Protein AF-A0A1I7IIZ8-F1 (afdb_monomer_lite)

Structure (mmCIF, N/CA/C/O backbone):
data_AF-A0A1I7IIZ8-F1
#
_entry.id   AF-A0A1I7IIZ8-F1
#
loop_
_atom_site.group_PDB
_atom_site.id
_atom_site.type_symbol
_atom_site.label_atom_id
_atom_site.label_alt_id
_atom_site.label_comp_id
_atom_site.label_asym_id
_atom_site.label_entity_id
_atom_site.label_seq_id
_atom_site.pdbx_PDB_ins_code
_atom_site.Cartn_x
_atom_site.Cartn_y
_atom_site.Cartn_z
_atom_site.occupancy
_atom_site.B_iso_or_equiv
_atom_site.auth_seq_id
_atom_site.auth_comp_id
_atom_site.auth_asym_id
_atom_site.auth_atom_id
_atom_site.pdbx_PDB_model_num
ATOM 1 N N . MET A 1 1 ? 29.716 22.250 8.513 1.00 63.91 1 MET A N 1
ATOM 2 C CA . MET A 1 1 ? 29.274 22.285 7.108 1.00 63.91 1 MET A CA 1
ATOM 3 C C . MET A 1 1 ? 30.527 22.130 6.290 1.00 63.91 1 MET A C 1
ATOM 5 O O . MET A 1 1 ? 31.404 22.981 6.419 1.00 63.91 1 MET A O 1
ATOM 9 N N . ASP A 1 2 ? 30.583 21.062 5.517 1.00 82.19 2 ASP A N 1
ATOM 10 C CA . ASP A 1 2 ? 31.747 20.652 4.746 1.00 82.19 2 ASP A CA 1
ATOM 11 C C . ASP A 1 2 ? 31.600 21.117 3.296 1.00 82.19 2 ASP A C 1
ATOM 13 O O . ASP A 1 2 ? 30.499 21.460 2.845 1.00 82.19 2 ASP A O 1
ATOM 17 N N . ASP A 1 3 ? 32.717 21.166 2.578 1.00 83.56 3 ASP A N 1
ATOM 18 C CA . ASP A 1 3 ? 32.755 21.576 1.182 1.00 83.56 3 ASP A CA 1
ATOM 19 C C . ASP A 1 3 ? 32.586 20.364 0.255 1.00 83.56 3 ASP A C 1
ATOM 21 O O . ASP A 1 3 ? 33.225 19.324 0.413 1.00 83.56 3 ASP A O 1
ATOM 25 N N . PHE A 1 4 ? 31.721 20.509 -0.746 1.00 84.38 4 PHE A N 1
ATOM 26 C CA . PHE A 1 4 ? 31.409 19.482 -1.738 1.00 84.38 4 PHE A CA 1
ATOM 27 C C . PHE A 1 4 ? 31.518 20.054 -3.146 1.00 84.38 4 PHE A C 1
ATOM 29 O O . PHE A 1 4 ? 31.213 21.225 -3.370 1.00 84.38 4 PHE A O 1
ATOM 36 N N . ALA A 1 5 ? 31.896 19.230 -4.117 1.00 83.00 5 ALA A N 1
ATOM 37 C CA . ALA A 1 5 ? 31.914 19.622 -5.519 1.00 83.00 5 ALA A CA 1
ATOM 38 C C . ALA A 1 5 ? 31.191 18.608 -6.410 1.00 83.00 5 ALA A C 1
ATOM 40 O O . ALA A 1 5 ? 31.119 17.420 -6.093 1.00 83.00 5 ALA A O 1
ATOM 41 N N . SER A 1 6 ? 30.662 19.092 -7.534 1.00 80.88 6 SER A N 1
ATOM 42 C CA . SER A 1 6 ? 30.055 18.271 -8.585 1.00 80.88 6 SER A CA 1
ATOM 43 C C . SER A 1 6 ? 30.427 18.797 -9.965 1.00 80.88 6 SER A C 1
ATOM 45 O O . SER A 1 6 ? 30.398 20.010 -10.173 1.00 80.88 6 SER A O 1
ATOM 47 N N . ILE A 1 7 ? 30.684 17.910 -10.926 1.00 76.44 7 ILE A N 1
ATOM 48 C CA . ILE A 1 7 ? 30.800 18.277 -12.346 1.00 76.44 7 ILE A CA 1
ATOM 49 C C . ILE A 1 7 ? 29.519 17.840 -13.054 1.00 76.44 7 ILE A C 1
ATOM 51 O O . ILE A 1 7 ? 29.196 16.653 -13.080 1.00 76.44 7 ILE A O 1
ATOM 55 N N . LEU A 1 8 ? 28.795 18.808 -13.610 1.00 72.56 8 LEU A N 1
ATOM 56 C CA . LEU A 1 8 ? 27.556 18.606 -14.349 1.00 72.56 8 LEU A CA 1
ATOM 57 C C . LEU A 1 8 ? 27.867 18.552 -15.853 1.00 72.56 8 LEU A C 1
ATOM 59 O O . LEU A 1 8 ? 28.380 19.543 -16.383 1.00 72.56 8 LEU A O 1
ATOM 63 N N . PRO A 1 9 ? 27.577 17.442 -16.554 1.00 68.00 9 PRO A N 1
ATOM 64 C CA . PRO A 1 9 ? 27.553 17.435 -18.011 1.00 68.00 9 PRO A CA 1
ATOM 65 C C . PRO A 1 9 ? 26.314 18.196 -18.502 1.00 68.00 9 PRO A C 1
ATOM 67 O O . PRO A 1 9 ? 25.208 17.987 -18.004 1.00 68.00 9 PRO A O 1
ATOM 70 N N . LEU A 1 10 ? 26.492 19.090 -19.470 1.00 66.56 10 LEU A N 1
ATOM 71 C CA . LEU A 1 10 ? 25.433 19.927 -20.025 1.00 66.56 10 LEU A CA 1
ATOM 72 C C . LEU A 1 10 ? 25.067 19.418 -21.419 1.00 66.56 10 LEU A C 1
ATOM 74 O O . LEU A 1 10 ? 25.907 19.364 -22.314 1.00 66.56 10 LEU A O 1
ATOM 78 N N . THR A 1 11 ? 23.801 19.044 -21.609 1.00 56.41 11 THR A N 1
ATOM 79 C CA . THR A 1 11 ? 23.277 18.546 -22.894 1.00 56.41 11 THR A CA 1
ATOM 80 C C . THR A 1 11 ? 23.028 19.661 -23.917 1.00 56.41 11 THR A C 1
ATOM 82 O O . THR A 1 11 ? 22.773 19.369 -25.082 1.00 56.41 11 THR A O 1
ATOM 85 N N . ALA A 1 12 ? 23.095 20.928 -23.494 1.00 56.28 12 ALA A N 1
ATOM 86 C CA . ALA A 1 12 ? 23.059 22.128 -24.329 1.00 56.28 12 ALA A CA 1
ATOM 87 C C . ALA A 1 12 ? 23.797 23.287 -23.614 1.00 56.28 12 ALA A C 1
ATOM 89 O O . ALA A 1 12 ? 23.815 23.298 -22.378 1.00 56.28 12 ALA A O 1
ATOM 90 N N . PRO A 1 13 ? 24.377 24.266 -24.341 1.00 58.78 13 PRO A N 1
ATOM 91 C CA . PRO A 1 13 ? 25.016 25.433 -23.731 1.00 58.78 13 PRO A CA 1
ATOM 92 C C . PRO A 1 13 ? 24.034 26.201 -22.835 1.00 58.78 13 PRO A C 1
ATOM 94 O O . PRO A 1 13 ? 22.921 26.515 -23.256 1.00 58.78 13 PRO A O 1
ATOM 97 N N . LEU A 1 14 ? 24.436 26.504 -21.597 1.00 57.53 14 LEU A N 1
ATOM 98 C CA . LEU A 1 14 ? 23.596 27.237 -20.645 1.00 57.53 14 LEU A CA 1
ATOM 99 C C . LEU A 1 14 ? 23.421 28.700 -21.080 1.00 57.53 14 LEU A C 1
ATOM 101 O O . LEU A 1 14 ? 24.390 29.459 -21.116 1.00 57.53 14 LEU A O 1
ATOM 105 N N . ASP A 1 15 ? 22.182 29.115 -21.348 1.00 55.97 15 ASP A N 1
ATOM 106 C CA . ASP A 1 15 ? 21.821 30.530 -21.456 1.00 55.97 15 ASP A CA 1
ATOM 107 C C . ASP A 1 15 ? 21.636 31.176 -20.059 1.00 55.97 15 ASP A C 1
ATOM 109 O O . ASP A 1 15 ? 21.731 30.523 -19.011 1.00 55.97 15 ASP A O 1
ATOM 113 N N . ARG A 1 16 ? 21.381 32.494 -20.018 1.00 49.25 16 ARG A N 1
ATOM 114 C CA . ARG A 1 16 ? 21.168 33.235 -18.757 1.00 49.25 16 ARG A CA 1
ATOM 115 C C . ARG A 1 16 ? 19.984 32.702 -17.934 1.00 49.25 16 ARG A C 1
ATOM 117 O O . ARG A 1 16 ? 20.020 32.819 -16.709 1.00 49.25 16 ARG A O 1
ATOM 124 N N . ASP A 1 17 ? 18.969 32.109 -18.561 1.00 49.94 17 ASP A N 1
ATOM 125 C CA . ASP A 1 17 ? 17.806 31.541 -17.867 1.00 49.94 17 ASP A CA 1
ATOM 126 C C . ASP A 1 17 ? 18.049 30.095 -17.394 1.00 49.94 17 ASP A C 1
ATOM 128 O O . ASP A 1 17 ? 17.489 29.667 -16.382 1.00 49.94 17 ASP A O 1
ATOM 132 N N . GLY A 1 18 ? 18.942 29.349 -18.047 1.00 57.66 18 GLY A N 1
ATOM 133 C CA . GLY A 1 18 ? 19.473 28.066 -17.587 1.00 57.66 18 GLY A CA 1
ATOM 134 C C . GLY A 1 18 ? 20.316 28.215 -16.320 1.00 57.66 18 GLY A C 1
ATOM 135 O O . GLY A 1 18 ? 20.159 27.440 -15.376 1.00 57.66 18 GLY A O 1
ATOM 136 N N . LEU A 1 19 ? 21.130 29.274 -16.239 1.00 55.88 19 LEU A N 1
ATOM 137 C CA . LEU A 1 19 ? 21.862 29.637 -15.018 1.00 55.88 19 LEU A CA 1
ATOM 138 C C . LEU A 1 19 ? 20.925 29.997 -13.855 1.00 55.88 19 LEU A C 1
ATOM 140 O O . LEU A 1 19 ? 21.175 29.597 -12.719 1.00 55.88 19 LEU A O 1
ATOM 144 N N . ARG A 1 20 ? 19.813 30.692 -14.132 1.00 55.16 20 ARG A N 1
ATOM 145 C CA . ARG A 1 20 ? 18.783 31.013 -13.127 1.00 55.16 20 ARG A CA 1
ATOM 146 C C . ARG A 1 20 ? 18.053 29.773 -12.604 1.00 55.16 20 ARG A C 1
ATOM 148 O O . ARG A 1 20 ? 17.762 29.719 -11.414 1.00 55.16 20 ARG A O 1
ATOM 155 N N . ARG A 1 21 ? 17.795 28.773 -13.456 1.00 56.78 21 ARG A N 1
ATOM 156 C CA . ARG A 1 21 ? 17.189 27.487 -13.051 1.00 56.78 21 ARG A CA 1
ATOM 157 C C . ARG A 1 21 ? 18.107 26.653 -12.153 1.00 56.78 21 ARG A C 1
ATOM 159 O O . ARG A 1 21 ? 17.629 26.042 -11.209 1.00 56.78 21 ARG A O 1
ATOM 166 N N . LEU A 1 22 ? 19.420 26.685 -12.386 1.00 55.62 22 LEU A N 1
ATOM 167 C CA . LEU A 1 22 ? 20.408 26.057 -11.495 1.00 55.62 22 LEU A CA 1
ATOM 168 C C . LEU A 1 22 ? 20.555 26.788 -10.145 1.00 55.62 22 LEU A C 1
ATOM 170 O O . LEU A 1 22 ? 20.934 26.171 -9.153 1.00 55.62 22 LEU A O 1
ATOM 174 N N . ALA A 1 23 ? 20.244 28.087 -10.091 1.00 52.84 23 ALA A N 1
ATOM 175 C CA . ALA A 1 23 ? 20.435 28.959 -8.927 1.00 52.84 23 ALA A CA 1
ATOM 176 C C . ALA A 1 23 ? 19.170 29.172 -8.063 1.00 52.84 23 ALA A C 1
ATOM 178 O O . ALA A 1 23 ? 19.044 30.209 -7.408 1.00 52.84 23 ALA A O 1
ATOM 179 N N . ILE A 1 24 ? 18.210 28.238 -8.040 1.00 53.41 24 ILE A N 1
ATOM 180 C CA . ILE A 1 24 ? 16.982 28.421 -7.244 1.00 53.41 24 ILE A CA 1
ATOM 181 C C . ILE A 1 24 ? 17.283 28.299 -5.737 1.00 53.41 24 ILE A C 1
ATOM 183 O O . ILE A 1 24 ? 17.478 27.213 -5.191 1.00 53.41 24 ILE A O 1
ATOM 187 N N . HIS A 1 25 ? 17.255 29.452 -5.063 1.00 53.50 25 HIS A N 1
ATOM 188 C CA . HIS A 1 25 ? 17.514 29.661 -3.632 1.00 53.50 25 HIS A CA 1
ATOM 189 C C . HIS A 1 25 ? 16.639 28.796 -2.705 1.00 53.50 25 HIS A C 1
ATOM 191 O O . HIS A 1 25 ? 17.118 28.296 -1.694 1.00 53.50 25 HIS A O 1
ATOM 197 N N . ALA A 1 26 ? 15.378 28.552 -3.080 1.00 48.09 26 ALA A N 1
ATOM 198 C CA . ALA A 1 26 ? 14.405 27.871 -2.223 1.00 48.09 26 ALA A CA 1
ATOM 199 C C . ALA A 1 26 ? 14.760 26.400 -1.922 1.00 48.09 26 ALA A C 1
ATOM 201 O O . ALA A 1 26 ? 14.595 25.951 -0.792 1.00 48.09 26 ALA A O 1
ATOM 202 N N . CYS A 1 27 ? 15.284 25.647 -2.899 1.00 54.88 27 CYS A N 1
ATOM 203 C CA . CYS A 1 27 ? 15.720 24.260 -2.677 1.00 54.88 27 CYS A CA 1
ATOM 204 C C . CYS A 1 27 ? 17.033 24.194 -1.887 1.00 54.88 27 CYS A C 1
ATOM 206 O O . CYS A 1 27 ? 17.203 23.323 -1.039 1.00 54.88 27 CYS A O 1
ATOM 208 N N . LEU A 1 28 ? 17.956 25.119 -2.163 1.00 64.25 28 LEU A N 1
ATOM 209 C CA . LEU A 1 28 ? 19.243 25.221 -1.477 1.00 64.25 28 LEU A CA 1
ATOM 210 C C . LEU A 1 28 ? 19.054 25.529 0.020 1.00 64.25 28 LEU A C 1
ATOM 212 O O . LEU A 1 28 ? 19.634 24.848 0.864 1.00 64.25 28 LEU A O 1
ATOM 216 N N . GLU A 1 29 ? 18.180 26.479 0.363 1.00 60.12 29 GLU A N 1
ATOM 217 C CA . GLU A 1 29 ? 17.859 26.809 1.758 1.00 60.12 29 GLU A CA 1
ATOM 218 C C . GLU A 1 29 ? 17.131 25.682 2.492 1.00 60.12 29 GLU A C 1
ATOM 220 O O . GLU A 1 29 ? 17.497 25.369 3.627 1.00 60.12 29 GLU A O 1
ATOM 225 N N . LEU A 1 30 ? 16.155 25.036 1.840 1.00 56.56 30 LEU A N 1
ATOM 226 C CA . LEU A 1 30 ? 15.389 23.929 2.421 1.00 56.56 30 LEU A CA 1
ATOM 227 C C . LEU A 1 30 ? 16.303 22.791 2.904 1.00 56.56 30 LEU A C 1
ATOM 229 O O . LEU A 1 30 ? 16.099 22.249 3.986 1.00 56.56 30 LEU A O 1
ATOM 233 N N . HIS A 1 31 ? 17.349 22.482 2.131 1.00 64.19 31 HIS A N 1
ATOM 234 C CA . HIS A 1 31 ? 18.304 21.406 2.426 1.00 64.19 31 HIS A CA 1
ATOM 235 C C . HIS A 1 31 ? 19.590 21.888 3.112 1.00 64.19 31 HIS A C 1
ATOM 237 O O . HIS A 1 31 ? 20.541 21.121 3.253 1.00 64.19 31 HIS A O 1
ATOM 243 N N . ARG A 1 32 ? 19.652 23.158 3.544 1.00 76.75 32 ARG A N 1
ATOM 244 C CA . ARG A 1 32 ? 20.848 23.780 4.154 1.00 76.75 32 ARG A CA 1
ATOM 245 C C . ARG A 1 32 ? 22.117 23.624 3.298 1.00 76.75 32 ARG A C 1
ATOM 247 O O . ARG A 1 32 ? 23.222 23.474 3.825 1.00 76.75 32 ARG A O 1
ATOM 254 N N . VAL A 1 33 ? 21.962 23.668 1.977 1.00 77.88 33 VAL A N 1
ATOM 255 C CA . VAL A 1 33 ? 23.051 23.633 0.998 1.00 77.88 33 VAL A CA 1
ATOM 256 C C . VAL A 1 33 ? 23.311 25.050 0.511 1.00 77.88 33 VAL A C 1
ATOM 258 O O . VAL A 1 33 ? 22.428 25.715 -0.015 1.00 77.88 33 VAL A O 1
ATOM 261 N N . ARG A 1 34 ? 24.548 25.522 0.622 1.00 80.56 34 ARG A N 1
ATOM 262 C CA . ARG A 1 34 ? 24.960 26.832 0.119 1.00 80.56 34 ARG A CA 1
ATOM 263 C C . ARG A 1 34 ? 25.822 26.669 -1.123 1.00 80.56 34 ARG A C 1
ATOM 265 O O . ARG A 1 34 ? 26.966 26.233 -1.024 1.00 80.56 34 ARG A O 1
ATOM 272 N N . TRP A 1 35 ? 25.316 27.068 -2.288 1.00 81.38 35 TRP A N 1
ATOM 273 C CA . TRP A 1 35 ? 26.143 27.142 -3.495 1.00 81.38 35 TRP A CA 1
ATOM 274 C C . TRP A 1 35 ? 27.148 28.295 -3.361 1.00 81.38 35 TRP A C 1
ATOM 276 O O . TRP A 1 35 ? 26.766 29.451 -3.186 1.00 81.38 35 TRP A O 1
ATOM 286 N N . ARG A 1 36 ? 28.448 27.983 -3.382 1.00 81.69 36 ARG A N 1
ATOM 287 C CA . ARG A 1 36 ? 29.521 28.973 -3.249 1.00 81.69 36 ARG A CA 1
ATOM 288 C C . ARG A 1 36 ? 29.871 29.588 -4.598 1.00 81.69 36 ARG A C 1
ATOM 290 O O . ARG A 1 36 ? 29.844 30.813 -4.724 1.00 81.69 36 ARG A O 1
ATOM 297 N N . ARG A 1 37 ? 30.238 28.760 -5.582 1.00 81.88 37 ARG A N 1
ATOM 298 C CA . ARG A 1 37 ? 30.743 29.188 -6.903 1.00 81.88 37 ARG A CA 1
ATOM 299 C C . ARG A 1 37 ? 30.488 28.141 -7.985 1.00 81.88 37 ARG A C 1
ATOM 301 O O . ARG A 1 37 ? 30.425 26.947 -7.685 1.00 81.88 37 ARG A O 1
ATOM 308 N N . GLY A 1 38 ? 30.383 28.589 -9.235 1.00 81.94 38 GLY A N 1
ATOM 309 C CA . GLY A 1 38 ? 30.350 27.735 -10.425 1.00 81.94 38 GLY A CA 1
ATOM 310 C C . GLY A 1 38 ? 31.475 28.072 -11.409 1.00 81.94 38 GLY A C 1
ATOM 311 O O . GLY A 1 38 ? 31.935 29.211 -11.450 1.00 81.94 38 GLY A O 1
ATOM 312 N N . TYR A 1 39 ? 31.904 27.103 -12.213 1.00 83.06 39 TYR A N 1
ATOM 313 C CA . TYR A 1 39 ? 32.876 27.292 -13.293 1.00 83.06 39 TYR A CA 1
ATOM 314 C C . TYR A 1 39 ? 32.382 26.594 -14.555 1.00 83.06 39 TYR A C 1
ATOM 316 O O . TYR A 1 39 ? 32.373 25.363 -14.625 1.00 83.06 39 TYR A O 1
ATOM 324 N N . LEU A 1 40 ? 31.948 27.383 -15.535 1.00 80.06 40 LEU A N 1
ATOM 325 C CA . LEU A 1 40 ? 31.431 26.889 -16.808 1.00 80.06 40 LEU A CA 1
ATOM 326 C C . LEU A 1 40 ? 32.578 26.744 -17.801 1.00 80.06 40 LEU A C 1
ATOM 328 O O . LEU A 1 40 ? 33.303 27.709 -18.036 1.00 80.06 40 LEU A O 1
ATOM 332 N N . ALA A 1 41 ? 32.749 25.556 -18.374 1.00 82.56 41 ALA A N 1
ATOM 333 C CA . ALA A 1 41 ? 33.734 25.320 -19.419 1.00 82.56 41 ALA A CA 1
ATOM 334 C C . ALA A 1 41 ? 33.419 26.160 -20.669 1.00 82.56 41 ALA A C 1
ATOM 336 O O . ALA A 1 41 ? 32.258 26.385 -21.005 1.00 82.56 41 ALA A O 1
ATOM 337 N N . ALA A 1 42 ? 34.455 26.622 -21.373 1.00 80.75 42 ALA A N 1
ATOM 338 C CA . ALA A 1 42 ? 34.310 27.474 -22.556 1.00 80.75 42 ALA A CA 1
ATOM 339 C C . ALA A 1 42 ? 33.599 26.777 -23.732 1.00 80.75 42 ALA A C 1
ATOM 341 O O . ALA A 1 42 ? 33.069 27.454 -24.606 1.00 80.75 42 ALA A O 1
ATOM 342 N N . ASP A 1 43 ? 33.582 25.440 -23.741 1.00 77.50 43 ASP A N 1
ATOM 343 C CA . ASP A 1 43 ? 32.802 24.613 -24.671 1.00 77.50 43 ASP A CA 1
ATOM 344 C C . ASP A 1 43 ? 31.292 24.602 -24.342 1.00 77.50 43 ASP A C 1
ATOM 346 O O . ASP A 1 43 ? 30.485 24.126 -25.138 1.00 77.50 43 ASP A O 1
ATOM 350 N N . GLY A 1 44 ? 30.895 25.129 -23.178 1.00 72.19 44 GLY A N 1
ATOM 351 C CA . GLY A 1 44 ? 29.519 25.137 -22.689 1.00 72.19 44 GLY A CA 1
ATOM 352 C C . GLY A 1 44 ? 28.980 23.757 -22.303 1.00 72.19 44 GLY A C 1
ATOM 353 O O . GLY A 1 44 ? 27.791 23.645 -22.018 1.00 72.19 44 GLY A O 1
ATOM 354 N N . GLN A 1 45 ? 29.818 22.715 -22.284 1.00 74.81 45 GLN A N 1
ATOM 355 C CA . GLN A 1 45 ? 29.394 21.323 -22.102 1.00 74.81 45 GLN A CA 1
ATOM 356 C C . GLN A 1 45 ? 29.579 20.801 -20.677 1.00 74.81 45 GLN A C 1
ATOM 358 O O . GLN A 1 45 ? 29.074 19.729 -20.345 1.00 74.81 45 GLN A O 1
ATOM 363 N N . ARG A 1 46 ? 30.313 21.514 -19.816 1.00 78.81 46 ARG A N 1
ATOM 364 C CA . ARG A 1 46 ? 30.589 21.083 -18.436 1.00 78.81 46 ARG A CA 1
ATOM 365 C C . ARG A 1 46 ? 30.543 22.250 -17.460 1.00 78.81 46 ARG A C 1
ATOM 367 O O . ARG A 1 46 ? 31.055 23.327 -17.755 1.00 78.81 46 ARG A O 1
ATOM 374 N N . LEU A 1 47 ? 29.982 22.014 -16.277 1.00 80.62 47 LEU A N 1
ATOM 375 C CA . LEU A 1 47 ? 29.914 22.985 -15.184 1.00 80.62 47 LEU A CA 1
ATOM 376 C C . LEU A 1 47 ? 30.415 22.354 -13.881 1.00 80.62 47 LEU A C 1
ATOM 378 O O . LEU A 1 47 ? 29.820 21.401 -13.386 1.00 80.62 47 LEU A O 1
ATOM 382 N N . LEU A 1 48 ? 31.490 22.895 -13.304 1.00 82.69 48 LEU A N 1
ATOM 383 C CA . LEU A 1 48 ? 31.914 22.553 -11.944 1.00 82.69 48 LEU A CA 1
ATOM 384 C C . LEU A 1 48 ? 31.175 23.449 -10.948 1.00 82.69 48 LEU A C 1
ATOM 386 O O . LEU A 1 48 ? 31.295 24.669 -11.016 1.00 82.69 48 LEU A O 1
ATOM 390 N N . CYS A 1 49 ? 30.477 22.858 -9.986 1.00 84.75 49 CYS A N 1
ATOM 391 C CA . CYS A 1 49 ? 29.839 23.576 -8.887 1.00 84.75 49 CYS A CA 1
ATOM 392 C C . CYS A 1 49 ? 30.493 23.215 -7.555 1.00 84.75 49 CYS A C 1
ATOM 394 O O . CYS A 1 49 ? 30.753 22.041 -7.296 1.00 84.75 49 CYS A O 1
ATOM 396 N N . TRP A 1 50 ? 30.706 24.217 -6.703 1.00 86.19 50 TRP A N 1
ATOM 397 C CA . TRP A 1 50 ? 31.209 24.065 -5.338 1.00 86.19 50 TRP A CA 1
ATOM 398 C C . TRP A 1 50 ? 30.151 24.505 -4.323 1.00 86.19 50 TRP A C 1
ATOM 400 O O . TRP A 1 50 ? 29.690 25.647 -4.353 1.00 86.19 50 TRP A O 1
ATOM 410 N N . TYR A 1 51 ? 29.797 23.616 -3.402 1.00 85.38 51 TYR A N 1
ATOM 411 C CA . TYR A 1 51 ? 28.785 23.798 -2.369 1.00 85.38 51 TYR A CA 1
ATOM 412 C C . TYR A 1 51 ? 29.389 23.686 -0.974 1.00 85.38 51 TYR A C 1
ATOM 414 O O . TYR A 1 51 ? 30.393 23.013 -0.775 1.00 85.38 51 TYR A O 1
ATOM 422 N N . GLN A 1 52 ? 28.706 24.277 -0.003 1.00 84.56 52 GLN A N 1
ATOM 423 C CA . GLN A 1 52 ? 28.902 24.019 1.413 1.00 84.56 52 GLN A CA 1
ATOM 424 C C . GLN A 1 52 ? 27.609 23.410 1.975 1.00 84.56 52 GLN A C 1
ATOM 426 O O . GLN A 1 52 ? 26.546 24.010 1.828 1.00 84.56 52 GLN A O 1
ATOM 431 N N . ALA A 1 53 ? 27.675 22.225 2.582 1.00 82.62 53 ALA A N 1
ATOM 432 C CA . ALA A 1 53 ? 26.498 21.481 3.052 1.00 82.62 53 ALA A CA 1
ATOM 433 C C . ALA A 1 53 ? 26.804 20.666 4.318 1.00 82.62 53 ALA A C 1
ATOM 435 O O . ALA A 1 53 ? 27.940 20.631 4.788 1.00 82.62 53 ALA A O 1
ATOM 436 N N . ARG A 1 54 ? 25.793 20.028 4.918 1.00 78.38 54 ARG A N 1
ATOM 437 C CA . ARG A 1 54 ? 26.005 19.105 6.049 1.00 78.38 54 ARG A CA 1
ATOM 438 C C . ARG A 1 54 ? 26.629 17.781 5.602 1.00 78.38 54 ARG A C 1
ATOM 440 O O . ARG A 1 54 ? 27.467 17.246 6.313 1.00 78.38 54 ARG A O 1
ATOM 447 N N . ASP A 1 55 ? 26.209 17.287 4.446 1.00 77.19 55 ASP A N 1
ATOM 448 C CA . ASP A 1 55 ? 26.591 16.000 3.874 1.00 77.19 55 ASP A CA 1
ATOM 449 C C . ASP A 1 55 ? 26.394 16.026 2.345 1.00 77.19 55 ASP A C 1
ATOM 451 O O . ASP A 1 55 ? 25.753 16.928 1.793 1.00 77.19 55 ASP A O 1
ATOM 455 N N . ALA A 1 56 ? 26.964 15.036 1.650 1.00 71.81 56 ALA A N 1
ATOM 456 C CA . ALA A 1 56 ? 26.866 14.926 0.194 1.00 71.81 56 ALA A CA 1
ATOM 457 C C . ALA A 1 56 ? 25.429 14.649 -0.284 1.00 71.81 56 ALA A C 1
ATOM 459 O O . ALA A 1 56 ? 25.066 15.064 -1.386 1.00 71.81 56 ALA A O 1
ATOM 460 N N . GLU A 1 57 ? 24.613 13.975 0.532 1.00 69.94 57 GLU A N 1
ATOM 461 C CA . GLU A 1 57 ? 23.234 13.615 0.186 1.00 69.94 57 GLU A CA 1
ATOM 462 C C . GLU A 1 57 ? 22.338 14.842 0.078 1.00 69.94 57 GLU A C 1
ATOM 464 O O . GLU A 1 57 ? 21.565 14.961 -0.870 1.00 69.94 57 GLU A O 1
ATOM 469 N N . SER A 1 58 ? 22.528 15.817 0.963 1.00 76.75 58 SER A N 1
ATOM 470 C CA . SER A 1 58 ? 21.835 17.106 0.905 1.00 76.75 58 SER A CA 1
ATOM 471 C C . SER A 1 58 ? 22.058 17.801 -0.447 1.00 76.75 58 SER A C 1
ATOM 473 O O . SER A 1 58 ? 21.126 18.312 -1.067 1.00 76.75 58 SER A O 1
ATOM 475 N N . VAL A 1 59 ? 23.295 17.773 -0.961 1.00 72.94 59 VAL A N 1
ATOM 476 C CA . VAL A 1 59 ? 23.645 18.349 -2.273 1.00 72.94 59 VAL A CA 1
ATOM 477 C C . VAL A 1 59 ? 23.048 17.527 -3.421 1.00 72.94 59 VAL A C 1
ATOM 479 O O . VAL A 1 59 ? 22.523 18.100 -4.376 1.00 72.94 59 VAL A O 1
ATOM 482 N N . ARG A 1 60 ? 23.084 16.188 -3.333 1.00 74.19 60 ARG A N 1
ATOM 483 C CA . ARG A 1 60 ? 22.486 15.281 -4.332 1.00 74.19 60 ARG A CA 1
ATOM 484 C C . ARG A 1 60 ? 20.971 15.474 -4.430 1.00 74.19 60 ARG A C 1
ATOM 486 O O . ARG A 1 60 ? 20.444 15.515 -5.541 1.00 74.19 60 ARG A O 1
ATOM 493 N N . LEU A 1 61 ? 20.286 15.646 -3.299 1.00 69.12 61 LEU A N 1
ATOM 494 C CA . LEU A 1 61 ? 18.854 15.948 -3.223 1.00 69.12 61 LEU A CA 1
ATOM 495 C C . LEU A 1 61 ? 18.516 17.250 -3.951 1.00 69.12 61 LEU A C 1
ATOM 497 O O . LEU A 1 61 ? 17.615 17.254 -4.792 1.00 69.12 61 LEU A O 1
ATOM 501 N N . VAL A 1 62 ? 19.270 18.325 -3.696 1.00 71.38 62 VAL A N 1
ATOM 502 C CA . VAL A 1 62 ? 19.089 19.603 -4.403 1.00 71.38 62 VAL A CA 1
ATOM 503 C C . VAL A 1 62 ? 19.294 19.432 -5.908 1.00 71.38 62 VAL A C 1
ATOM 505 O O . VAL A 1 62 ? 18.436 19.839 -6.687 1.00 71.38 62 VAL A O 1
ATOM 508 N N . LEU A 1 63 ? 20.392 18.797 -6.330 1.00 69.69 63 LEU A N 1
ATOM 509 C CA . LEU A 1 63 ? 20.690 18.584 -7.750 1.00 69.69 63 LEU A CA 1
ATOM 510 C C . LEU A 1 63 ? 19.596 17.769 -8.455 1.00 69.69 63 LEU A C 1
ATOM 512 O O . LEU A 1 63 ? 19.150 18.140 -9.541 1.00 69.69 63 LEU A O 1
ATOM 516 N N . ARG A 1 64 ? 19.097 16.705 -7.815 1.00 66.81 64 ARG A N 1
ATOM 517 C CA . ARG A 1 64 ? 18.012 15.871 -8.356 1.00 66.81 64 ARG A CA 1
ATOM 518 C C . ARG A 1 64 ? 16.685 16.624 -8.444 1.00 66.81 64 ARG A C 1
ATOM 520 O O . ARG A 1 64 ? 16.006 16.505 -9.460 1.00 66.81 64 ARG A O 1
ATOM 527 N N . GLN A 1 65 ? 16.327 17.425 -7.436 1.00 64.44 65 GLN A N 1
ATOM 528 C CA . GLN A 1 65 ? 15.113 18.257 -7.471 1.00 64.44 65 GLN A CA 1
ATOM 529 C C . GLN A 1 65 ? 15.144 19.297 -8.602 1.00 64.44 65 GLN A C 1
ATOM 531 O O . GLN A 1 65 ? 14.094 19.659 -9.124 1.00 64.44 65 GLN A O 1
ATOM 536 N N . GLN A 1 66 ? 16.337 19.730 -9.014 1.00 62.19 66 GLN A N 1
ATOM 537 C CA . GLN A 1 66 ? 16.539 20.651 -10.137 1.00 62.19 66 GLN A CA 1
ATOM 538 C C . GLN A 1 66 ? 16.679 19.942 -11.498 1.00 62.19 66 GLN A C 1
ATOM 540 O O . GLN A 1 66 ? 17.001 20.576 -12.500 1.00 62.19 66 GLN A O 1
ATOM 545 N N . GLY A 1 67 ? 16.446 18.626 -11.560 1.00 56.47 67 GLY A N 1
ATOM 546 C CA . GLY A 1 67 ? 16.521 17.850 -12.800 1.00 56.47 67 GLY A CA 1
ATOM 547 C C . GLY A 1 67 ? 17.943 17.496 -13.254 1.00 56.47 67 GLY A C 1
ATOM 548 O O . GLY A 1 67 ? 18.104 16.927 -14.332 1.00 56.47 67 GLY A O 1
ATOM 549 N N . ALA A 1 68 ? 18.972 17.768 -12.445 1.00 58.81 68 ALA A N 1
ATOM 550 C CA . ALA A 1 68 ? 20.351 17.362 -12.713 1.00 58.81 68 ALA A CA 1
ATOM 551 C C . ALA A 1 68 ? 20.593 15.923 -12.215 1.00 58.81 68 ALA A C 1
ATOM 553 O O . ALA A 1 68 ? 21.233 15.685 -11.188 1.00 58.81 68 ALA A O 1
ATOM 554 N N . ALA A 1 69 ? 20.035 14.938 -12.923 1.00 49.97 69 ALA A N 1
ATOM 555 C CA . ALA A 1 69 ? 20.309 13.527 -12.659 1.00 49.97 69 ALA A CA 1
ATOM 556 C C . ALA A 1 69 ? 21.716 13.138 -13.165 1.00 49.97 69 ALA A C 1
ATOM 558 O O . ALA A 1 69 ? 22.133 13.588 -14.227 1.00 49.97 69 ALA A O 1
ATOM 559 N N . ALA A 1 70 ? 22.412 12.268 -12.421 1.00 47.94 70 ALA A N 1
ATOM 560 C CA . ALA A 1 70 ? 23.731 11.677 -12.730 1.00 47.94 70 ALA A CA 1
ATOM 561 C C . ALA A 1 70 ? 25.004 12.491 -12.402 1.00 47.94 70 ALA A C 1
ATOM 563 O O . ALA A 1 70 ? 26.104 12.094 -12.785 1.00 47.94 70 ALA A O 1
ATOM 564 N N . ALA A 1 71 ? 24.911 13.577 -11.633 1.00 55.44 71 ALA A N 1
ATOM 565 C CA . ALA A 1 71 ? 26.103 14.275 -11.157 1.00 55.44 71 ALA A CA 1
ATOM 566 C C . ALA A 1 71 ? 26.740 13.565 -9.953 1.00 55.44 71 ALA A C 1
ATOM 568 O O . ALA A 1 71 ? 26.131 13.470 -8.886 1.00 55.44 71 ALA A O 1
ATOM 569 N N . ALA A 1 72 ? 27.988 13.113 -10.091 1.00 66.50 72 ALA A N 1
ATOM 570 C CA . ALA A 1 72 ? 28.768 12.702 -8.930 1.00 66.50 72 ALA A CA 1
ATOM 571 C C . ALA A 1 72 ? 28.987 13.926 -8.021 1.00 66.50 72 ALA A C 1
ATOM 573 O O . ALA A 1 72 ? 29.425 14.979 -8.482 1.00 66.50 72 ALA A O 1
ATOM 574 N N . VAL A 1 73 ? 28.667 13.781 -6.735 1.00 78.00 73 VAL A N 1
ATOM 575 C CA . VAL A 1 73 ? 28.969 14.765 -5.686 1.00 78.00 73 VAL A CA 1
ATOM 576 C C . VAL A 1 73 ? 29.994 14.141 -4.759 1.00 78.00 73 VAL A C 1
ATOM 578 O O . VAL A 1 73 ? 29.774 13.027 -4.273 1.00 78.00 73 VAL A O 1
ATOM 581 N N . TRP A 1 74 ? 31.088 14.853 -4.508 1.00 79.00 74 TRP A N 1
ATOM 582 C CA . TRP A 1 74 ? 32.166 14.390 -3.641 1.00 79.00 74 TRP A CA 1
ATOM 583 C C . TRP A 1 74 ? 32.605 15.477 -2.655 1.00 79.00 74 TRP A C 1
ATOM 585 O O . TRP A 1 74 ? 32.568 16.662 -3.000 1.00 79.00 74 TRP A O 1
ATOM 595 N N . PRO A 1 75 ? 33.041 15.097 -1.441 1.00 81.25 75 PRO A N 1
ATOM 596 C CA . PRO A 1 75 ? 33.684 16.020 -0.518 1.00 81.25 75 PRO A CA 1
ATOM 597 C C . PRO A 1 75 ? 34.992 16.545 -1.115 1.00 81.25 75 PRO A C 1
ATOM 599 O O . PRO A 1 75 ? 35.729 15.811 -1.788 1.00 81.25 75 PRO A O 1
ATOM 602 N N . VAL A 1 76 ? 35.284 17.815 -0.859 1.00 84.19 76 VAL A N 1
ATOM 603 C CA . VAL A 1 76 ? 36.534 18.468 -1.246 1.00 84.19 76 VAL A CA 1
ATOM 604 C C . VAL A 1 76 ? 37.151 19.185 -0.054 1.00 84.19 76 VAL A C 1
ATOM 606 O O . VAL A 1 76 ? 36.452 19.773 0.762 1.00 84.19 76 VAL A O 1
ATOM 609 N N . MET A 1 77 ? 38.477 19.156 0.030 1.00 83.25 77 MET A N 1
ATOM 610 C CA . MET A 1 77 ? 39.240 19.982 0.962 1.00 83.25 77 MET A CA 1
ATOM 611 C C . MET A 1 77 ? 39.840 21.159 0.196 1.00 83.25 77 MET A C 1
ATOM 613 O O . MET A 1 77 ? 40.498 20.966 -0.828 1.00 83.25 77 MET A O 1
ATOM 617 N N . LEU A 1 78 ? 39.606 22.379 0.677 1.00 79.94 78 LEU A N 1
ATOM 618 C CA . LEU A 1 78 ? 40.197 23.576 0.091 1.00 79.94 78 LEU A CA 1
ATOM 619 C C . LEU A 1 78 ? 41.676 23.664 0.492 1.00 79.94 78 LEU A C 1
ATOM 621 O O . LEU A 1 78 ? 41.992 23.672 1.681 1.00 79.94 78 LEU A O 1
ATOM 625 N N . MET A 1 79 ? 42.575 23.752 -0.485 1.00 74.62 79 MET A N 1
ATOM 626 C CA . MET A 1 79 ? 44.014 23.873 -0.242 1.00 74.62 79 MET A CA 1
ATOM 627 C C . MET A 1 79 ? 44.504 25.260 -0.658 1.00 74.62 79 MET A C 1
ATOM 629 O O . MET A 1 79 ? 44.576 25.532 -1.850 1.00 74.62 79 MET A O 1
ATOM 633 N N . GLY A 1 80 ? 44.831 26.108 0.331 1.00 55.59 80 GLY A N 1
ATOM 634 C CA . GLY A 1 80 ? 45.641 27.333 0.200 1.00 55.59 80 GLY A CA 1
ATOM 635 C C . GLY A 1 80 ? 45.131 28.460 -0.722 1.00 55.59 80 GLY A C 1
ATOM 636 O O . GLY A 1 80 ? 44.518 28.251 -1.762 1.00 55.59 80 GLY A O 1
ATOM 637 N N . GLY A 1 81 ? 45.435 29.708 -0.357 1.00 54.19 81 GLY A N 1
ATOM 638 C CA . GLY A 1 81 ? 45.267 30.886 -1.210 1.00 54.19 81 GLY A CA 1
ATOM 639 C C . GLY A 1 81 ? 46.220 32.003 -0.792 1.00 54.19 81 GLY A C 1
ATOM 640 O O . GLY A 1 81 ? 46.429 32.165 0.401 1.00 54.19 81 GLY A O 1
ATOM 641 N N . MET A 1 82 ? 46.791 32.740 -1.756 1.00 41.59 82 MET A N 1
ATOM 642 C CA . MET A 1 82 ? 47.121 34.181 -1.713 1.00 41.59 82 MET A CA 1
ATOM 643 C C . MET A 1 82 ? 47.933 34.588 -2.960 1.00 41.59 82 MET A C 1
ATOM 645 O O . MET A 1 82 ? 49.151 34.481 -2.988 1.00 41.59 82 MET A O 1
ATOM 649 N N . ALA A 1 83 ? 47.253 35.164 -3.952 1.00 36.12 83 ALA A N 1
ATOM 650 C CA . ALA A 1 83 ? 47.793 36.295 -4.702 1.00 36.12 83 ALA A CA 1
ATOM 651 C C . ALA A 1 83 ? 46.724 37.395 -4.674 1.00 36.12 83 ALA A C 1
ATOM 653 O O . ALA A 1 83 ? 45.724 37.340 -5.394 1.00 36.12 83 ALA A O 1
ATOM 654 N N . ARG A 1 84 ? 46.900 38.367 -3.770 1.00 36.69 84 ARG A N 1
ATOM 655 C CA . ARG A 1 84 ? 46.257 39.677 -3.882 1.00 36.69 84 ARG A CA 1
ATOM 656 C C . ARG A 1 84 ? 47.049 40.454 -4.921 1.00 36.69 84 ARG A C 1
ATOM 658 O O . ARG A 1 84 ? 48.027 41.093 -4.577 1.00 36.69 84 ARG A O 1
ATOM 665 N N . GLU A 1 85 ? 46.592 40.413 -6.161 1.00 30.75 85 GLU A N 1
ATOM 666 C CA . GLU A 1 85 ? 46.781 41.531 -7.076 1.00 30.75 85 GLU A CA 1
ATOM 667 C C . GLU A 1 85 ? 45.579 41.596 -8.018 1.00 30.75 85 GLU A C 1
ATOM 669 O O . GLU A 1 85 ? 45.288 40.682 -8.800 1.00 30.75 85 GLU A O 1
ATOM 674 N N . VAL A 1 86 ? 44.828 42.687 -7.872 1.00 39.44 86 VAL A N 1
ATOM 675 C CA . VAL A 1 86 ? 43.841 43.123 -8.851 1.00 39.44 86 VAL A CA 1
ATOM 676 C C . VAL A 1 86 ? 44.639 43.559 -10.072 1.00 39.44 86 VAL A C 1
ATOM 678 O O . VAL A 1 86 ? 45.148 44.669 -10.126 1.00 39.44 86 VAL A O 1
ATOM 681 N N . LEU A 1 87 ? 44.767 42.667 -11.046 1.00 33.66 87 LEU A N 1
ATOM 682 C CA . LEU A 1 87 ? 45.005 43.079 -12.421 1.00 33.66 87 LEU A CA 1
ATOM 683 C C . LEU A 1 87 ? 43.634 43.136 -13.083 1.00 33.66 87 LEU A C 1
ATOM 685 O O . LEU A 1 87 ? 43.062 42.095 -13.423 1.00 33.66 87 LEU A O 1
ATOM 689 N N . GLU A 1 88 ? 43.094 44.350 -13.182 1.00 37.06 88 GLU A N 1
ATOM 690 C CA . GLU A 1 88 ? 42.032 44.671 -14.130 1.00 37.06 88 GLU A CA 1
ATOM 691 C C . GLU A 1 88 ? 42.521 44.279 -15.526 1.00 37.06 88 GLU A C 1
ATOM 693 O O . GLU A 1 88 ? 43.504 44.804 -16.043 1.00 37.06 88 GLU A O 1
ATOM 698 N N . GLY A 1 89 ? 41.876 43.265 -16.095 1.00 41.09 89 GLY A N 1
ATOM 699 C CA . GLY A 1 89 ? 42.243 42.695 -17.382 1.00 41.09 89 GLY A CA 1
ATOM 700 C C . GLY A 1 89 ? 41.709 41.277 -17.506 1.00 41.09 89 GLY A C 1
ATOM 701 O O . GLY A 1 89 ? 42.069 40.387 -16.730 1.00 41.09 89 GLY A O 1
ATOM 702 N N . THR A 1 90 ? 40.820 41.078 -18.477 1.00 48.47 90 THR A N 1
ATOM 703 C CA . THR A 1 90 ? 40.226 39.798 -18.882 1.00 48.47 90 THR A CA 1
ATOM 704 C C . THR A 1 90 ? 41.312 38.741 -19.085 1.00 48.47 90 THR A C 1
ATOM 706 O O . THR A 1 90 ? 41.953 38.687 -20.130 1.00 48.47 90 THR A O 1
ATOM 709 N N . SER A 1 91 ? 41.552 37.927 -18.064 1.00 54.44 91 SER A N 1
ATOM 710 C CA . SER A 1 91 ? 42.504 36.818 -18.091 1.00 54.44 91 SER A CA 1
ATOM 711 C C . SER A 1 91 ? 41.710 35.525 -18.042 1.00 54.44 91 SER A C 1
ATOM 713 O O . SER A 1 91 ? 40.847 35.352 -17.175 1.00 54.44 91 SER A O 1
ATOM 715 N N . ASP A 1 92 ? 41.980 34.640 -18.997 1.00 61.06 92 ASP A N 1
ATOM 716 C CA . ASP A 1 92 ? 41.341 33.337 -19.077 1.00 61.06 92 ASP A CA 1
ATOM 717 C C . ASP A 1 92 ? 41.657 32.534 -17.806 1.00 61.06 92 ASP A C 1
ATOM 719 O O . ASP A 1 92 ? 42.799 32.462 -17.337 1.00 61.06 92 ASP A O 1
ATOM 723 N N . ARG A 1 93 ? 40.621 31.930 -17.216 1.00 79.25 93 ARG A N 1
ATOM 724 C CA . ARG A 1 93 ? 40.786 30.992 -16.105 1.00 79.25 93 ARG A CA 1
ATOM 725 C C . ARG A 1 93 ? 40.821 29.587 -16.657 1.00 79.25 93 ARG A C 1
ATOM 727 O O . ARG A 1 93 ? 39.915 29.179 -17.381 1.00 79.25 93 ARG A O 1
ATOM 734 N N . VAL A 1 94 ? 41.851 28.841 -16.302 1.00 83.75 94 VAL A N 1
ATOM 735 C CA . VAL A 1 94 ? 42.046 27.470 -16.761 1.00 83.75 94 VAL A CA 1
ATOM 736 C C . VAL A 1 94 ? 41.910 26.554 -15.561 1.00 83.75 94 VAL A C 1
ATOM 738 O O . VAL A 1 94 ? 42.600 26.725 -14.557 1.00 83.75 94 VAL A O 1
ATOM 741 N N . LEU A 1 95 ? 40.989 25.601 -15.650 1.00 86.25 95 LEU A N 1
ATOM 742 C CA . LEU A 1 95 ? 40.860 24.548 -14.664 1.00 86.25 95 LEU A CA 1
ATOM 743 C C . LEU A 1 95 ? 41.736 23.369 -15.082 1.00 86.25 95 LEU A C 1
ATOM 745 O O . LEU A 1 95 ? 41.665 22.908 -16.221 1.00 86.25 95 LEU A O 1
ATOM 749 N N . VAL A 1 96 ? 42.574 22.921 -14.154 1.00 85.69 96 VAL A N 1
ATOM 750 C CA . VAL A 1 96 ? 43.536 21.835 -14.323 1.00 85.69 96 VAL A CA 1
ATOM 751 C C . VAL A 1 96 ? 43.197 20.743 -13.321 1.00 85.69 96 VAL A C 1
ATOM 753 O O . VAL A 1 96 ? 43.059 21.010 -12.130 1.00 85.69 96 VAL A O 1
ATOM 756 N N . GLU A 1 97 ? 43.075 19.512 -13.789 1.00 87.69 97 GLU A N 1
ATOM 757 C CA . GLU A 1 97 ? 42.850 18.340 -12.953 1.00 87.69 97 GLU A CA 1
ATOM 758 C C . GLU A 1 97 ? 44.090 17.448 -12.994 1.00 87.69 97 GLU A C 1
ATOM 760 O O . GLU A 1 97 ? 44.448 16.932 -14.052 1.00 87.69 97 GLU A O 1
ATOM 765 N N . LEU A 1 98 ? 44.749 17.284 -11.848 1.00 86.38 98 LEU A N 1
ATOM 766 C CA . LEU A 1 98 ? 45.954 16.475 -11.685 1.00 86.38 98 LEU A CA 1
ATOM 767 C C . LEU A 1 98 ? 45.617 15.170 -10.945 1.00 86.38 98 LEU A C 1
ATOM 769 O O . LEU A 1 98 ? 44.924 15.219 -9.918 1.00 86.38 98 LEU A O 1
ATOM 773 N N . PRO A 1 99 ? 46.089 14.011 -11.435 1.00 85.25 99 PRO A N 1
ATOM 774 C CA . PRO A 1 99 ? 45.977 12.758 -10.704 1.00 85.25 99 PRO A CA 1
ATOM 775 C C . PRO A 1 99 ? 46.950 12.737 -9.517 1.00 85.25 99 PRO A C 1
ATOM 777 O O . PRO A 1 99 ? 47.990 13.393 -9.541 1.00 85.25 99 PRO A O 1
ATOM 780 N N . LEU A 1 100 ? 46.624 11.956 -8.488 1.00 79.62 100 LEU A N 1
ATOM 781 C CA . LEU A 1 100 ? 47.521 11.656 -7.363 1.00 79.62 100 LEU A CA 1
ATOM 782 C C . LEU A 1 100 ? 48.150 10.254 -7.496 1.00 79.62 100 LEU A C 1
ATOM 784 O O . LEU A 1 100 ? 48.463 9.611 -6.499 1.00 79.62 100 LEU A O 1
ATOM 788 N N . ASP A 1 101 ? 48.295 9.750 -8.723 1.00 65.81 101 ASP A N 1
ATOM 789 C CA . ASP A 1 101 ? 48.750 8.381 -8.980 1.00 65.81 101 ASP A CA 1
ATOM 790 C C . ASP A 1 101 ? 50.150 8.129 -8.384 1.00 65.81 101 ASP A C 1
ATOM 792 O O . ASP A 1 101 ? 51.083 8.902 -8.599 1.00 65.81 101 ASP A O 1
ATOM 796 N N . GLY A 1 102 ? 50.296 7.035 -7.625 1.00 59.50 102 GLY A N 1
ATOM 797 C CA . GLY A 1 102 ? 51.560 6.642 -6.986 1.00 59.50 102 GLY A CA 1
ATOM 798 C C . GLY A 1 102 ? 51.860 7.299 -5.630 1.00 59.50 102 GLY A C 1
ATOM 799 O O . GLY A 1 102 ? 52.961 7.114 -5.113 1.00 59.50 102 GLY A O 1
ATOM 800 N N . CYS A 1 103 ? 50.920 8.047 -5.041 1.00 60.88 103 CYS A N 1
ATOM 801 C CA . CYS A 1 103 ? 51.090 8.650 -3.717 1.00 60.88 103 CYS A CA 1
ATOM 802 C C . CYS A 1 103 ? 50.867 7.656 -2.565 1.00 60.88 103 CYS A C 1
ATOM 804 O O . CYS A 1 103 ? 50.131 6.676 -2.701 1.00 60.88 103 CYS A O 1
ATOM 806 N N . ASP A 1 104 ? 51.446 7.951 -1.397 1.00 61.53 104 ASP A N 1
ATOM 807 C CA . ASP A 1 104 ? 51.095 7.268 -0.151 1.00 61.53 104 ASP A CA 1
ATOM 808 C C . ASP A 1 104 ? 49.611 7.546 0.177 1.00 61.53 104 ASP A C 1
ATOM 810 O O . ASP A 1 104 ? 49.236 8.708 0.374 1.00 61.53 104 ASP A O 1
ATOM 814 N N . PRO A 1 105 ? 48.739 6.520 0.240 1.00 62.50 105 PRO A N 1
ATOM 815 C CA . PRO A 1 105 ? 47.321 6.702 0.548 1.00 62.50 105 PRO A CA 1
ATOM 816 C C . PRO A 1 105 ? 47.065 7.324 1.929 1.00 62.50 105 PRO A C 1
ATOM 818 O O . PRO A 1 105 ? 45.959 7.809 2.180 1.00 62.50 105 PRO A O 1
ATOM 821 N N . SER A 1 106 ? 48.055 7.290 2.828 1.00 64.56 106 SER A N 1
ATOM 822 C CA . SER A 1 106 ? 47.946 7.812 4.189 1.00 64.56 106 SER A CA 1
ATOM 823 C C . SER A 1 106 ? 48.106 9.335 4.287 1.00 64.56 106 SER A C 1
ATOM 825 O O . SER A 1 106 ? 47.553 9.923 5.219 1.00 64.56 106 SER A O 1
ATOM 827 N N . ASP A 1 107 ? 48.747 9.995 3.308 1.00 74.69 107 ASP A N 1
ATOM 828 C CA . ASP A 1 107 ? 48.897 11.459 3.284 1.00 74.69 107 ASP A CA 1
ATOM 829 C C . ASP A 1 107 ? 48.774 12.091 1.876 1.00 74.69 107 ASP A C 1
ATOM 831 O O . ASP A 1 107 ? 49.727 12.646 1.319 1.00 74.69 107 ASP A O 1
ATOM 835 N N . PRO A 1 108 ? 47.558 12.103 1.297 1.00 76.94 108 PRO A N 1
ATOM 836 C CA . PRO A 1 108 ? 47.293 12.764 0.016 1.00 76.94 108 PRO A CA 1
ATOM 837 C C . PRO A 1 108 ? 47.437 14.295 0.081 1.00 76.94 108 PRO A C 1
ATOM 839 O O . PRO A 1 108 ? 47.455 14.960 -0.956 1.00 76.94 108 PRO A O 1
ATOM 842 N N . THR A 1 109 ? 47.510 14.875 1.284 1.00 81.19 109 THR A N 1
ATOM 843 C CA . THR A 1 109 ? 47.620 16.327 1.476 1.00 81.19 109 THR A CA 1
ATOM 844 C C . THR A 1 109 ? 49.042 16.791 1.177 1.00 81.19 109 THR A C 1
ATOM 846 O O . THR A 1 109 ? 49.216 17.788 0.480 1.00 81.19 109 THR A O 1
ATOM 849 N N . ALA A 1 110 ? 50.057 16.048 1.631 1.00 79.25 110 ALA A N 1
ATOM 850 C CA . ALA A 1 110 ? 51.456 16.344 1.329 1.00 79.25 110 ALA A CA 1
ATOM 851 C C . ALA A 1 110 ? 51.748 16.294 -0.180 1.00 79.25 110 ALA A C 1
ATOM 853 O O . ALA A 1 110 ? 52.353 17.219 -0.726 1.00 79.25 110 ALA A O 1
ATOM 854 N N . THR A 1 111 ? 51.254 15.265 -0.878 1.00 80.12 111 THR A N 1
ATOM 855 C CA . THR A 1 111 ? 51.405 15.156 -2.338 1.00 80.12 111 THR A CA 1
ATOM 856 C C . THR A 1 111 ? 50.710 16.303 -3.064 1.00 80.12 111 THR A C 1
ATOM 858 O O . THR A 1 111 ? 51.289 16.901 -3.968 1.00 80.12 111 THR A O 1
ATOM 861 N N . ALA A 1 112 ? 49.490 16.654 -2.656 1.00 82.38 112 ALA A N 1
ATOM 862 C CA . ALA A 1 112 ? 48.772 17.768 -3.257 1.00 82.38 112 ALA A CA 1
ATOM 863 C C . ALA A 1 112 ? 49.493 19.114 -3.049 1.00 82.38 112 ALA A C 1
ATOM 865 O O . ALA A 1 112 ? 49.553 19.911 -3.983 1.00 82.38 112 ALA A O 1
ATOM 866 N N . SER A 1 113 ? 50.099 19.349 -1.880 1.00 82.69 113 SER A N 1
ATOM 867 C CA . SER A 1 113 ? 50.936 20.534 -1.637 1.00 82.69 113 SER A CA 1
ATOM 868 C C . SER A 1 113 ? 52.169 20.566 -2.544 1.00 82.69 113 SER A C 1
ATOM 870 O O . SER A 1 113 ? 52.421 21.584 -3.179 1.00 82.69 113 SER A O 1
ATOM 872 N N . ALA A 1 114 ? 52.877 19.443 -2.703 1.00 81.25 114 ALA A N 1
ATOM 873 C CA . ALA A 1 114 ? 54.038 19.365 -3.594 1.00 81.25 114 ALA A CA 1
ATOM 874 C C . ALA A 1 114 ? 53.676 19.643 -5.067 1.00 81.25 114 ALA A C 1
ATOM 876 O O . ALA A 1 114 ? 54.417 20.320 -5.779 1.00 81.25 114 ALA A O 1
ATOM 877 N N . LEU A 1 115 ? 52.510 19.169 -5.523 1.00 82.19 115 LEU A N 1
ATOM 878 C CA . LEU A 1 115 ? 51.992 19.468 -6.863 1.00 82.19 115 LEU A CA 1
ATOM 879 C C . LEU A 1 115 ? 51.658 20.958 -7.037 1.00 82.19 115 LEU A C 1
ATOM 881 O O . LEU A 1 115 ? 51.911 21.525 -8.102 1.00 82.19 115 LEU A O 1
ATOM 885 N N . LEU A 1 116 ? 51.109 21.604 -6.003 1.00 81.62 116 LEU A N 1
ATOM 886 C CA . LEU A 1 116 ? 50.866 23.049 -6.006 1.00 81.62 116 LEU A CA 1
ATOM 887 C C . LEU A 1 116 ? 52.179 23.840 -6.061 1.00 81.62 116 LEU A C 1
ATOM 889 O O . LEU A 1 116 ? 52.284 24.771 -6.858 1.00 81.62 116 LEU A O 1
ATOM 893 N N . ASP A 1 117 ? 53.189 23.441 -5.290 1.00 80.94 117 ASP A N 1
ATOM 894 C CA . ASP A 1 117 ? 54.502 24.093 -5.277 1.00 80.94 117 ASP A CA 1
ATOM 895 C C . ASP A 1 117 ? 55.228 23.945 -6.621 1.00 80.94 117 ASP A C 1
ATOM 897 O O . ASP A 1 117 ? 55.835 24.900 -7.111 1.00 80.94 117 ASP A O 1
ATOM 901 N N . ALA A 1 118 ? 55.115 22.784 -7.272 1.00 81.00 118 ALA A N 1
ATOM 902 C CA . ALA A 1 118 ? 55.660 22.554 -8.609 1.00 81.00 118 ALA A CA 1
ATOM 903 C C . ALA A 1 118 ? 54.992 23.456 -9.663 1.00 81.00 118 ALA A C 1
ATOM 905 O O . ALA A 1 118 ? 55.679 24.068 -10.483 1.00 81.00 118 ALA A O 1
ATOM 906 N N . LEU A 1 119 ? 53.662 23.605 -9.603 1.00 78.50 119 LEU A N 1
ATOM 907 C CA . LEU A 1 119 ? 52.912 24.522 -10.466 1.00 78.50 119 LEU A CA 1
ATOM 908 C C . LEU A 1 119 ? 53.348 25.978 -10.280 1.00 78.50 119 LEU A C 1
ATOM 910 O O . LEU A 1 119 ? 53.592 26.683 -11.261 1.00 78.50 119 LEU A O 1
ATOM 914 N N . VAL A 1 120 ? 53.449 26.431 -9.030 1.00 79.31 120 VAL A N 1
ATOM 915 C CA . VAL A 1 120 ? 53.845 27.809 -8.705 1.00 79.31 120 VAL A CA 1
ATOM 916 C C . VAL A 1 120 ? 55.286 28.077 -9.143 1.00 79.31 120 VAL A C 1
ATOM 918 O O . VAL A 1 120 ? 55.556 29.108 -9.758 1.00 79.31 120 VAL A O 1
ATOM 921 N N . THR A 1 121 ? 56.196 27.126 -8.916 1.00 77.31 121 THR A N 1
ATOM 922 C CA . THR A 1 121 ? 57.607 27.209 -9.332 1.00 77.31 121 THR A CA 1
ATOM 923 C C . THR A 1 121 ? 57.756 27.277 -10.856 1.00 77.31 121 THR A C 1
ATOM 925 O O . THR A 1 121 ? 58.611 27.998 -11.366 1.00 77.31 121 THR A O 1
ATOM 928 N N . ALA A 1 122 ? 56.882 26.593 -11.598 1.00 75.00 122 ALA A N 1
ATOM 929 C CA . ALA A 1 122 ? 56.799 26.666 -13.058 1.00 75.00 122 ALA A CA 1
ATOM 930 C C . ALA A 1 122 ? 56.119 27.947 -13.590 1.00 75.00 122 ALA A C 1
ATOM 932 O O . ALA A 1 122 ? 55.917 28.086 -14.800 1.00 75.00 122 ALA A O 1
ATOM 933 N N . GLY A 1 123 ? 55.774 28.890 -12.706 1.00 72.81 123 GLY A N 1
ATOM 934 C CA . GLY A 1 123 ? 55.226 30.201 -13.052 1.00 72.81 123 GLY A CA 1
ATOM 935 C C . GLY A 1 123 ? 53.699 30.261 -13.143 1.00 72.81 123 GLY A C 1
ATOM 936 O O . GLY A 1 123 ? 53.162 31.250 -13.645 1.00 72.81 123 GLY A O 1
ATOM 937 N N . ALA A 1 124 ? 52.977 29.236 -12.675 1.00 78.00 124 ALA A N 1
ATOM 938 C CA . ALA A 1 124 ? 51.517 29.246 -12.665 1.00 78.00 124 ALA A CA 1
ATOM 939 C C . ALA A 1 124 ? 50.961 30.077 -11.497 1.00 78.00 124 ALA A C 1
ATOM 941 O O . ALA A 1 124 ? 51.354 29.915 -10.343 1.00 78.00 124 ALA A O 1
ATOM 942 N N . VAL A 1 125 ? 49.960 30.916 -11.773 1.00 82.31 125 VAL A N 1
ATOM 943 C CA . VAL A 1 125 ? 49.230 31.648 -10.729 1.00 82.31 125 VAL A CA 1
ATOM 944 C C . VAL A 1 125 ? 48.011 30.829 -10.307 1.00 82.31 125 VAL A C 1
ATOM 946 O O . VAL A 1 125 ? 46.949 30.902 -10.932 1.00 82.31 125 VAL A O 1
ATOM 949 N N . VAL A 1 126 ? 48.152 30.026 -9.251 1.00 79.44 126 VAL A N 1
ATOM 950 C CA . VAL A 1 126 ? 47.049 29.216 -8.709 1.00 79.44 126 VAL A CA 1
ATOM 951 C C . VAL A 1 126 ? 46.153 30.082 -7.823 1.00 79.44 126 VAL A C 1
ATOM 953 O O . VAL A 1 126 ? 46.572 30.623 -6.805 1.00 79.44 126 VAL A O 1
ATOM 956 N N . THR A 1 127 ? 44.889 30.219 -8.214 1.00 77.12 127 THR A N 1
ATOM 957 C CA . THR A 1 127 ? 43.905 31.064 -7.514 1.00 77.12 127 THR A CA 1
ATOM 958 C C . THR A 1 127 ? 43.054 30.299 -6.507 1.00 77.12 127 THR A C 1
ATOM 960 O O . THR A 1 127 ? 42.540 30.910 -5.572 1.00 77.12 127 THR A O 1
ATOM 963 N N . ARG A 1 128 ? 42.867 28.990 -6.713 1.00 82.81 128 ARG A N 1
ATOM 964 C CA . ARG A 1 128 ? 42.103 28.073 -5.852 1.00 82.81 128 ARG A CA 1
ATOM 965 C C . ARG A 1 128 ? 42.511 26.631 -6.153 1.00 82.81 128 ARG A C 1
ATOM 967 O O . ARG A 1 128 ? 42.740 26.316 -7.320 1.00 82.81 128 ARG A O 1
ATOM 974 N N . ALA A 1 129 ? 42.529 25.764 -5.144 1.00 83.88 129 ALA A N 1
ATOM 975 C CA . ALA A 1 129 ? 42.739 24.331 -5.326 1.00 83.88 129 ALA A CA 1
ATOM 976 C C . ALA A 1 129 ? 41.809 23.493 -4.433 1.00 83.88 129 ALA A C 1
ATOM 978 O O . ALA A 1 129 ? 41.561 23.836 -3.274 1.00 83.88 129 ALA A O 1
ATOM 979 N N . PHE A 1 130 ? 41.288 22.398 -4.989 1.00 84.94 130 PHE A N 1
ATOM 980 C CA . PHE A 1 130 ? 40.379 21.462 -4.331 1.00 84.94 130 PHE A CA 1
ATOM 981 C C . PHE A 1 130 ? 40.980 20.058 -4.350 1.00 84.94 130 PHE A C 1
ATOM 983 O O . PHE A 1 130 ? 41.183 19.479 -5.419 1.00 84.94 130 PHE A O 1
ATOM 990 N N . LEU A 1 131 ? 41.211 19.485 -3.174 1.00 83.44 131 LEU A N 1
ATOM 991 C CA . LEU A 1 131 ? 41.616 18.092 -3.026 1.00 83.44 131 LEU A CA 1
ATOM 992 C C . LEU A 1 131 ? 40.376 17.202 -2.898 1.00 83.44 131 LEU A C 1
ATOM 994 O O . LEU A 1 131 ? 39.606 17.335 -1.946 1.00 83.44 131 LEU A O 1
ATOM 998 N N . SER A 1 132 ? 40.197 16.272 -3.836 1.00 81.00 132 SER A N 1
ATOM 999 C CA . SER A 1 132 ? 39.158 15.242 -3.789 1.00 81.00 132 SER A CA 1
ATOM 1000 C C . SER A 1 132 ? 39.777 13.888 -3.453 1.00 81.00 132 SER A C 1
ATOM 1002 O O . SER A 1 132 ? 40.301 13.195 -4.327 1.00 81.00 132 SER A O 1
ATOM 1004 N N . ARG A 1 133 ? 39.686 13.487 -2.179 1.00 72.12 133 ARG A N 1
ATOM 1005 C CA . ARG A 1 133 ? 40.168 12.172 -1.720 1.00 72.12 133 ARG A CA 1
ATOM 1006 C C . ARG A 1 133 ? 39.446 11.002 -2.406 1.00 72.12 133 ARG A C 1
ATOM 1008 O O . ARG A 1 133 ? 40.143 10.124 -2.899 1.00 72.12 133 ARG A O 1
ATOM 1015 N N . PRO A 1 134 ? 38.102 10.992 -2.546 1.00 65.69 134 PRO A N 1
ATOM 1016 C CA . PRO A 1 134 ? 37.402 9.883 -3.203 1.00 65.69 134 PRO A CA 1
ATOM 1017 C C . PRO A 1 134 ? 37.742 9.721 -4.688 1.00 65.69 134 PRO A C 1
ATOM 1019 O O . PRO A 1 134 ? 37.577 8.635 -5.231 1.00 65.69 134 PRO A O 1
ATOM 1022 N N . ARG A 1 135 ? 38.192 10.792 -5.360 1.00 68.56 135 ARG A N 1
ATOM 1023 C CA . ARG A 1 135 ? 38.619 10.722 -6.765 1.00 68.56 135 ARG A CA 1
ATOM 1024 C C . ARG A 1 135 ? 40.122 10.507 -6.930 1.00 68.56 135 ARG A C 1
ATOM 1026 O O . ARG A 1 135 ? 40.531 10.226 -8.049 1.00 68.56 135 ARG A O 1
ATOM 1033 N N . GLY A 1 136 ? 40.919 10.673 -5.871 1.00 79.00 136 GLY A N 1
ATOM 1034 C CA . GLY A 1 136 ? 42.381 10.691 -5.958 1.00 79.00 136 GLY A CA 1
ATOM 1035 C C . GLY A 1 136 ? 42.899 11.829 -6.842 1.00 79.00 136 GLY A C 1
ATOM 1036 O O . GLY A 1 136 ? 43.785 11.610 -7.664 1.00 79.00 136 GLY A O 1
ATOM 1037 N N . ARG A 1 137 ? 42.292 13.024 -6.758 1.00 84.56 137 ARG A N 1
ATOM 1038 C CA . ARG A 1 137 ? 42.587 14.140 -7.676 1.00 84.56 137 ARG A CA 1
ATOM 1039 C C . ARG A 1 137 ? 42.733 15.479 -6.975 1.00 84.56 137 ARG A C 1
ATOM 1041 O O . ARG A 1 137 ? 42.013 15.775 -6.017 1.00 84.56 137 ARG A O 1
ATOM 1048 N N . LEU A 1 138 ? 43.605 16.310 -7.536 1.00 85.12 138 LEU A N 1
ATOM 1049 C CA . LEU A 1 138 ? 43.762 17.721 -7.210 1.00 85.12 138 LEU A CA 1
ATOM 1050 C C . LEU A 1 138 ? 43.206 18.570 -8.363 1.00 85.12 138 LEU A C 1
ATOM 1052 O O . LEU A 1 138 ? 43.642 18.444 -9.505 1.00 85.12 138 LEU A O 1
ATOM 1056 N N . ILE A 1 139 ? 42.235 19.433 -8.070 1.00 87.50 139 ILE A N 1
ATOM 1057 C CA . ILE A 1 139 ? 41.613 20.334 -9.047 1.00 87.50 139 ILE A CA 1
ATOM 1058 C C . ILE A 1 139 ? 42.099 21.757 -8.774 1.00 87.50 139 ILE A C 1
ATOM 1060 O O . ILE A 1 139 ? 41.751 22.337 -7.747 1.00 87.50 139 ILE A O 1
ATOM 1064 N N . CYS A 1 140 ? 42.856 22.339 -9.698 1.00 86.06 140 CYS A N 1
ATOM 1065 C CA . CYS A 1 140 ? 43.457 23.665 -9.582 1.00 86.06 140 CYS A CA 1
ATOM 1066 C C . CYS A 1 140 ? 42.802 24.660 -10.542 1.00 86.06 140 CYS A C 1
ATOM 1068 O O . CYS A 1 140 ? 42.614 24.376 -11.723 1.00 86.06 140 CYS A O 1
ATOM 1070 N N . LEU A 1 141 ? 42.516 25.864 -10.056 1.00 84.50 141 LEU A N 1
ATOM 1071 C CA . LEU A 1 141 ? 42.105 26.998 -10.873 1.00 84.50 141 LEU A CA 1
ATOM 1072 C C . LEU A 1 141 ? 43.302 27.921 -11.097 1.00 84.50 141 LEU A C 1
ATOM 1074 O O . LEU A 1 141 ? 43.713 28.646 -10.188 1.00 84.50 141 LEU A O 1
ATOM 1078 N N . VAL A 1 142 ? 43.838 27.914 -12.311 1.00 83.81 142 VAL A N 1
ATOM 1079 C CA . VAL A 1 142 ? 45.035 28.662 -12.699 1.00 83.81 142 VAL A CA 1
ATOM 1080 C C . VAL A 1 142 ? 44.643 29.889 -13.519 1.00 83.81 142 VAL A C 1
ATOM 1082 O O . VAL A 1 142 ? 43.808 29.815 -14.423 1.00 83.81 142 VAL A O 1
ATOM 1085 N N . LYS A 1 143 ? 45.242 31.038 -13.203 1.00 77.88 143 LYS A N 1
ATOM 1086 C CA . LYS A 1 143 ? 45.138 32.264 -13.999 1.00 77.88 143 LYS A CA 1
ATOM 1087 C C . LYS A 1 143 ? 46.290 32.288 -15.006 1.00 77.88 143 LYS A C 1
ATOM 1089 O O . LYS A 1 143 ? 47.447 32.185 -14.607 1.00 77.88 143 LYS A O 1
ATOM 1094 N N . GLY A 1 144 ? 45.980 32.429 -16.292 1.00 66.88 144 GLY A N 1
ATOM 1095 C CA . GLY A 1 144 ? 46.974 32.465 -17.369 1.00 66.88 144 GLY A CA 1
ATOM 1096 C C . GLY A 1 144 ? 46.581 33.434 -18.483 1.00 66.88 144 GLY A C 1
ATOM 1097 O O . GLY A 1 144 ? 45.463 33.947 -18.496 1.00 66.88 144 GLY A O 1
ATOM 1098 N N . ARG A 1 145 ? 47.506 33.704 -19.416 1.00 61.62 145 ARG A N 1
ATOM 1099 C CA . ARG A 1 145 ? 47.182 34.456 -20.645 1.00 61.62 145 ARG A CA 1
ATOM 1100 C C . ARG A 1 145 ? 46.236 33.652 -21.544 1.00 61.62 145 ARG A C 1
ATOM 1102 O O . ARG A 1 145 ? 45.291 34.224 -22.068 1.00 61.62 145 ARG A O 1
ATOM 1109 N N . ASP A 1 146 ? 46.475 32.343 -21.661 1.00 74.31 146 ASP A N 1
ATOM 1110 C CA . ASP A 1 146 ? 45.625 31.370 -22.353 1.00 74.31 146 ASP A CA 1
ATOM 1111 C C . ASP A 1 146 ? 45.907 29.925 -21.867 1.00 74.31 146 ASP A C 1
ATOM 1113 O O . ASP A 1 146 ? 46.754 29.686 -20.999 1.00 74.31 146 ASP A O 1
ATOM 1117 N N . ILE A 1 147 ? 45.190 28.948 -22.435 1.00 79.81 147 ILE A N 1
ATOM 1118 C CA . ILE A 1 147 ? 45.336 27.516 -22.122 1.00 79.81 147 ILE A CA 1
ATOM 1119 C C . ILE A 1 147 ? 46.684 26.915 -22.567 1.00 79.81 147 ILE A C 1
ATOM 1121 O O . ILE A 1 147 ? 47.154 25.962 -21.942 1.00 79.81 147 ILE A O 1
ATOM 1125 N N . HIS A 1 148 ? 47.334 27.466 -23.597 1.00 79.06 148 HIS A N 1
ATOM 1126 C CA . HIS A 1 148 ? 48.625 26.974 -24.090 1.00 79.06 148 HIS A CA 1
ATOM 1127 C C . HIS A 1 148 ? 49.743 27.321 -23.110 1.00 79.06 148 HIS A C 1
ATOM 1129 O O . HIS A 1 148 ? 50.565 26.464 -22.799 1.00 79.06 148 HIS A O 1
ATOM 1135 N N . ALA A 1 149 ? 49.726 28.534 -22.554 1.00 77.69 149 ALA A N 1
ATOM 1136 C CA . ALA A 1 149 ? 50.667 28.951 -21.522 1.00 77.69 149 ALA A CA 1
ATOM 1137 C C . ALA A 1 149 ? 50.568 28.064 -20.269 1.00 77.69 149 ALA A C 1
ATOM 1139 O O . ALA A 1 149 ? 51.586 27.620 -19.746 1.00 77.69 149 ALA A O 1
ATOM 1140 N N . VAL A 1 150 ? 49.347 27.738 -19.826 1.00 79.75 150 VAL A N 1
ATOM 1141 C CA . VAL A 1 150 ? 49.131 26.839 -18.675 1.00 79.75 150 VAL A CA 1
ATOM 1142 C C . VAL A 1 150 ? 49.603 25.414 -18.981 1.00 79.75 150 VAL A C 1
ATOM 1144 O O . VAL A 1 150 ? 50.219 24.776 -18.132 1.00 79.75 150 VAL A O 1
ATOM 1147 N N . THR A 1 151 ? 49.372 24.930 -20.202 1.00 82.50 151 THR A N 1
ATOM 1148 C CA . THR A 1 151 ? 49.843 23.606 -20.642 1.00 82.50 151 THR A CA 1
ATOM 1149 C C . THR A 1 151 ? 51.372 23.542 -20.713 1.00 82.50 151 THR A C 1
ATOM 1151 O O . THR A 1 151 ? 51.964 22.545 -20.309 1.00 82.50 151 THR A O 1
ATOM 1154 N N . LEU A 1 152 ? 52.028 24.619 -21.156 1.00 80.81 152 LEU A N 1
ATOM 1155 C CA . LEU A 1 152 ? 53.487 24.719 -21.170 1.00 80.81 152 LEU A CA 1
ATOM 1156 C C . LEU A 1 152 ? 54.067 24.718 -19.747 1.00 80.81 152 LEU A C 1
ATOM 1158 O O . LEU A 1 152 ? 55.021 23.987 -19.498 1.00 80.81 152 LEU A O 1
ATOM 1162 N N . CYS A 1 153 ? 53.463 25.462 -18.811 1.00 81.94 153 CYS A N 1
ATOM 1163 C CA . CYS A 1 153 ? 53.846 25.450 -17.392 1.00 81.94 153 CYS A CA 1
ATOM 1164 C C . CYS A 1 153 ? 53.700 24.060 -16.752 1.00 81.94 153 CYS A C 1
ATOM 1166 O O . CYS A 1 153 ? 54.526 23.648 -15.944 1.00 81.94 153 CYS A O 1
ATOM 1168 N N . LEU A 1 154 ? 52.656 23.313 -17.116 1.00 83.62 154 LEU A N 1
ATOM 1169 C CA . LEU A 1 154 ? 52.493 21.928 -16.670 1.00 83.62 154 LEU A CA 1
ATOM 1170 C C . LEU A 1 154 ? 53.622 21.037 -17.200 1.00 83.62 154 LEU A C 1
ATOM 1172 O O . LEU A 1 154 ? 54.206 20.268 -16.439 1.00 83.62 154 LEU A O 1
ATOM 1176 N N . GLY A 1 155 ? 53.979 21.202 -18.477 1.00 82.81 155 GLY A N 1
ATOM 1177 C CA . GLY A 1 155 ? 55.094 20.492 -19.101 1.00 82.81 155 GLY A CA 1
ATOM 1178 C C . GLY A 1 155 ? 56.449 20.801 -18.458 1.00 82.81 155 GLY A C 1
ATOM 1179 O O . GLY A 1 155 ? 57.220 19.878 -18.208 1.00 82.81 155 GLY A O 1
ATOM 1180 N N . THR A 1 156 ? 56.737 22.066 -18.130 1.00 80.75 156 THR A N 1
ATOM 1181 C CA . THR A 1 156 ? 57.987 22.448 -17.446 1.00 80.75 156 THR A CA 1
ATOM 1182 C C . THR A 1 156 ? 58.056 21.934 -16.008 1.00 80.75 156 THR A C 1
ATOM 1184 O O . THR A 1 156 ? 59.147 21.634 -15.530 1.00 80.75 156 THR A O 1
ATOM 1187 N N . ALA A 1 157 ? 56.910 21.773 -15.341 1.00 79.56 157 ALA A N 1
ATOM 1188 C CA . ALA A 1 157 ? 56.803 21.136 -14.028 1.00 79.56 157 ALA A CA 1
ATOM 1189 C C . ALA A 1 157 ? 56.848 19.593 -14.081 1.00 79.56 157 ALA A C 1
ATOM 1191 O O . ALA A 1 157 ? 56.818 18.949 -13.034 1.00 79.56 157 ALA A O 1
ATOM 1192 N N . GLY A 1 158 ? 56.874 18.985 -15.276 1.00 82.62 158 GLY A N 1
ATOM 1193 C CA . GLY A 1 158 ? 56.789 17.530 -15.444 1.00 82.62 158 GLY A CA 1
ATOM 1194 C C . GLY A 1 158 ? 55.433 16.935 -15.041 1.00 82.62 158 GLY A C 1
ATOM 1195 O O . GLY A 1 158 ? 55.349 15.746 -14.742 1.00 82.62 158 GLY A O 1
ATOM 1196 N N . LEU A 1 159 ? 54.372 17.747 -15.005 1.00 84.19 159 LEU A N 1
ATOM 1197 C CA . LEU A 1 159 ? 53.041 17.350 -14.551 1.00 84.19 159 LEU A CA 1
ATOM 1198 C C . LEU A 1 159 ? 52.153 16.948 -15.730 1.00 84.19 159 LEU A C 1
ATOM 1200 O O . LEU A 1 159 ? 51.997 17.699 -16.692 1.00 84.19 159 LEU A O 1
ATOM 1204 N N . VAL A 1 160 ? 51.508 15.785 -15.622 1.00 86.12 160 VAL A N 1
ATOM 1205 C CA . VAL A 1 160 ? 50.584 15.273 -16.642 1.00 86.12 160 VAL A CA 1
ATOM 1206 C C . VAL A 1 160 ? 49.142 15.400 -16.135 1.00 86.12 160 VAL A C 1
ATOM 1208 O O . VAL A 1 160 ? 48.720 14.612 -15.286 1.00 86.12 160 VAL A O 1
ATOM 1211 N N . PRO A 1 161 ? 48.364 16.389 -16.609 1.00 86.06 161 PRO A N 1
ATOM 1212 C CA . PRO A 1 161 ? 46.982 16.568 -16.180 1.00 86.06 161 PRO A CA 1
ATOM 1213 C C . PRO A 1 161 ? 46.052 15.522 -16.799 1.00 86.06 161 PRO A C 1
ATOM 1215 O O . PRO A 1 161 ? 46.183 15.150 -17.962 1.00 86.06 161 PRO A O 1
ATOM 1218 N N . THR A 1 162 ? 45.039 15.106 -16.041 1.00 83.94 162 THR A N 1
ATOM 1219 C CA . THR A 1 162 ? 43.926 14.299 -16.555 1.00 83.94 162 THR A CA 1
ATOM 1220 C C . THR A 1 162 ? 42.969 15.137 -17.400 1.00 83.94 162 THR A C 1
ATOM 1222 O O . THR A 1 162 ? 42.379 14.638 -18.356 1.00 83.94 162 THR A O 1
ATOM 1225 N N . SER A 1 163 ? 42.784 16.413 -17.050 1.00 84.69 163 SER A N 1
ATOM 1226 C CA . SER A 1 163 ? 41.995 17.342 -17.855 1.00 84.69 163 SER A CA 1
ATOM 1227 C C . SER A 1 163 ? 42.471 18.785 -17.693 1.00 84.69 163 SER A C 1
ATOM 1229 O O . SER A 1 163 ? 42.902 19.197 -16.617 1.00 84.69 163 SER A O 1
ATOM 1231 N N . VAL A 1 164 ? 42.401 19.556 -18.782 1.00 86.56 164 VAL A N 1
ATOM 1232 C CA . VAL A 1 164 ? 42.683 20.998 -18.804 1.00 86.56 164 VAL A CA 1
ATOM 1233 C C . VAL A 1 164 ? 41.622 21.671 -19.658 1.00 86.56 164 VAL A C 1
ATOM 1235 O O . VAL A 1 164 ? 41.409 21.278 -20.805 1.00 86.56 164 VAL A O 1
ATOM 1238 N N . TRP A 1 165 ? 40.924 22.664 -19.116 1.00 87.62 165 TRP A N 1
ATOM 1239 C CA . TRP A 1 165 ? 39.905 23.391 -19.871 1.00 87.62 165 TRP A CA 1
ATOM 1240 C C . TRP A 1 165 ? 39.765 24.832 -19.401 1.00 87.62 165 TRP A C 1
ATOM 1242 O O . TRP A 1 165 ? 39.861 25.153 -18.217 1.00 87.62 165 TRP A O 1
ATOM 1252 N N . ARG A 1 166 ? 39.518 25.725 -20.361 1.00 87.19 166 ARG A N 1
ATOM 1253 C CA . ARG A 1 166 ? 39.199 27.125 -20.085 1.00 87.19 166 ARG A CA 1
ATOM 1254 C C . ARG A 1 166 ? 37.799 27.226 -19.487 1.00 87.19 166 ARG A C 1
ATOM 1256 O O . ARG A 1 166 ? 36.890 26.533 -19.942 1.00 87.19 166 ARG A O 1
ATOM 1263 N N . CYS A 1 167 ? 37.615 28.110 -18.514 1.00 82.44 167 CYS A N 1
ATOM 1264 C CA . CYS A 1 167 ? 36.349 28.303 -17.828 1.00 82.44 167 CYS A CA 1
ATOM 1265 C C . CYS A 1 167 ? 36.039 29.770 -17.515 1.00 82.44 167 CYS A C 1
ATOM 1267 O O . CYS A 1 167 ? 36.928 30.616 -17.406 1.00 82.44 167 CYS A O 1
ATOM 1269 N N . THR A 1 168 ? 34.755 30.051 -17.320 1.00 81.00 168 THR A N 1
ATOM 1270 C CA . THR A 1 168 ? 34.248 31.321 -16.799 1.00 81.00 168 THR A CA 1
ATOM 1271 C C . THR A 1 168 ? 33.704 31.096 -15.391 1.00 81.00 168 THR A C 1
ATOM 1273 O O . THR A 1 168 ? 32.925 30.170 -15.162 1.00 81.00 168 THR A O 1
ATOM 1276 N N . GLU A 1 169 ? 34.130 31.925 -14.432 1.00 77.25 169 GLU A N 1
ATOM 1277 C CA . GLU A 1 169 ? 33.603 31.877 -13.063 1.00 77.25 169 GLU A CA 1
ATOM 1278 C C . GLU A 1 169 ? 32.188 32.467 -13.022 1.00 77.25 169 GLU A C 1
ATOM 1280 O O . GLU A 1 169 ? 31.920 33.527 -13.585 1.00 77.25 169 GLU A O 1
ATOM 1285 N N . LEU A 1 170 ? 31.298 31.773 -12.322 1.00 73.75 170 LEU A N 1
ATOM 1286 C CA . LEU A 1 170 ? 29.911 32.145 -12.100 1.00 73.75 170 LEU A CA 1
ATOM 1287 C C . LEU A 1 170 ? 29.712 32.435 -10.609 1.00 73.75 170 LEU A C 1
ATOM 1289 O O . LEU A 1 170 ? 29.992 31.583 -9.755 1.00 73.75 170 LEU A O 1
ATOM 1293 N N . ASP A 1 171 ? 29.218 33.635 -10.300 1.00 65.25 171 ASP A N 1
ATOM 1294 C CA . ASP A 1 171 ? 28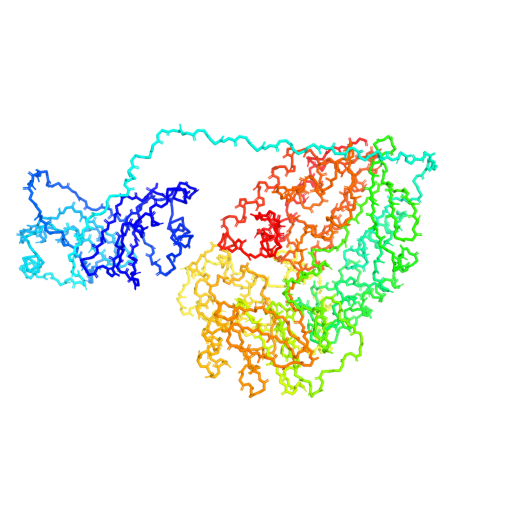.749 33.985 -8.959 1.00 65.25 171 ASP A CA 1
ATOM 1295 C C . ASP A 1 171 ? 27.233 33.730 -8.877 1.00 65.25 171 ASP A C 1
ATOM 1297 O O . ASP A 1 171 ? 26.494 34.278 -9.696 1.00 65.25 171 ASP A O 1
ATOM 1301 N N . PRO A 1 172 ? 26.742 32.919 -7.924 1.00 63.75 172 PRO A N 1
ATOM 1302 C CA . PRO A 1 172 ? 25.312 32.631 -7.786 1.00 63.75 172 PRO A CA 1
ATOM 1303 C C . PRO A 1 172 ? 24.452 33.795 -7.242 1.00 63.75 172 PRO A C 1
ATOM 1305 O O . PRO A 1 172 ? 23.287 33.578 -6.918 1.00 63.75 172 PRO A O 1
ATOM 1308 N N . GLN A 1 173 ? 24.974 35.021 -7.110 1.00 51.56 173 GLN A N 1
ATOM 1309 C CA . GLN A 1 173 ? 24.192 36.173 -6.631 1.00 51.56 173 GLN A CA 1
ATOM 1310 C C . GLN A 1 173 ? 23.012 36.505 -7.576 1.00 51.56 173 GLN A C 1
ATOM 1312 O O . GLN A 1 173 ? 23.219 36.661 -8.783 1.00 51.56 173 GLN A O 1
ATOM 1317 N N . PRO A 1 174 ? 21.778 36.677 -7.063 1.00 44.97 174 PRO A N 1
ATOM 1318 C CA . PRO A 1 174 ? 20.652 37.120 -7.880 1.00 44.97 174 PRO A CA 1
ATOM 1319 C C . PRO A 1 174 ? 20.766 38.619 -8.223 1.00 44.97 174 PRO A C 1
ATOM 1321 O O . PRO A 1 174 ? 21.305 39.396 -7.429 1.00 44.97 174 PRO A O 1
ATOM 1324 N N . PRO A 1 175 ? 20.203 39.090 -9.353 1.00 34.03 175 PRO A N 1
ATOM 1325 C CA . PRO A 1 175 ? 19.855 40.502 -9.474 1.00 34.03 175 PRO A CA 1
ATOM 1326 C C . PRO A 1 175 ? 18.821 40.852 -8.391 1.00 34.03 175 PRO A C 1
ATOM 1328 O O . PRO A 1 175 ? 17.889 40.083 -8.152 1.00 34.03 175 PRO A O 1
ATOM 1331 N N . ARG A 1 176 ? 18.981 42.008 -7.730 1.00 33.56 176 ARG A N 1
ATOM 1332 C CA . ARG A 1 176 ? 18.003 42.532 -6.762 1.00 33.56 176 ARG A CA 1
ATOM 1333 C C . ARG A 1 176 ? 16.631 42.616 -7.439 1.00 33.56 176 ARG A C 1
ATOM 1335 O O . ARG A 1 176 ? 16.471 43.370 -8.396 1.00 33.56 176 ARG A O 1
ATOM 1342 N N . LEU A 1 177 ? 15.669 41.824 -6.970 1.00 34.56 177 LEU A N 1
ATOM 1343 C CA . LEU A 1 177 ? 14.281 41.910 -7.413 1.00 34.56 177 LEU A CA 1
ATOM 1344 C C . LEU A 1 177 ? 13.557 43.022 -6.646 1.00 34.56 177 LEU A C 1
ATOM 1346 O O . LEU A 1 177 ? 13.828 43.274 -5.475 1.00 34.56 177 LEU A O 1
ATOM 1350 N N . PHE A 1 178 ? 12.686 43.689 -7.394 1.00 31.92 178 PHE A N 1
ATOM 1351 C CA . PHE A 1 178 ? 11.920 44.887 -7.086 1.00 31.92 178 PHE A CA 1
ATOM 1352 C C . PHE A 1 178 ? 11.124 44.834 -5.775 1.00 31.92 178 PHE A C 1
ATOM 1354 O O . PHE A 1 178 ? 10.650 43.782 -5.347 1.00 31.92 178 PHE A O 1
ATOM 1361 N N . GLU A 1 179 ? 10.941 46.024 -5.199 1.00 31.30 179 GLU A N 1
ATOM 1362 C CA . GLU A 1 179 ? 9.988 46.323 -4.133 1.00 31.30 179 GLU A CA 1
ATOM 1363 C C . GLU A 1 179 ? 8.574 45.830 -4.467 1.00 31.30 179 GLU A C 1
ATOM 1365 O O . GLU A 1 179 ? 8.116 45.845 -5.612 1.00 31.30 179 GLU A O 1
ATOM 1370 N N . SER A 1 180 ? 7.891 45.386 -3.415 1.00 31.86 180 SER A N 1
ATOM 1371 C CA . SER A 1 180 ? 6.564 44.788 -3.428 1.00 31.86 180 SER A CA 1
ATOM 1372 C C . SER A 1 180 ? 5.513 45.665 -4.110 1.00 31.86 180 SER A C 1
ATOM 1374 O O . SER A 1 180 ? 5.249 46.781 -3.662 1.00 31.86 180 SER A O 1
ATOM 1376 N N . GLN A 1 181 ? 4.805 45.102 -5.088 1.00 29.75 181 GLN A N 1
ATOM 1377 C CA . GLN A 1 181 ? 3.438 45.516 -5.390 1.00 29.75 181 GLN A CA 1
ATOM 1378 C C . GLN A 1 181 ? 2.475 44.414 -4.948 1.00 29.75 181 GLN A C 1
ATOM 1380 O O . GLN A 1 181 ? 2.566 43.256 -5.352 1.00 29.75 181 GLN A O 1
ATOM 1385 N N . SER A 1 182 ? 1.584 44.804 -4.044 1.00 31.94 182 SER A N 1
ATOM 1386 C CA . SER A 1 182 ? 0.496 44.021 -3.472 1.00 31.94 182 SER A CA 1
ATOM 1387 C C . SER A 1 182 ? -0.429 43.447 -4.547 1.00 31.94 182 SER A C 1
ATOM 1389 O O . SER A 1 182 ? -0.975 44.196 -5.357 1.00 31.94 182 SER A O 1
ATOM 1391 N N . ALA A 1 183 ? -0.669 42.136 -4.507 1.00 29.89 183 ALA A N 1
ATOM 1392 C CA . ALA A 1 183 ? -1.711 41.495 -5.304 1.00 29.89 183 ALA A CA 1
ATOM 1393 C C . ALA A 1 183 ? -3.120 41.799 -4.731 1.00 29.89 183 ALA A C 1
ATOM 1395 O O . ALA A 1 183 ? -3.272 41.875 -3.507 1.00 29.89 183 ALA A O 1
ATOM 1396 N N . PRO A 1 184 ? -4.161 41.954 -5.574 1.00 32.16 184 PRO A N 1
ATOM 1397 C CA . PRO A 1 184 ? -5.515 42.251 -5.118 1.00 32.16 184 PRO A CA 1
ATOM 1398 C C . PRO A 1 184 ? -6.2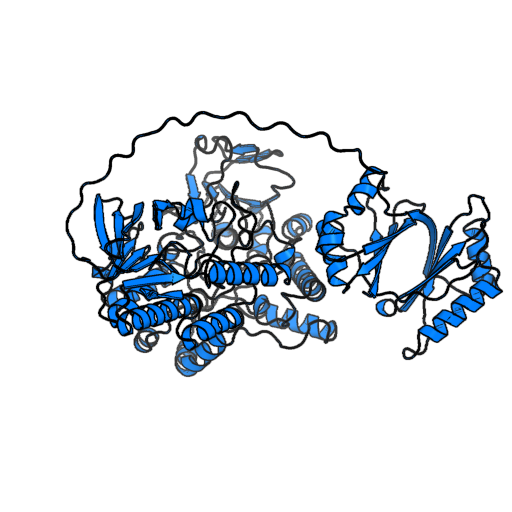39 41.009 -4.573 1.00 32.16 184 PRO A C 1
ATOM 1400 O O . PRO A 1 184 ? -6.030 39.884 -5.029 1.00 32.16 184 PRO A O 1
ATOM 1403 N N . ARG A 1 185 ? -7.125 41.234 -3.592 1.00 32.66 185 ARG A N 1
ATOM 1404 C CA . ARG A 1 185 ? -8.033 40.226 -3.013 1.00 32.66 185 ARG A CA 1
ATOM 1405 C C . ARG A 1 185 ? -8.978 39.636 -4.075 1.00 32.66 185 ARG A C 1
ATOM 1407 O O . ARG A 1 185 ? -9.458 40.387 -4.923 1.00 32.66 185 ARG A O 1
ATOM 1414 N N . PRO A 1 186 ? -9.329 38.338 -3.989 1.00 32.16 186 PRO A N 1
ATOM 1415 C CA . PRO A 1 186 ? -10.365 37.757 -4.836 1.00 32.16 186 PRO A CA 1
ATOM 1416 C C . PRO A 1 186 ? -11.767 38.261 -4.432 1.00 32.16 186 PRO A C 1
ATOM 1418 O O . PRO A 1 186 ? -11.987 38.563 -3.254 1.00 32.16 186 PRO A O 1
ATOM 1421 N N . PRO A 1 187 ? -12.716 38.352 -5.383 1.00 32.16 187 PRO A N 1
ATOM 1422 C CA . PRO A 1 187 ? -14.070 38.814 -5.112 1.00 32.16 187 PRO A CA 1
ATOM 1423 C C . PRO A 1 187 ? -14.885 37.789 -4.314 1.00 32.16 187 PRO A C 1
ATOM 1425 O O . PRO A 1 187 ? -14.767 36.575 -4.490 1.00 32.16 187 PRO A O 1
ATOM 1428 N N . ASP A 1 188 ? -15.726 38.334 -3.442 1.00 36.62 188 ASP A N 1
ATOM 1429 C CA . ASP A 1 188 ? -16.668 37.641 -2.572 1.00 36.62 188 ASP A CA 1
ATOM 1430 C C . ASP A 1 188 ? -17.768 36.955 -3.402 1.00 36.62 188 ASP A C 1
ATOM 1432 O O . ASP A 1 188 ? -18.604 37.610 -4.029 1.00 36.62 188 ASP A O 1
ATOM 1436 N N . LEU A 1 189 ? -17.751 35.621 -3.444 1.00 35.94 189 LEU A N 1
ATOM 1437 C CA . LEU A 1 189 ? -18.826 34.827 -4.033 1.00 35.94 189 LEU A CA 1
ATOM 1438 C C . LEU A 1 189 ? -19.849 34.508 -2.943 1.00 35.94 189 LEU A C 1
ATOM 1440 O O . LEU A 1 189 ? -19.663 33.611 -2.117 1.00 35.94 189 LEU A O 1
ATOM 1444 N N . GLY A 1 190 ? -20.944 35.269 -2.977 1.00 30.66 190 GLY A N 1
ATOM 1445 C CA . GLY A 1 190 ? -22.067 35.189 -2.054 1.00 30.66 190 GLY A CA 1
ATOM 1446 C C . GLY A 1 190 ? -22.567 33.763 -1.809 1.00 30.66 190 GLY A C 1
ATOM 1447 O O . GLY A 1 190 ? -22.977 33.038 -2.718 1.00 30.66 190 GLY A O 1
ATOM 1448 N N . ARG A 1 191 ? -22.575 33.382 -0.529 1.00 33.97 191 ARG A N 1
ATOM 1449 C CA . ARG A 1 191 ? -23.192 32.153 -0.022 1.00 33.97 191 ARG A CA 1
ATOM 1450 C C . ARG A 1 191 ? -24.706 32.197 -0.240 1.00 33.97 191 ARG A C 1
ATOM 1452 O O . ARG A 1 191 ? -25.394 33.020 0.356 1.00 33.97 191 ARG A O 1
ATOM 1459 N N . LYS A 1 192 ? -25.246 31.244 -1.005 1.00 30.62 192 LYS A N 1
ATOM 1460 C CA . LYS A 1 192 ? -26.649 30.834 -0.862 1.00 30.62 192 LYS A CA 1
ATOM 1461 C C . LYS A 1 192 ? -26.741 29.815 0.269 1.00 30.62 192 LYS A C 1
ATOM 1463 O O . LYS A 1 192 ? -26.247 28.697 0.158 1.00 30.62 192 LYS A O 1
ATOM 1468 N N . THR A 1 193 ? -27.360 30.227 1.366 1.00 29.64 193 THR A N 1
ATOM 1469 C CA . THR A 1 193 ? -27.669 29.401 2.532 1.00 29.64 193 THR A CA 1
ATOM 1470 C C . THR A 1 193 ? -28.742 28.377 2.152 1.00 29.64 193 THR A C 1
ATOM 1472 O O . THR A 1 193 ? -29.901 28.739 1.965 1.00 29.64 193 THR A O 1
ATOM 1475 N N . GLN A 1 194 ? -28.384 27.097 2.025 1.00 31.34 194 GLN A N 1
ATOM 1476 C CA . GLN A 1 194 ? -29.371 26.021 2.111 1.00 31.34 194 GLN A CA 1
ATOM 1477 C C . GLN A 1 194 ? -29.601 25.704 3.589 1.00 31.34 194 GLN A C 1
ATOM 1479 O O . GLN A 1 194 ? -28.681 25.339 4.318 1.00 31.34 194 GLN A O 1
ATOM 1484 N N . VAL A 1 195 ? -30.843 25.893 4.029 1.00 31.30 195 VAL A N 1
ATOM 1485 C CA . VAL A 1 195 ? -31.308 25.542 5.370 1.00 31.30 195 VAL A CA 1
ATOM 1486 C C . VAL A 1 195 ? -31.317 24.018 5.485 1.00 31.30 195 VAL A C 1
ATOM 1488 O O . VAL A 1 195 ? -32.175 23.348 4.915 1.00 31.30 195 VAL A O 1
ATOM 1491 N N . VAL A 1 196 ? -30.350 23.469 6.220 1.00 34.81 196 VAL A N 1
ATOM 1492 C CA . VAL A 1 196 ? -30.337 22.057 6.614 1.00 34.81 196 VAL A CA 1
ATOM 1493 C C . VAL A 1 196 ? -31.436 21.859 7.659 1.00 34.81 196 VAL A C 1
ATOM 1495 O O . VAL A 1 196 ? -31.379 22.421 8.753 1.00 34.81 196 VAL A O 1
ATOM 1498 N N . ARG A 1 197 ? -32.471 21.085 7.313 1.00 33.12 197 ARG A N 1
ATOM 1499 C CA . ARG A 1 197 ? -33.494 20.646 8.270 1.00 33.12 197 ARG A CA 1
ATOM 1500 C C . ARG A 1 197 ? -32.845 19.744 9.321 1.00 33.12 197 ARG A C 1
ATOM 1502 O O . ARG A 1 197 ? -32.200 18.756 8.989 1.00 33.12 197 ARG A O 1
ATOM 1509 N N . ARG A 1 198 ? -33.057 20.091 10.588 1.00 33.06 198 ARG A N 1
ATOM 1510 C CA . ARG A 1 198 ? -32.641 19.324 11.767 1.00 33.06 198 ARG A CA 1
ATOM 1511 C C . ARG A 1 198 ? -33.484 18.035 11.858 1.00 33.06 198 ARG A C 1
ATOM 1513 O O . ARG A 1 198 ? -34.711 18.163 11.847 1.00 33.06 198 ARG A O 1
ATOM 1520 N N . PRO A 1 199 ? -32.901 16.824 11.941 1.00 41.91 199 PRO A N 1
ATOM 1521 C CA . PRO A 1 199 ? -33.676 15.614 12.205 1.00 41.91 199 PRO A CA 1
ATOM 1522 C C . PRO A 1 199 ? -34.184 15.616 13.653 1.00 41.91 199 PRO A C 1
ATOM 1524 O O . PRO A 1 199 ? -33.526 16.146 14.550 1.00 41.91 199 PRO A O 1
ATOM 1527 N N . ALA A 1 200 ? -35.373 15.052 13.865 1.00 38.34 200 ALA A N 1
ATOM 1528 C CA . ALA A 1 200 ? -35.993 14.926 15.181 1.00 38.34 200 ALA A CA 1
ATOM 1529 C C . ALA A 1 200 ? -35.186 13.978 16.098 1.00 38.34 200 ALA A C 1
ATOM 1531 O O . ALA A 1 200 ? -34.623 13.001 15.605 1.00 38.34 200 ALA A O 1
ATOM 1532 N N . PRO A 1 201 ? -35.136 14.224 17.420 1.00 48.69 201 PRO A N 1
ATOM 1533 C CA . PRO A 1 201 ? -34.440 13.340 18.359 1.00 48.69 201 PRO A CA 1
ATOM 1534 C C . PRO A 1 201 ? -35.310 12.118 18.683 1.00 48.69 201 PRO A C 1
ATOM 1536 O O . PRO A 1 201 ? -36.465 12.368 18.977 1.00 48.69 201 PRO A O 1
ATOM 1539 N N . HIS A 1 202 ? -34.787 10.872 18.673 1.00 47.94 202 HIS A N 1
ATOM 1540 C CA . HIS A 1 202 ? -35.279 9.627 19.344 1.00 47.94 202 HIS A CA 1
ATOM 1541 C C . HIS A 1 202 ? -34.430 8.394 18.910 1.00 47.94 202 HIS A C 1
ATOM 1543 O O . HIS A 1 202 ? -33.963 8.408 17.775 1.00 47.94 202 HIS A O 1
ATOM 1549 N N . PRO A 1 203 ? -34.333 7.262 19.657 1.00 45.78 203 PRO A N 1
ATOM 1550 C CA . PRO A 1 203 ? -34.381 7.004 21.101 1.00 45.78 203 PRO A CA 1
ATOM 1551 C C . PRO A 1 203 ? -32.991 6.674 21.715 1.00 45.78 203 PRO A C 1
ATOM 1553 O O . PRO A 1 203 ? -32.050 6.266 21.042 1.00 45.78 203 PRO A O 1
ATOM 1556 N N . LYS A 1 204 ? -32.899 6.835 23.043 1.00 47.66 204 LYS A N 1
ATOM 1557 C CA . LYS A 1 204 ? -31.678 7.029 23.851 1.00 47.66 204 LYS A CA 1
ATOM 1558 C C . LYS A 1 204 ? -31.111 5.768 24.526 1.00 47.66 204 LYS A C 1
ATOM 1560 O O . LYS A 1 204 ? -31.077 5.679 25.749 1.00 47.66 204 LYS A O 1
ATOM 1565 N N . THR A 1 205 ? -30.649 4.788 23.758 1.00 47.31 205 THR A N 1
ATOM 1566 C CA . THR A 1 205 ? -29.703 3.762 24.249 1.00 47.31 205 THR A CA 1
ATOM 1567 C C . THR A 1 205 ? -28.860 3.269 23.078 1.00 47.31 205 THR A C 1
ATOM 1569 O O . THR A 1 205 ? -29.393 3.016 22.001 1.00 47.31 205 THR A O 1
ATOM 1572 N N . ALA A 1 206 ? -27.544 3.126 23.265 1.00 55.41 206 ALA A N 1
ATOM 1573 C CA . ALA A 1 206 ? -26.673 2.554 22.241 1.00 55.41 206 ALA A CA 1
ATOM 1574 C C . ALA A 1 206 ? -27.164 1.140 21.881 1.00 55.41 206 ALA A C 1
ATOM 1576 O O . ALA A 1 206 ? -27.060 0.200 22.680 1.00 55.41 206 ALA A O 1
ATOM 1577 N N . ALA A 1 207 ? -27.727 0.980 20.682 1.00 78.44 207 ALA A N 1
ATOM 1578 C CA . ALA A 1 207 ? -28.181 -0.325 20.213 1.00 78.44 207 ALA A CA 1
ATOM 1579 C C . ALA A 1 207 ? -26.986 -1.275 20.010 1.00 78.44 207 ALA A C 1
ATOM 1581 O O . ALA A 1 207 ? -27.130 -2.487 20.172 1.00 78.44 207 ALA A O 1
ATOM 1582 N N . LEU A 1 208 ? -25.806 -0.717 19.714 1.00 94.88 208 LEU A N 1
ATOM 1583 C CA . LEU A 1 208 ? -24.552 -1.428 19.482 1.00 94.88 208 LEU A CA 1
ATOM 1584 C C . LEU A 1 208 ? -23.407 -0.805 20.285 1.00 94.88 208 LEU A C 1
ATOM 1586 O O . LEU A 1 208 ? -23.388 0.396 20.546 1.00 94.88 208 LEU A O 1
ATOM 1590 N N . ASP A 1 209 ? -22.418 -1.619 20.635 1.00 97.62 209 ASP A N 1
ATOM 1591 C CA . ASP A 1 209 ? -21.160 -1.119 21.187 1.00 97.62 209 ASP A CA 1
ATOM 1592 C C . ASP A 1 209 ? -20.285 -0.539 20.069 1.00 97.62 209 ASP A C 1
ATOM 1594 O O . ASP A 1 209 ? -19.707 0.532 20.231 1.00 97.62 209 ASP A O 1
ATOM 1598 N N . ALA A 1 210 ? -20.227 -1.198 18.907 1.00 98.50 210 ALA A N 1
ATOM 1599 C CA . ALA A 1 210 ? -19.393 -0.763 17.790 1.00 98.50 210 ALA A CA 1
ATOM 1600 C C . ALA A 1 210 ? -20.072 -0.922 16.423 1.00 98.50 210 ALA A C 1
ATOM 1602 O O . ALA A 1 210 ? -20.753 -1.916 16.152 1.00 98.50 210 ALA A O 1
ATOM 1603 N N . VAL A 1 211 ? -19.809 0.028 15.529 1.00 98.69 211 VAL A N 1
ATOM 1604 C CA . VAL A 1 211 ? -20.046 -0.107 14.088 1.00 98.69 211 VAL A CA 1
ATOM 1605 C C . VAL A 1 211 ? -18.702 -0.197 13.378 1.00 98.69 211 VAL A C 1
ATOM 1607 O O . VAL A 1 211 ? -17.801 0.595 13.635 1.00 98.69 211 VAL A O 1
ATOM 1610 N N . ILE A 1 212 ? -18.571 -1.168 12.478 1.00 98.81 212 ILE A N 1
ATOM 1611 C CA . ILE A 1 212 ? -17.378 -1.405 11.667 1.00 98.81 212 ILE A CA 1
ATOM 1612 C C . ILE A 1 212 ? -17.735 -1.170 10.196 1.00 98.81 212 ILE A C 1
ATOM 1614 O O . ILE A 1 212 ? -18.749 -1.666 9.702 1.00 98.81 212 ILE A O 1
ATOM 1618 N N . ILE A 1 213 ? -16.894 -0.431 9.481 1.00 98.38 213 ILE A N 1
ATOM 1619 C CA . ILE A 1 213 ? -17.110 -0.091 8.072 1.00 98.38 213 ILE A CA 1
ATOM 1620 C C . ILE A 1 213 ? -16.202 -0.964 7.204 1.00 98.38 213 ILE A C 1
ATOM 1622 O O . ILE A 1 213 ? -14.989 -0.767 7.207 1.00 98.38 213 ILE A O 1
ATOM 1626 N N . GLY A 1 214 ? -16.786 -1.887 6.441 1.00 98.19 214 GLY A N 1
ATOM 1627 C CA . GLY A 1 214 ? -16.097 -2.810 5.535 1.00 98.19 214 GLY A CA 1
ATOM 1628 C C . GLY A 1 214 ? -15.875 -4.207 6.125 1.00 98.19 214 GLY A C 1
ATOM 1629 O O . GLY A 1 214 ? -15.543 -4.357 7.296 1.00 98.19 214 GLY A O 1
ATOM 1630 N N . ALA A 1 215 ? -16.013 -5.239 5.290 1.00 98.12 215 ALA A N 1
ATOM 1631 C CA . ALA A 1 215 ? -15.810 -6.656 5.610 1.00 98.12 215 ALA A CA 1
ATOM 1632 C C . ALA A 1 215 ? -14.609 -7.259 4.851 1.00 98.12 215 ALA A C 1
ATOM 1634 O O . ALA A 1 215 ? -14.624 -8.418 4.429 1.00 98.12 215 ALA A O 1
ATOM 1635 N N . GLY A 1 216 ? -13.550 -6.464 4.659 1.00 97.69 216 GLY A N 1
ATOM 1636 C CA . GLY A 1 216 ? -12.221 -6.958 4.276 1.00 97.69 216 GLY A CA 1
ATOM 1637 C C . GLY A 1 216 ? -11.454 -7.553 5.461 1.00 97.69 216 GLY A C 1
ATOM 1638 O O . GLY A 1 216 ? -12.004 -7.684 6.552 1.00 97.69 216 GLY A O 1
ATOM 1639 N N . LEU A 1 217 ? -10.159 -7.855 5.278 1.00 97.50 217 LEU A N 1
ATOM 1640 C CA . LEU A 1 217 ? -9.315 -8.403 6.355 1.00 97.50 217 LEU A CA 1
ATOM 1641 C C . LEU A 1 217 ? -9.399 -7.566 7.644 1.00 97.50 217 LEU A C 1
ATOM 1643 O O . LEU A 1 217 ? -9.589 -8.122 8.721 1.00 97.50 217 LEU A O 1
ATOM 1647 N N . SER A 1 218 ? -9.322 -6.235 7.526 1.00 97.81 218 SER A N 1
ATOM 1648 C CA . SER A 1 218 ? -9.397 -5.307 8.660 1.00 97.81 218 SER A CA 1
ATOM 1649 C C . SER A 1 218 ? -10.704 -5.427 9.439 1.00 97.81 218 SER A C 1
ATOM 1651 O O . SER A 1 218 ? -10.686 -5.535 10.661 1.00 97.81 218 SER A O 1
ATOM 1653 N N . GLY A 1 219 ? -11.837 -5.439 8.735 1.00 98.44 219 GLY A N 1
ATOM 1654 C CA . GLY A 1 219 ? -13.153 -5.497 9.363 1.00 98.44 219 GLY A CA 1
ATOM 1655 C C . GLY A 1 219 ? -13.468 -6.865 9.954 1.00 98.44 219 GLY A C 1
ATOM 1656 O O . GLY A 1 219 ? -14.031 -6.937 11.042 1.00 98.44 219 GLY A O 1
ATOM 1657 N N . ILE A 1 220 ? -13.045 -7.944 9.286 1.00 98.69 220 ILE A N 1
ATOM 1658 C CA . ILE A 1 220 ? -13.160 -9.312 9.808 1.00 98.69 220 ILE A CA 1
ATOM 1659 C C . ILE A 1 220 ? -12.332 -9.452 11.090 1.00 98.69 220 ILE A C 1
ATOM 1661 O O . ILE A 1 220 ? -12.853 -9.933 12.092 1.00 98.69 220 ILE A O 1
ATOM 1665 N N . CYS A 1 221 ? -11.081 -8.978 11.090 1.00 98.56 221 CYS A N 1
ATOM 1666 C CA . CYS A 1 221 ? -10.215 -9.004 12.270 1.00 98.56 221 CYS A CA 1
ATOM 1667 C C . CYS A 1 221 ? -10.800 -8.179 13.426 1.00 98.56 221 CYS A C 1
ATOM 1669 O O . CYS A 1 221 ? -10.865 -8.661 14.555 1.00 98.56 221 CYS A O 1
ATOM 1671 N N . ALA A 1 222 ? -11.272 -6.958 13.152 1.00 98.69 222 ALA A N 1
ATOM 1672 C CA . ALA A 1 222 ? -11.907 -6.110 14.159 1.00 98.69 222 ALA A CA 1
ATOM 1673 C C . ALA A 1 222 ? -13.174 -6.755 14.736 1.00 98.69 222 ALA A C 1
ATOM 1675 O O . ALA A 1 222 ? -13.349 -6.788 15.952 1.00 98.69 222 ALA A O 1
ATOM 1676 N N . LEU A 1 223 ? -14.038 -7.311 13.883 1.00 98.69 223 LEU A N 1
ATOM 1677 C CA . LEU A 1 223 ? -15.263 -7.975 14.319 1.00 98.69 223 LEU A CA 1
ATOM 1678 C C . LEU A 1 223 ? -14.956 -9.198 15.188 1.00 98.69 223 LEU A C 1
ATOM 1680 O O . LEU A 1 223 ? -15.614 -9.396 16.207 1.00 98.69 223 LEU A O 1
ATOM 1684 N N . GLU A 1 224 ? -13.958 -9.994 14.811 1.00 98.19 224 GLU A N 1
ATOM 1685 C CA . GLU A 1 224 ? -13.518 -11.162 15.573 1.00 98.19 224 GLU A CA 1
ATOM 1686 C C . GLU A 1 224 ? -13.058 -10.764 16.983 1.00 98.19 224 GLU A C 1
ATOM 1688 O O . GLU A 1 224 ? -13.575 -11.293 17.972 1.00 98.19 224 GLU A O 1
ATOM 1693 N N . ARG A 1 225 ? -12.187 -9.753 17.092 1.00 98.25 225 ARG A N 1
ATOM 1694 C CA . ARG A 1 225 ? -11.669 -9.281 18.383 1.00 98.25 225 ARG A CA 1
ATOM 1695 C C . ARG A 1 225 ? -12.737 -8.666 19.270 1.00 98.25 225 ARG A C 1
ATOM 1697 O O . ARG A 1 225 ? -12.842 -9.029 20.439 1.00 98.25 225 ARG A O 1
ATOM 1704 N N . LEU A 1 226 ? -13.567 -7.784 18.718 1.00 98.31 226 LEU A N 1
ATOM 1705 C CA . LEU A 1 226 ? -14.660 -7.169 19.471 1.00 98.31 226 LEU A CA 1
ATOM 1706 C C . LEU A 1 226 ? -15.681 -8.218 19.935 1.00 98.31 226 LEU A C 1
ATOM 1708 O O . LEU A 1 226 ? -16.198 -8.118 21.047 1.00 98.31 226 LEU A O 1
ATOM 1712 N N . SER A 1 227 ? -15.924 -9.258 19.131 1.00 96.69 227 SER A N 1
ATOM 1713 C CA . SER A 1 227 ? -16.790 -10.374 19.528 1.00 96.69 227 SER A CA 1
ATOM 1714 C C . SER A 1 227 ? -16.202 -11.158 20.704 1.00 96.69 227 SER A C 1
ATOM 1716 O O . SER A 1 227 ? -16.941 -11.505 21.623 1.00 96.69 227 SER A O 1
ATOM 1718 N N . ARG A 1 228 ? -14.878 -11.386 20.738 1.00 95.44 228 ARG A N 1
ATOM 1719 C CA . ARG A 1 228 ? -14.202 -12.012 21.894 1.00 95.44 228 ARG A CA 1
ATOM 1720 C C . ARG A 1 228 ? -14.287 -11.171 23.167 1.00 95.44 228 ARG A C 1
ATOM 1722 O O . ARG A 1 228 ? -14.349 -11.735 24.253 1.00 95.44 228 ARG A O 1
ATOM 1729 N N . MET A 1 229 ? -14.342 -9.846 23.039 1.00 95.94 229 MET A N 1
ATOM 1730 C CA . MET A 1 229 ? -14.579 -8.933 24.166 1.00 95.94 229 MET A CA 1
ATOM 1731 C C . MET A 1 229 ? -16.042 -8.924 24.646 1.00 95.94 229 MET A C 1
ATOM 1733 O O . MET A 1 229 ? -16.367 -8.216 25.600 1.00 95.94 229 MET A O 1
ATOM 1737 N N . GLY A 1 230 ? -16.944 -9.649 23.976 1.00 96.19 230 GLY A N 1
ATOM 1738 C CA . GLY A 1 230 ? -18.377 -9.639 24.271 1.00 96.19 230 GLY A CA 1
ATOM 1739 C C . GLY A 1 230 ? -19.097 -8.361 23.824 1.00 96.19 230 GLY A C 1
ATOM 1740 O O . GLY A 1 230 ? -20.203 -8.096 24.292 1.00 96.19 230 GLY A O 1
ATOM 1741 N N . LEU A 1 231 ? -18.491 -7.560 22.939 1.00 97.00 231 LEU A N 1
ATOM 1742 C CA . LEU A 1 231 ? -19.096 -6.330 22.431 1.00 97.00 231 LEU A CA 1
ATOM 1743 C C . LEU A 1 231 ? -20.074 -6.623 21.290 1.00 97.00 231 LEU A C 1
ATOM 1745 O O . LEU A 1 231 ? -19.801 -7.406 20.377 1.00 97.00 231 LEU A O 1
ATOM 1749 N N . ARG A 1 232 ? -21.218 -5.937 21.303 1.00 97.31 232 ARG A N 1
ATOM 1750 C CA . ARG A 1 232 ? -22.224 -6.000 20.238 1.00 97.31 232 ARG A CA 1
ATOM 1751 C C . ARG A 1 232 ? -21.765 -5.145 19.063 1.00 97.31 232 ARG A C 1
ATOM 1753 O O . ARG A 1 232 ? -22.051 -3.948 19.007 1.00 97.31 232 ARG A O 1
ATOM 1760 N N . ALA A 1 233 ? -21.056 -5.765 18.127 1.00 98.06 233 ALA A N 1
ATOM 1761 C CA . ALA A 1 233 ? -20.582 -5.117 16.911 1.00 98.06 233 ALA A CA 1
ATOM 1762 C C . ALA A 1 233 ? -21.444 -5.461 15.682 1.00 98.06 233 ALA A C 1
ATOM 1764 O O . ALA A 1 233 ? -22.014 -6.555 15.582 1.00 98.06 233 ALA A O 1
ATOM 1765 N N . ARG A 1 234 ? -21.514 -4.528 14.725 1.00 98.38 234 ARG A N 1
ATOM 1766 C CA . ARG A 1 234 ? -22.095 -4.744 13.389 1.00 98.38 234 ARG A CA 1
ATOM 1767 C C . ARG A 1 234 ? -21.165 -4.208 12.307 1.00 98.38 234 ARG A C 1
ATOM 1769 O O . ARG A 1 234 ? -20.650 -3.102 12.439 1.00 98.38 234 ARG A O 1
ATOM 1776 N N . VAL A 1 235 ? -20.986 -4.979 11.238 1.00 98.75 235 VAL A N 1
ATOM 1777 C CA . VAL A 1 235 ? -20.225 -4.582 10.046 1.00 98.75 235 VAL A CA 1
ATOM 1778 C C . VAL A 1 235 ? -21.187 -4.196 8.925 1.00 98.75 235 VAL A C 1
ATOM 1780 O O . VAL A 1 235 ? -22.128 -4.943 8.656 1.00 98.75 235 VAL A O 1
ATOM 1783 N N . TYR A 1 236 ? -20.914 -3.092 8.232 1.00 98.50 236 TYR A N 1
ATOM 1784 C CA . TYR A 1 236 ? -21.567 -2.735 6.968 1.00 98.50 236 TYR A CA 1
ATOM 1785 C C . TYR A 1 236 ? -20.578 -2.873 5.806 1.00 98.50 236 TYR A C 1
ATOM 1787 O O . TYR A 1 236 ? -19.490 -2.302 5.850 1.00 98.50 236 TYR A O 1
ATOM 1795 N N . GLU A 1 237 ? -20.938 -3.643 4.781 1.00 98.19 237 GLU A N 1
ATOM 1796 C CA . GLU A 1 237 ? -20.127 -3.908 3.589 1.00 98.19 237 GLU A CA 1
ATOM 1797 C C . GLU A 1 237 ? -20.942 -3.618 2.327 1.00 98.19 237 GLU A C 1
ATOM 1799 O O . GLU A 1 237 ? -22.031 -4.158 2.136 1.00 98.19 237 GLU A O 1
ATOM 1804 N N . SER A 1 238 ? -20.386 -2.787 1.444 1.00 96.62 238 SER A N 1
ATOM 1805 C CA . SER A 1 238 ? -21.002 -2.431 0.162 1.00 96.62 238 SER A CA 1
ATOM 1806 C C . SER A 1 238 ? -21.033 -3.602 -0.826 1.00 96.62 238 SER A C 1
ATOM 1808 O O . SER A 1 238 ? -21.908 -3.656 -1.685 1.00 96.62 238 SER A O 1
ATOM 1810 N N . GLY A 1 239 ? -20.063 -4.512 -0.742 1.00 95.38 239 GLY A N 1
ATOM 1811 C CA . GLY A 1 239 ? -19.965 -5.714 -1.558 1.00 95.38 239 GLY A CA 1
ATOM 1812 C C . GLY A 1 239 ? -21.064 -6.726 -1.253 1.00 95.38 239 GLY A C 1
ATOM 1813 O O . GLY A 1 239 ? -21.697 -6.711 -0.196 1.00 95.38 239 GLY A O 1
ATOM 1814 N N . THR A 1 240 ? -21.283 -7.640 -2.193 1.00 96.31 240 THR A N 1
ATOM 1815 C CA . THR A 1 240 ? -22.283 -8.709 -2.049 1.00 96.31 240 THR A CA 1
ATOM 1816 C C . THR A 1 240 ? -21.775 -9.886 -1.221 1.00 96.31 240 THR A C 1
ATOM 1818 O O . THR A 1 240 ? -22.546 -10.779 -0.886 1.00 96.31 240 THR A O 1
ATOM 1821 N N . ASP A 1 241 ? -20.489 -9.887 -0.867 1.00 97.25 241 ASP A N 1
ATOM 1822 C CA . ASP A 1 241 ? -19.865 -10.873 0.005 1.00 97.25 241 ASP A CA 1
ATOM 1823 C C . ASP A 1 241 ? -18.700 -10.247 0.792 1.00 97.25 241 ASP A C 1
ATOM 1825 O O . ASP A 1 241 ? -18.285 -9.118 0.522 1.00 97.25 241 ASP A O 1
ATOM 1829 N N . VAL A 1 242 ? -18.167 -10.978 1.772 1.00 98.38 242 VAL A N 1
ATOM 1830 C CA . VAL A 1 242 ? -16.959 -10.583 2.503 1.00 98.38 242 VAL A CA 1
ATOM 1831 C C . VAL A 1 242 ? -15.710 -10.701 1.630 1.00 98.38 242 VAL A C 1
ATOM 1833 O O . VAL A 1 242 ? -15.709 -11.328 0.572 1.00 98.38 242 VAL A O 1
ATOM 1836 N N . GLY A 1 243 ? -14.614 -10.110 2.100 1.00 96.56 243 GLY A N 1
ATOM 1837 C CA . GLY A 1 243 ? -13.286 -10.266 1.509 1.00 96.56 243 GLY A CA 1
ATOM 1838 C C . GLY A 1 243 ? -12.632 -8.949 1.103 1.00 96.56 243 GLY A C 1
ATOM 1839 O O . GLY A 1 243 ? -11.415 -8.904 0.909 1.00 96.56 243 GLY A O 1
ATOM 1840 N N . GLY A 1 244 ? -13.401 -7.858 1.020 1.00 96.25 244 GLY A N 1
ATOM 1841 C CA . GLY A 1 244 ? -12.890 -6.527 0.686 1.00 96.25 244 GLY A CA 1
ATOM 1842 C C . GLY A 1 244 ? -12.135 -6.540 -0.642 1.00 96.25 244 GLY A C 1
ATOM 1843 O O . GLY A 1 244 ? -12.710 -6.862 -1.678 1.00 96.25 244 GLY A O 1
ATOM 1844 N N . VAL A 1 245 ? -10.833 -6.239 -0.629 1.00 95.25 245 VAL A N 1
ATOM 1845 C CA . VAL A 1 245 ? -9.968 -6.289 -1.828 1.00 95.25 245 VAL A CA 1
ATOM 1846 C C . VAL A 1 245 ? -10.166 -7.586 -2.619 1.00 95.25 245 VAL A C 1
ATOM 1848 O O . VAL A 1 245 ? -10.301 -7.529 -3.839 1.00 95.25 245 VAL A O 1
ATOM 1851 N N . TRP A 1 246 ? -10.276 -8.724 -1.934 1.00 96.88 246 TRP A N 1
ATOM 1852 C CA . TRP A 1 246 ? -10.437 -10.038 -2.556 1.00 96.88 246 TRP A CA 1
ATOM 1853 C C . TRP A 1 246 ? -11.863 -10.331 -3.011 1.00 96.88 246 TRP A C 1
ATOM 1855 O O . TRP A 1 246 ? -12.058 -11.234 -3.807 1.00 96.88 246 TRP A O 1
ATOM 1865 N N . HIS A 1 247 ? -12.857 -9.559 -2.575 1.00 96.31 247 HIS A N 1
ATOM 1866 C CA . HIS A 1 247 ? -14.188 -9.594 -3.174 1.00 96.31 247 HIS A CA 1
ATOM 1867 C C . HIS A 1 247 ? -14.221 -8.815 -4.496 1.00 96.31 247 HIS A C 1
ATOM 1869 O O . HIS A 1 247 ? -14.808 -9.282 -5.470 1.00 96.31 247 HIS A O 1
ATOM 1875 N N . TRP A 1 248 ? -13.586 -7.638 -4.528 1.00 95.62 248 TRP A N 1
ATOM 1876 C CA . TRP A 1 248 ? -13.687 -6.670 -5.626 1.00 95.62 248 TRP A CA 1
ATOM 1877 C C . TRP A 1 248 ? -12.718 -6.921 -6.796 1.00 95.62 248 TRP A C 1
ATOM 1879 O O . TRP A 1 248 ? -13.059 -6.660 -7.949 1.00 95.62 248 TRP A O 1
ATOM 1889 N N . ASN A 1 249 ? -11.505 -7.411 -6.526 1.00 96.81 249 ASN A N 1
ATOM 1890 C CA . ASN A 1 249 ? -10.428 -7.518 -7.517 1.00 96.81 249 ASN A CA 1
ATOM 1891 C C . ASN A 1 249 ? -10.371 -8.920 -8.139 1.00 96.81 249 ASN A C 1
ATOM 1893 O O . ASN A 1 249 ? -9.488 -9.706 -7.813 1.00 96.81 249 ASN A O 1
ATOM 1897 N N . ARG A 1 250 ? -11.313 -9.233 -9.034 1.00 96.56 250 ARG A N 1
ATOM 1898 C CA . ARG A 1 250 ? -11.441 -10.559 -9.677 1.00 96.56 250 ARG A CA 1
ATOM 1899 C C . ARG A 1 250 ? -10.819 -10.644 -11.077 1.00 96.56 250 ARG A C 1
ATOM 1901 O O . ARG A 1 250 ? -11.183 -11.519 -11.855 1.00 96.56 250 ARG A O 1
ATOM 1908 N N . TYR A 1 251 ? -9.935 -9.708 -11.421 1.00 97.62 251 TYR A N 1
ATOM 1909 C CA . TYR A 1 251 ? -9.290 -9.678 -12.734 1.00 97.62 251 TYR A CA 1
ATOM 1910 C C . TYR A 1 251 ? -8.318 -10.862 -12.913 1.00 97.62 251 TYR A C 1
ATOM 1912 O O . TYR A 1 251 ? -7.773 -11.358 -11.920 1.00 97.62 251 TYR A O 1
ATOM 1920 N N . PRO A 1 252 ? -8.062 -11.310 -14.157 1.00 97.19 252 PRO A N 1
ATOM 1921 C CA . PRO A 1 252 ? -7.119 -12.393 -14.425 1.00 97.19 252 PRO A CA 1
ATOM 1922 C C . PRO A 1 252 ? -5.726 -12.090 -13.860 1.00 97.19 252 PRO A C 1
ATOM 1924 O O . PRO A 1 252 ? -5.148 -11.040 -14.137 1.00 97.19 252 PRO A O 1
ATOM 1927 N N . GLY A 1 253 ? -5.192 -13.011 -13.057 1.00 96.06 253 GLY A N 1
ATOM 1928 C CA . GLY A 1 253 ? -3.865 -12.883 -12.447 1.00 96.06 253 GLY A CA 1
ATOM 1929 C C . GLY A 1 253 ? -3.828 -12.230 -11.064 1.00 96.06 253 GLY A C 1
ATOM 1930 O O . GLY A 1 253 ? -2.755 -12.202 -10.459 1.00 96.06 253 GLY A O 1
ATOM 1931 N N . ALA A 1 254 ? -4.962 -11.746 -10.537 1.00 97.75 254 ALA A N 1
ATOM 1932 C CA . ALA A 1 254 ? -5.035 -11.135 -9.209 1.00 97.75 254 ALA A CA 1
ATOM 1933 C C . ALA A 1 254 ? -4.504 -12.079 -8.113 1.00 97.75 254 ALA A C 1
ATOM 1935 O O . ALA A 1 254 ? -5.026 -13.180 -7.913 1.00 97.75 254 ALA A O 1
ATOM 1936 N N . ARG A 1 255 ? -3.464 -11.643 -7.391 1.00 96.75 255 ARG A N 1
ATOM 1937 C CA . ARG A 1 255 ? -2.700 -12.484 -6.451 1.00 96.75 255 ARG A CA 1
ATOM 1938 C C . ARG A 1 255 ? -2.044 -11.664 -5.339 1.00 96.75 255 ARG A C 1
ATOM 1940 O O . ARG A 1 255 ? -1.776 -10.476 -5.530 1.00 96.75 255 ARG A O 1
ATOM 1947 N N . VAL A 1 256 ? -1.762 -12.296 -4.197 1.00 96.56 256 VAL A N 1
ATOM 1948 C CA . VAL A 1 256 ? -0.970 -11.686 -3.109 1.00 96.56 256 VAL A CA 1
ATOM 1949 C C . VAL A 1 256 ? 0.484 -11.438 -3.520 1.00 96.56 256 VAL A C 1
ATOM 1951 O O . VAL A 1 256 ? 1.041 -12.156 -4.349 1.00 96.56 256 VAL A O 1
ATOM 1954 N N . ASP A 1 257 ? 1.111 -10.442 -2.896 1.00 95.62 257 ASP A N 1
ATOM 1955 C CA . ASP A 1 257 ? 2.554 -10.183 -2.965 1.00 95.62 257 ASP A CA 1
ATOM 1956 C C . ASP A 1 257 ? 3.311 -10.596 -1.684 1.00 95.62 257 ASP A C 1
ATOM 1958 O O . ASP A 1 257 ? 4.536 -10.548 -1.634 1.00 95.62 257 ASP A O 1
ATOM 1962 N N . SER A 1 258 ? 2.586 -11.057 -0.665 1.00 95.00 258 SER A N 1
ATOM 1963 C CA . SER A 1 258 ? 3.121 -11.659 0.558 1.00 95.00 258 SER A CA 1
ATOM 1964 C C . SER A 1 258 ? 3.129 -13.181 0.449 1.00 95.00 258 SER A C 1
ATOM 1966 O O . SER A 1 258 ? 2.129 -13.766 0.027 1.00 95.00 258 SER A O 1
ATOM 1968 N N . GLU A 1 259 ? 4.198 -13.834 0.907 1.00 95.62 259 GLU A N 1
ATOM 1969 C CA . GLU A 1 259 ? 4.190 -15.280 1.103 1.00 95.62 259 GLU A CA 1
ATOM 1970 C C . GLU A 1 259 ? 3.059 -15.655 2.061 1.00 95.62 259 GLU A C 1
ATOM 1972 O O . GLU A 1 259 ? 2.873 -15.033 3.113 1.00 95.62 259 GLU A O 1
ATOM 1977 N N . ILE A 1 260 ? 2.293 -16.684 1.719 1.00 93.62 260 ILE A N 1
ATOM 1978 C CA . ILE A 1 260 ? 0.995 -16.908 2.351 1.00 93.62 260 ILE A CA 1
ATOM 1979 C C . ILE A 1 260 ? 1.058 -17.204 3.849 1.00 93.62 260 ILE A C 1
ATOM 1981 O O . ILE A 1 260 ? 0.194 -16.760 4.607 1.00 93.62 260 ILE A O 1
ATOM 1985 N N . HIS A 1 261 ? 2.134 -17.853 4.294 1.00 90.62 261 HIS A N 1
ATOM 1986 C CA . HIS A 1 261 ? 2.412 -18.109 5.706 1.00 90.62 261 HIS A CA 1
ATOM 1987 C C . HIS A 1 261 ? 2.699 -16.826 6.510 1.00 90.62 261 HIS A C 1
ATOM 1989 O O . HIS A 1 261 ? 2.850 -16.867 7.720 1.00 90.62 261 HIS A O 1
ATOM 1995 N N . THR A 1 262 ? 2.755 -15.657 5.880 1.00 93.81 262 THR A N 1
ATOM 1996 C CA . THR A 1 262 ? 2.854 -14.370 6.583 1.00 93.81 262 THR A CA 1
ATOM 1997 C C . THR A 1 262 ? 1.595 -13.515 6.436 1.00 93.81 262 THR A C 1
ATOM 1999 O O . THR A 1 262 ? 1.418 -12.564 7.192 1.00 93.81 262 THR A O 1
ATOM 2002 N N . TYR A 1 263 ? 0.715 -13.836 5.480 1.00 95.25 263 TYR A N 1
ATOM 2003 C CA . TYR A 1 263 ? -0.458 -13.029 5.125 1.00 95.25 263 TYR A CA 1
ATOM 2004 C C . TYR A 1 263 ? -1.748 -13.462 5.838 1.00 95.25 263 TYR A C 1
ATOM 2006 O O . TYR A 1 263 ? -2.551 -12.611 6.221 1.00 95.25 263 TYR A O 1
ATOM 2014 N N . GLY A 1 264 ? -1.960 -14.773 6.013 1.00 92.56 264 GLY A N 1
ATOM 2015 C CA . GLY A 1 264 ? -3.132 -15.307 6.719 1.00 92.56 264 GLY A CA 1
ATOM 2016 C C . GLY A 1 264 ? -3.159 -14.891 8.194 1.00 92.56 264 GLY A C 1
ATOM 2017 O O . GLY A 1 264 ? -2.105 -14.670 8.789 1.00 92.56 264 GLY A O 1
ATOM 2018 N N . PHE A 1 265 ? -4.347 -14.792 8.794 1.00 95.69 265 PHE A N 1
ATOM 2019 C CA . PHE A 1 265 ? -4.518 -14.423 10.202 1.00 95.69 265 PHE A CA 1
ATOM 2020 C C . PHE A 1 265 ? -3.744 -15.353 11.146 1.00 95.69 265 PHE A C 1
ATOM 2022 O O . PHE A 1 265 ? -3.682 -16.561 10.928 1.00 95.69 265 PHE A O 1
ATOM 2029 N N . SER A 1 266 ? -3.164 -14.779 12.201 1.00 94.31 266 SER A N 1
ATOM 2030 C CA . SER A 1 266 ? -2.343 -15.475 13.199 1.00 94.31 266 SER A CA 1
ATOM 2031 C C . SER A 1 266 ? -3.046 -15.706 14.533 1.00 94.31 266 SER A C 1
ATOM 2033 O O . SER A 1 266 ? -2.528 -16.411 15.390 1.00 94.31 266 SER A O 1
ATOM 2035 N N . PHE A 1 267 ? -4.250 -15.170 14.709 1.00 91.62 267 PHE A N 1
ATOM 2036 C CA . PHE A 1 267 ? -4.962 -15.186 15.988 1.00 91.62 267 PHE A CA 1
ATOM 2037 C C . PHE A 1 267 ? -5.590 -16.521 16.418 1.00 91.62 267 PHE A C 1
ATOM 2039 O O . PHE A 1 267 ? -6.307 -16.581 17.427 1.00 91.62 267 PHE A O 1
ATOM 2046 N N . SER A 1 268 ? -5.416 -17.579 15.626 1.00 92.25 268 SER A N 1
ATOM 2047 C CA . SER A 1 268 ? -5.979 -18.895 15.911 1.00 92.25 268 SER A CA 1
ATOM 2048 C C . SER A 1 268 ? -5.112 -20.014 15.342 1.00 92.25 268 SER A C 1
ATOM 2050 O O . SER A 1 268 ? -5.044 -20.212 14.130 1.00 92.25 268 SER A O 1
ATOM 2052 N N . ASP A 1 269 ? -4.534 -20.816 16.236 1.00 89.25 269 ASP A N 1
ATOM 2053 C CA . ASP A 1 269 ? -3.820 -22.043 15.866 1.00 89.25 269 ASP A CA 1
ATOM 2054 C C . ASP A 1 269 ? -4.744 -23.079 15.213 1.00 89.25 269 ASP A C 1
ATOM 2056 O O . ASP A 1 269 ? -4.308 -23.857 14.368 1.00 89.25 269 ASP A O 1
ATOM 2060 N N . ALA A 1 270 ? -6.027 -23.100 15.589 1.00 91.06 270 ALA A N 1
ATOM 2061 C CA . ALA A 1 270 ? -7.011 -23.980 14.965 1.00 91.06 270 ALA A CA 1
ATOM 2062 C C . ALA A 1 270 ? -7.202 -23.614 13.487 1.00 91.06 270 ALA A C 1
ATOM 2064 O O . ALA A 1 270 ? -7.109 -24.488 12.632 1.00 91.06 270 ALA A O 1
ATOM 2065 N N . LEU A 1 271 ? -7.345 -22.320 13.177 1.00 93.38 271 LEU A N 1
ATOM 2066 C CA . LEU A 1 271 ? -7.449 -21.836 11.798 1.00 93.38 271 LEU A CA 1
ATOM 2067 C C . LEU A 1 271 ? -6.220 -22.216 10.957 1.00 93.38 271 LEU A C 1
ATOM 2069 O O . LEU A 1 271 ? -6.366 -22.631 9.810 1.00 93.38 271 LEU A O 1
ATOM 2073 N N . LEU A 1 272 ? -5.017 -22.120 11.534 1.00 90.88 272 LEU A N 1
ATOM 2074 C CA . LEU A 1 272 ? -3.777 -22.550 10.878 1.00 90.88 272 LEU A CA 1
ATOM 2075 C C . LEU A 1 272 ? -3.775 -24.053 10.538 1.00 90.88 272 LEU A C 1
ATOM 2077 O O . LEU A 1 272 ? -3.180 -24.457 9.540 1.00 90.88 272 LEU A O 1
ATOM 2081 N N . ARG A 1 273 ? -4.395 -24.892 11.376 1.00 88.75 273 ARG A N 1
ATOM 2082 C CA . ARG A 1 273 ? -4.467 -26.349 11.167 1.00 88.75 273 ARG A CA 1
ATOM 2083 C C . ARG A 1 273 ? -5.582 -26.754 10.204 1.00 88.75 273 ARG A C 1
ATOM 2085 O O . ARG A 1 273 ? -5.420 -27.744 9.502 1.00 88.75 273 ARG A O 1
ATOM 2092 N N . GLU A 1 274 ? -6.694 -26.025 10.210 1.00 93.00 274 GLU A N 1
ATOM 2093 C CA . GLU A 1 274 ? -7.899 -26.328 9.429 1.00 93.00 274 GLU A CA 1
ATOM 2094 C C . GLU A 1 274 ? -7.772 -25.911 7.953 1.00 93.00 274 GLU A C 1
ATOM 2096 O O . GLU A 1 274 ? -8.357 -26.557 7.086 1.00 93.00 274 GLU A O 1
ATOM 2101 N N . TRP A 1 275 ? -7.012 -24.851 7.650 1.00 95.19 275 TRP A N 1
ATOM 2102 C CA . TRP A 1 275 ? -6.869 -24.342 6.286 1.00 95.19 275 TRP A CA 1
ATOM 2103 C C . TRP A 1 275 ? -5.554 -24.766 5.624 1.00 95.19 275 TRP A C 1
ATOM 2105 O O . TRP A 1 275 ? -4.469 -24.540 6.162 1.00 95.19 275 TRP A O 1
ATOM 2115 N N . GLU A 1 276 ? -5.635 -25.300 4.404 1.00 94.00 276 GLU A N 1
ATOM 2116 C CA . GLU A 1 276 ? -4.465 -25.726 3.632 1.00 94.00 276 GLU A CA 1
ATOM 2117 C C . GLU A 1 276 ? -4.287 -24.916 2.349 1.00 94.00 276 GLU A C 1
ATOM 2119 O O . GLU A 1 276 ? -5.010 -25.081 1.363 1.00 94.00 276 GLU A O 1
ATOM 2124 N N . TRP A 1 277 ? -3.260 -24.067 2.353 1.00 95.81 277 TRP A N 1
ATOM 2125 C CA . TRP A 1 277 ? -2.883 -23.273 1.190 1.00 95.81 277 TRP A CA 1
ATOM 2126 C C . TRP A 1 277 ? -2.287 -24.136 0.071 1.00 95.81 277 TRP A C 1
ATOM 2128 O O . TRP A 1 277 ? -1.534 -25.088 0.321 1.00 95.81 277 TRP A O 1
ATOM 2138 N N . GLN A 1 278 ? -2.608 -23.793 -1.173 1.00 96.88 278 GLN A N 1
ATOM 2139 C CA . GLN A 1 278 ? -2.199 -24.547 -2.359 1.00 96.88 278 GLN A CA 1
ATOM 2140 C C . GLN A 1 278 ? -0.868 -24.073 -2.939 1.00 96.88 278 GLN A C 1
ATOM 2142 O O . GLN A 1 278 ? -0.108 -24.872 -3.481 1.00 96.88 278 GLN A O 1
ATOM 2147 N N . GLU A 1 279 ? -0.545 -22.793 -2.791 1.00 96.50 279 GLU A N 1
ATOM 2148 C CA . GLU A 1 279 ? 0.623 -22.163 -3.404 1.00 96.50 279 GLU A CA 1
ATOM 2149 C C . GLU A 1 279 ? 1.222 -21.075 -2.505 1.00 96.50 279 GLU A C 1
ATOM 2151 O O . GLU A 1 279 ? 0.580 -20.594 -1.571 1.00 96.50 279 GLU A O 1
ATOM 2156 N N . LEU A 1 280 ? 2.481 -20.709 -2.758 1.00 96.50 280 LEU A N 1
ATOM 2157 C CA . LEU A 1 280 ? 3.224 -19.765 -1.917 1.00 96.50 280 LEU A CA 1
ATOM 2158 C C . LEU A 1 280 ? 2.629 -18.351 -1.952 1.00 96.50 280 LEU A C 1
ATOM 2160 O O . LEU A 1 280 ? 2.638 -17.663 -0.933 1.00 96.50 280 LEU A O 1
ATOM 2164 N N . PHE A 1 281 ? 2.088 -17.938 -3.099 1.00 97.69 281 PHE A N 1
ATOM 2165 C CA . PHE A 1 281 ? 1.376 -16.676 -3.276 1.00 97.69 281 PHE A CA 1
ATOM 2166 C C . PHE A 1 281 ? -0.009 -16.947 -3.874 1.00 97.69 281 PHE A C 1
ATOM 2168 O O . PHE A 1 281 ? -0.137 -16.878 -5.086 1.00 97.69 281 PHE A O 1
ATOM 2175 N N . PRO A 1 282 ? -1.053 -17.262 -3.097 1.00 97.31 282 PRO A N 1
ATOM 2176 C CA . PRO A 1 282 ? -2.372 -17.621 -3.613 1.00 97.31 282 PRO A CA 1
ATOM 2177 C C . PRO A 1 282 ? -3.063 -16.562 -4.461 1.00 97.31 282 PRO A C 1
ATOM 2179 O O . PRO A 1 282 ? -2.994 -15.357 -4.188 1.00 97.31 282 PRO A O 1
ATOM 2182 N N . ALA A 1 283 ? -3.770 -17.036 -5.484 1.00 97.56 283 ALA A N 1
ATOM 2183 C CA . ALA A 1 283 ? -4.639 -16.209 -6.308 1.00 97.56 283 ALA A CA 1
ATOM 2184 C C . ALA A 1 283 ? -5.888 -15.756 -5.531 1.00 97.56 283 ALA A C 1
ATOM 2186 O O . ALA A 1 283 ? -6.302 -16.373 -4.543 1.00 97.56 283 ALA A O 1
ATOM 2187 N N . GLN A 1 284 ? -6.537 -14.697 -6.021 1.00 97.44 284 GLN A N 1
ATOM 2188 C CA . GLN A 1 284 ? -7.734 -14.117 -5.408 1.00 97.44 284 GLN A CA 1
ATOM 2189 C C . GLN A 1 284 ? -8.823 -15.143 -5.030 1.00 97.44 284 GLN A C 1
ATOM 2191 O O . GLN A 1 284 ? -9.349 -15.020 -3.920 1.00 97.44 284 GLN A O 1
ATOM 2196 N N . PRO A 1 285 ? -9.167 -16.158 -5.853 1.00 97.25 285 PRO A N 1
ATOM 2197 C CA . PRO A 1 285 ? -10.226 -17.099 -5.497 1.00 97.25 285 PRO A CA 1
ATOM 2198 C C . PRO A 1 285 ? -9.937 -17.883 -4.213 1.00 97.25 285 PRO A C 1
ATOM 2200 O O . PRO A 1 285 ? -10.849 -18.135 -3.429 1.00 97.25 285 PRO A O 1
ATOM 2203 N N . GLU A 1 286 ? -8.679 -18.260 -3.971 1.00 98.12 286 GLU A N 1
ATOM 2204 C CA . GLU A 1 286 ? -8.293 -18.995 -2.764 1.00 98.12 286 GLU A CA 1
ATOM 2205 C C . GLU A 1 286 ? -8.342 -18.101 -1.523 1.00 98.12 286 GLU A C 1
ATOM 2207 O O . GLU A 1 286 ? -8.921 -18.500 -0.512 1.00 98.12 286 GLU A O 1
ATOM 2212 N N . ILE A 1 287 ? -7.843 -16.862 -1.623 1.00 97.94 287 ILE A N 1
ATOM 2213 C CA . ILE A 1 287 ? -7.945 -15.883 -0.532 1.00 97.94 287 ILE A CA 1
ATOM 2214 C C . ILE A 1 287 ? -9.414 -15.576 -0.206 1.00 97.94 287 ILE A C 1
ATOM 2216 O O . ILE A 1 287 ? -9.786 -15.496 0.962 1.00 97.94 287 ILE A O 1
ATOM 2220 N N . SER A 1 288 ? -10.273 -15.443 -1.222 1.00 97.44 288 SER A N 1
ATOM 2221 C CA . SER A 1 288 ? -11.706 -15.218 -1.018 1.00 97.44 288 SER A CA 1
ATOM 2222 C C . SER A 1 288 ? -12.351 -16.371 -0.248 1.00 97.44 288 SER A C 1
ATOM 2224 O O . SER A 1 288 ? -13.075 -16.121 0.713 1.00 97.44 288 SER A O 1
ATOM 2226 N N . ARG A 1 289 ? -12.061 -17.630 -0.616 1.00 98.00 289 ARG A N 1
ATOM 2227 C CA . ARG A 1 289 ? -12.577 -18.800 0.116 1.00 98.00 289 ARG A CA 1
ATOM 2228 C C . ARG A 1 289 ? -12.056 -18.854 1.552 1.00 98.00 289 ARG A C 1
ATOM 2230 O O . ARG A 1 289 ? -12.838 -19.153 2.448 1.00 98.00 289 ARG A O 1
ATOM 2237 N N . TYR A 1 290 ? -10.783 -18.524 1.775 1.00 98.12 290 TYR A N 1
ATOM 2238 C CA . TYR A 1 290 ? -10.203 -18.445 3.118 1.00 98.12 290 TYR A CA 1
ATOM 2239 C C . TYR A 1 290 ? -10.951 -17.437 3.999 1.00 98.12 290 TYR A C 1
ATOM 2241 O O . TYR A 1 290 ? -11.318 -17.752 5.127 1.00 98.12 290 TYR A O 1
ATOM 2249 N N . LEU A 1 291 ? -11.233 -16.235 3.487 1.00 98.25 291 LEU A N 1
ATOM 2250 C CA . LEU A 1 291 ? -11.929 -15.204 4.263 1.00 98.25 291 LEU A CA 1
ATOM 2251 C C . LEU A 1 291 ? -13.389 -15.571 4.553 1.00 98.25 291 LEU A C 1
ATOM 2253 O O . LEU A 1 291 ? -13.855 -15.317 5.664 1.00 98.25 291 LEU A O 1
ATOM 2257 N N . CYS A 1 292 ? -14.089 -16.215 3.614 1.00 98.25 292 CYS A N 1
ATOM 2258 C CA . CYS A 1 292 ? -15.414 -16.778 3.886 1.00 98.25 292 CYS A CA 1
ATOM 2259 C C . CYS A 1 292 ? -15.340 -17.866 4.968 1.00 98.25 292 CYS A C 1
ATOM 2261 O O . CYS A 1 292 ? -16.091 -17.805 5.939 1.00 98.25 292 CYS A O 1
ATOM 2263 N N . HIS A 1 293 ? -14.373 -18.786 4.866 1.00 98.00 293 HIS A N 1
ATOM 2264 C CA . HIS A 1 293 ? -14.147 -19.821 5.875 1.00 98.00 293 HIS A CA 1
ATOM 2265 C C . HIS A 1 293 ? -13.911 -19.221 7.267 1.00 98.00 293 HIS A C 1
ATOM 2267 O O . HIS A 1 293 ? -14.548 -19.657 8.218 1.00 98.00 293 HIS A O 1
ATOM 2273 N N . VAL A 1 294 ? -13.078 -18.181 7.398 1.00 98.12 294 VAL A N 1
ATOM 2274 C CA . VAL A 1 294 ? -12.868 -17.469 8.673 1.00 98.12 294 VAL A CA 1
ATOM 2275 C C . VAL A 1 294 ? -14.184 -16.899 9.209 1.00 98.12 294 VAL A C 1
ATOM 2277 O O . VAL A 1 294 ? -14.535 -17.117 10.367 1.00 98.12 294 VAL A O 1
ATOM 2280 N N . VAL A 1 295 ? -14.939 -16.181 8.378 1.00 98.44 295 VAL A N 1
ATOM 2281 C CA . VAL A 1 295 ? -16.204 -15.559 8.797 1.00 98.44 295 VAL A CA 1
ATOM 2282 C C . VAL A 1 295 ? -17.212 -16.596 9.290 1.00 98.44 295 VAL A C 1
ATOM 2284 O O . VAL A 1 295 ? -17.865 -16.366 10.312 1.00 98.44 295 VAL A O 1
ATOM 2287 N N . ASP A 1 296 ? -17.313 -17.738 8.618 1.00 97.56 296 ASP A N 1
ATOM 2288 C CA . ASP A 1 296 ? -18.244 -18.801 8.988 1.00 97.56 296 ASP A CA 1
ATOM 2289 C C . ASP A 1 296 ? -17.751 -19.578 10.220 1.00 97.56 296 ASP A C 1
ATOM 2291 O O . ASP A 1 296 ? -18.514 -19.797 11.164 1.00 97.56 296 ASP A O 1
ATOM 2295 N N . ARG A 1 297 ? -16.451 -19.901 10.278 1.00 96.12 297 ARG A N 1
ATOM 2296 C CA . ARG A 1 297 ? -15.800 -20.650 11.368 1.00 96.12 297 ARG A CA 1
ATOM 2297 C C . ARG A 1 297 ? -15.942 -19.988 12.735 1.00 96.12 297 ARG A C 1
ATOM 2299 O O . ARG A 1 297 ? -16.060 -20.684 13.747 1.00 96.12 297 ARG A O 1
ATOM 2306 N N . PHE A 1 298 ? -15.917 -18.658 12.765 1.00 96.81 298 PHE A N 1
ATOM 2307 C CA . PHE A 1 298 ? -16.079 -17.861 13.982 1.00 96.81 298 PHE A CA 1
ATOM 2308 C C . PHE A 1 298 ? -17.513 -17.322 14.152 1.00 96.81 298 PHE A C 1
ATOM 2310 O O . PHE A 1 298 ? -17.779 -16.533 15.058 1.00 96.81 298 PHE A O 1
ATOM 2317 N N . GLY A 1 299 ? -18.464 -17.745 13.306 1.00 97.31 299 GLY A N 1
ATOM 2318 C CA . GLY A 1 299 ? -19.872 -17.347 13.392 1.00 97.31 299 GLY A CA 1
ATOM 2319 C C . GLY A 1 299 ? -20.110 -15.847 13.187 1.00 97.31 299 GLY A C 1
ATOM 2320 O O . GLY A 1 299 ? -21.099 -15.301 13.678 1.00 97.31 299 GLY A O 1
ATOM 2321 N N . LEU A 1 300 ? -19.209 -15.163 12.482 1.00 98.38 300 LEU A N 1
ATOM 2322 C CA . LEU A 1 300 ? -19.206 -13.708 12.323 1.00 98.38 300 LEU A CA 1
ATOM 2323 C C . LEU A 1 300 ? -20.267 -13.233 11.324 1.00 98.38 300 LEU A C 1
ATOM 2325 O O . LEU A 1 300 ? -20.764 -12.114 11.443 1.00 98.38 300 LEU A O 1
ATOM 2329 N N . ARG A 1 301 ? -20.666 -14.091 10.373 1.00 98.25 301 ARG A N 1
ATOM 2330 C CA . ARG A 1 301 ? -21.583 -13.775 9.259 1.00 98.25 301 ARG A CA 1
ATOM 2331 C C . ARG A 1 301 ? -22.843 -13.014 9.692 1.00 98.25 301 ARG A C 1
ATOM 2333 O O . ARG A 1 301 ? -23.214 -12.031 9.059 1.00 98.25 301 ARG A O 1
ATOM 2340 N N . ARG A 1 302 ? -23.473 -13.422 10.801 1.00 97.25 302 ARG A N 1
ATOM 2341 C CA . ARG A 1 302 ? -24.716 -12.823 11.340 1.00 97.25 302 ARG A CA 1
ATOM 2342 C C . ARG A 1 302 ? -24.577 -11.345 11.738 1.00 97.25 302 ARG A C 1
ATOM 2344 O O . ARG A 1 302 ? -25.571 -10.613 11.780 1.00 97.25 302 ARG A O 1
ATOM 2351 N N . HIS A 1 303 ? -23.351 -10.903 12.009 1.00 98.19 303 HIS A N 1
ATOM 2352 C CA . HIS A 1 303 ? -23.015 -9.533 12.392 1.00 98.19 303 HIS A CA 1
ATOM 2353 C C . HIS A 1 303 ? -22.669 -8.643 11.189 1.00 98.19 303 HIS A C 1
ATOM 2355 O O . HIS A 1 303 ? -22.400 -7.459 11.374 1.00 98.19 303 HIS A O 1
ATOM 2361 N N . ILE A 1 304 ? -22.697 -9.180 9.967 1.00 98.62 304 ILE A N 1
ATOM 2362 C CA . ILE A 1 304 ? -22.335 -8.468 8.739 1.00 98.62 304 ILE A CA 1
ATOM 2363 C C . ILE A 1 304 ? -23.604 -8.144 7.942 1.00 98.62 304 ILE A C 1
ATOM 2365 O O . ILE A 1 304 ? -24.508 -8.972 7.809 1.00 98.62 304 ILE A O 1
ATOM 2369 N N . ARG A 1 305 ? -23.694 -6.919 7.426 1.00 98.31 305 ARG A N 1
ATOM 2370 C CA . ARG A 1 305 ? -24.725 -6.457 6.490 1.00 98.31 305 ARG A CA 1
ATOM 2371 C C . ARG A 1 305 ? -24.064 -6.177 5.146 1.00 98.31 305 ARG A C 1
ATOM 2373 O O . ARG A 1 305 ? -23.323 -5.209 5.014 1.00 98.31 305 ARG A O 1
ATOM 2380 N N . LEU A 1 306 ? -24.288 -7.081 4.199 1.00 98.44 306 LEU A N 1
ATOM 2381 C CA . LEU A 1 306 ? -23.774 -7.015 2.829 1.00 98.44 306 LEU A CA 1
ATOM 2382 C C . LEU A 1 306 ? -24.696 -6.170 1.954 1.00 98.44 306 LEU A C 1
ATOM 2384 O O . LEU A 1 306 ? -25.880 -6.045 2.260 1.00 98.44 306 LEU A O 1
ATOM 2388 N N . GLY A 1 307 ? -24.174 -5.649 0.844 1.00 97.62 307 GLY A N 1
ATOM 2389 C CA . GLY A 1 307 ? -24.923 -4.763 -0.048 1.00 97.62 307 GLY A CA 1
ATOM 2390 C C . GLY A 1 307 ? -25.357 -3.454 0.621 1.00 97.62 307 GLY A C 1
ATOM 2391 O O . GLY A 1 307 ? -26.240 -2.769 0.109 1.00 97.62 307 GLY A O 1
ATOM 2392 N N . THR A 1 308 ? -24.746 -3.099 1.755 1.00 97.69 308 THR A N 1
ATOM 2393 C CA . THR A 1 308 ? -25.133 -1.952 2.576 1.00 97.69 308 THR A CA 1
ATOM 2394 C C . THR A 1 308 ? -23.935 -1.035 2.751 1.00 97.69 308 THR A C 1
ATOM 2396 O O . THR A 1 308 ? -22.978 -1.353 3.454 1.00 97.69 308 THR A O 1
ATOM 2399 N N . SER A 1 309 ? -23.995 0.132 2.114 1.00 96.44 309 SER A N 1
ATOM 2400 C CA . SER A 1 309 ? -22.964 1.163 2.245 1.00 96.44 309 SER A CA 1
ATOM 2401 C C . SER A 1 309 ? -23.281 2.070 3.427 1.00 96.44 309 SER A C 1
ATOM 2403 O O . SER A 1 309 ? -24.433 2.461 3.613 1.00 96.44 309 SER A O 1
ATOM 2405 N N . MET A 1 310 ? -22.266 2.451 4.199 1.00 96.50 310 MET A N 1
ATOM 2406 C CA . MET A 1 310 ? -22.409 3.520 5.186 1.00 96.50 310 MET A CA 1
ATOM 2407 C C . MET A 1 310 ? -22.301 4.872 4.476 1.00 96.50 310 MET A C 1
ATOM 2409 O O . MET A 1 310 ? -21.327 5.105 3.762 1.00 96.50 310 MET A O 1
ATOM 2413 N N . LEU A 1 311 ? -23.301 5.736 4.642 1.00 96.44 311 LEU A N 1
ATOM 2414 C CA . LEU A 1 311 ? -23.380 7.025 3.948 1.00 96.44 311 LEU A CA 1
ATOM 2415 C C . LEU A 1 311 ? -22.894 8.178 4.825 1.00 96.44 311 LEU A C 1
ATOM 2417 O O . LEU A 1 311 ? -22.153 9.041 4.354 1.00 96.44 311 LEU A O 1
ATOM 2421 N N . ALA A 1 312 ? -23.282 8.173 6.100 1.00 97.94 312 ALA A N 1
ATOM 2422 C CA . ALA A 1 312 ? -22.931 9.220 7.050 1.00 97.94 312 ALA A CA 1
ATOM 2423 C C . ALA A 1 312 ? -22.728 8.652 8.456 1.00 97.94 312 ALA A C 1
ATOM 2425 O O . ALA A 1 312 ? -23.304 7.624 8.816 1.00 97.94 312 ALA A O 1
ATOM 2426 N N . ALA A 1 313 ? -21.917 9.344 9.251 1.00 98.00 313 ALA A N 1
ATOM 2427 C CA . ALA A 1 313 ? -21.777 9.105 10.678 1.00 98.00 313 ALA A CA 1
ATOM 2428 C C . ALA A 1 313 ? -21.582 10.447 11.389 1.00 98.00 313 ALA A C 1
ATOM 2430 O O . ALA A 1 313 ? -20.634 11.167 11.085 1.00 98.00 313 ALA A O 1
ATOM 2431 N N . THR A 1 314 ? -22.466 10.795 12.320 1.00 98.38 314 THR A N 1
ATOM 2432 C CA . THR A 1 314 ? -22.389 12.051 13.082 1.00 98.38 314 THR A CA 1
ATOM 2433 C C . THR A 1 314 ? -22.201 11.750 14.559 1.00 98.38 314 THR A C 1
ATOM 2435 O O . THR A 1 314 ? -22.964 10.976 15.130 1.00 98.38 314 THR A O 1
ATOM 2438 N N . PHE A 1 315 ? -21.186 12.346 15.179 1.00 98.12 315 PHE A N 1
ATOM 2439 C CA . PHE A 1 315 ? -20.943 12.190 16.606 1.00 98.12 315 PHE A CA 1
ATOM 2440 C C . PHE A 1 315 ? -21.894 13.079 17.419 1.00 98.12 315 PHE A C 1
ATOM 2442 O O . PHE A 1 315 ? -21.903 14.301 17.265 1.00 98.12 315 PHE A O 1
ATOM 2449 N N . ASP A 1 316 ? -22.680 12.461 18.292 1.00 96.19 316 ASP A N 1
ATOM 2450 C CA . ASP A 1 316 ? -23.479 13.118 19.319 1.00 96.19 316 ASP A CA 1
ATOM 2451 C C . ASP A 1 316 ? -22.611 13.346 20.561 1.00 96.19 316 ASP A C 1
ATOM 2453 O O . ASP A 1 316 ? -22.226 12.404 21.258 1.00 96.19 316 ASP A O 1
ATOM 2457 N N . GLU A 1 317 ? -22.300 14.612 20.837 1.00 93.81 317 GLU A N 1
ATOM 2458 C CA . GLU A 1 317 ? -21.479 15.015 21.980 1.00 93.81 317 GLU A CA 1
ATOM 2459 C C . GLU A 1 317 ? -22.168 14.771 23.330 1.00 93.81 317 GLU A C 1
ATOM 2461 O O . GLU A 1 317 ? -21.478 14.521 24.316 1.00 93.81 317 GLU A O 1
ATOM 2466 N N . GLY A 1 318 ? -23.503 14.833 23.388 1.00 92.38 318 GLY A N 1
ATOM 2467 C CA . GLY A 1 318 ? -24.260 14.698 24.633 1.00 92.38 318 GLY A CA 1
ATOM 2468 C C . GLY A 1 318 ? -24.277 13.263 25.147 1.00 92.38 318 GLY A C 1
ATOM 2469 O O . GLY A 1 318 ? -24.054 13.026 26.332 1.00 92.38 318 GLY A O 1
ATOM 2470 N N . ASP A 1 319 ? -24.485 12.307 24.240 1.00 90.94 319 ASP A N 1
ATOM 2471 C CA . ASP A 1 319 ? -24.531 10.881 24.578 1.00 90.94 319 ASP A CA 1
ATOM 2472 C C . ASP A 1 319 ? -23.187 10.163 24.326 1.00 90.94 319 ASP A C 1
ATOM 2474 O O . ASP A 1 319 ? -23.021 9.002 24.718 1.00 90.94 319 ASP A O 1
ATOM 2478 N N . ALA A 1 320 ? -22.217 10.839 23.696 1.00 95.88 320 ALA A N 1
ATOM 2479 C CA . ALA A 1 320 ? -20.928 10.317 23.224 1.00 95.88 320 ALA A CA 1
ATOM 2480 C C . ALA A 1 320 ? -21.057 9.108 22.269 1.00 95.88 320 ALA A C 1
ATOM 2482 O O . ALA A 1 320 ? -20.289 8.140 22.346 1.00 95.88 320 ALA A O 1
ATOM 2483 N N . LEU A 1 321 ? -22.062 9.144 21.390 1.00 97.19 321 LEU A N 1
ATOM 2484 C CA . LEU A 1 321 ? -22.400 8.082 20.436 1.00 97.19 321 LEU A CA 1
ATOM 2485 C C . LEU A 1 321 ? -22.270 8.574 18.994 1.00 97.19 321 LEU A C 1
ATOM 2487 O O . LEU A 1 321 ? -22.468 9.743 18.700 1.00 97.19 321 LEU A O 1
ATOM 2491 N N . TRP A 1 322 ? -21.999 7.661 18.073 1.00 98.19 322 TRP A N 1
ATOM 2492 C CA . TRP A 1 322 ? -22.107 7.881 16.637 1.00 98.19 322 TRP A CA 1
ATOM 2493 C C . TRP A 1 322 ? -23.512 7.517 16.152 1.00 98.19 322 TRP A C 1
ATOM 2495 O O . TRP A 1 322 ? -23.918 6.368 16.315 1.00 98.19 322 TRP A O 1
ATOM 2505 N N . ASP A 1 323 ? -24.220 8.464 15.529 1.00 97.50 323 ASP A N 1
ATOM 2506 C CA . ASP A 1 323 ? -25.425 8.227 14.719 1.00 97.50 323 ASP A CA 1
ATOM 2507 C C . ASP A 1 323 ? -25.003 7.898 13.284 1.00 97.50 323 ASP A C 1
ATOM 2509 O O . ASP A 1 323 ? -24.444 8.742 12.578 1.00 97.50 323 ASP A O 1
ATOM 2513 N N . VAL A 1 324 ? -25.222 6.652 12.873 1.00 97.12 324 VAL A N 1
ATOM 2514 C CA . VAL A 1 324 ? -24.792 6.107 11.584 1.00 97.12 324 VAL A CA 1
ATOM 2515 C C . VAL A 1 324 ? -25.988 5.945 10.660 1.00 97.12 324 VAL A C 1
ATOM 2517 O O . VAL A 1 324 ? -26.969 5.312 11.034 1.00 97.12 324 VAL A O 1
ATOM 2520 N N . GLU A 1 325 ? -25.858 6.420 9.423 1.00 97.50 325 GLU A N 1
ATOM 2521 C CA . GLU A 1 325 ? -26.842 6.261 8.352 1.00 97.50 325 GLU A CA 1
ATOM 2522 C C . GLU A 1 325 ? -26.294 5.386 7.220 1.00 97.50 325 GLU A C 1
ATOM 2524 O O . GLU A 1 325 ? -25.137 5.511 6.802 1.00 97.50 325 GLU A O 1
ATOM 2529 N N . THR A 1 326 ? -27.143 4.507 6.694 1.00 96.62 326 THR A N 1
ATOM 2530 C CA . THR A 1 326 ? -26.784 3.546 5.646 1.00 96.62 326 THR A CA 1
ATOM 2531 C C . THR A 1 326 ? -27.615 3.718 4.373 1.00 96.62 326 THR A C 1
ATOM 2533 O O . THR A 1 326 ? -28.679 4.335 4.373 1.00 96.62 326 THR A O 1
ATOM 2536 N N . SER A 1 327 ? -27.163 3.108 3.275 1.00 97.12 327 SER A N 1
ATOM 2537 C CA . SER A 1 327 ? -27.835 3.140 1.968 1.00 97.12 327 SER A CA 1
ATOM 2538 C C . SER A 1 327 ? -29.216 2.486 1.936 1.00 97.12 327 SER A C 1
ATOM 2540 O O . SER A 1 327 ? -29.954 2.692 0.979 1.00 97.12 327 SER A O 1
ATOM 2542 N N . THR A 1 328 ? -29.568 1.684 2.941 1.00 95.00 328 THR A N 1
ATOM 2543 C CA . THR A 1 328 ? -30.896 1.062 3.062 1.00 95.00 328 THR A CA 1
ATOM 2544 C C . THR A 1 328 ? -31.877 1.930 3.852 1.00 95.00 328 THR A C 1
ATOM 2546 O O . THR A 1 328 ? -33.025 1.534 4.038 1.00 95.00 328 THR A O 1
ATOM 2549 N N . GLY A 1 329 ? -31.434 3.093 4.344 1.00 92.12 329 GLY A N 1
ATOM 2550 C CA . GLY A 1 329 ? -32.192 3.937 5.266 1.00 92.12 329 GLY A CA 1
ATOM 2551 C C . GLY A 1 329 ? -32.120 3.479 6.727 1.00 92.12 329 GLY A C 1
ATOM 2552 O O . GLY A 1 329 ? -32.687 4.146 7.590 1.00 92.12 329 GLY A O 1
ATOM 2553 N N . GLU A 1 330 ? -31.422 2.374 7.038 1.00 92.62 330 GLU A N 1
ATOM 2554 C CA . GLU A 1 330 ? -31.166 1.969 8.426 1.00 92.62 330 GLU A CA 1
ATOM 2555 C C . GLU A 1 330 ? -30.302 3.033 9.116 1.00 92.62 330 GLU A C 1
ATOM 2557 O O . GLU A 1 330 ? -29.270 3.453 8.576 1.00 92.62 330 GLU A O 1
ATOM 2562 N N . ARG A 1 331 ? -30.730 3.432 10.320 1.00 94.69 331 ARG A N 1
ATOM 2563 C CA . ARG A 1 331 ? -30.001 4.315 11.230 1.00 94.69 331 ARG A CA 1
ATOM 2564 C C . ARG A 1 331 ? -29.704 3.599 12.542 1.00 94.69 331 ARG A C 1
ATOM 2566 O O . ARG A 1 331 ? -30.605 2.992 13.123 1.00 94.69 331 ARG A O 1
ATOM 2573 N N . VAL A 1 332 ? -28.455 3.647 13.003 1.00 95.31 332 VAL A N 1
ATOM 2574 C CA . VAL A 1 332 ? -28.017 2.978 14.241 1.00 95.31 332 VAL A CA 1
ATOM 2575 C C . VAL A 1 332 ? -27.104 3.867 15.076 1.00 95.31 332 VAL A C 1
ATOM 2577 O O . VAL A 1 332 ? -26.240 4.550 14.538 1.00 95.31 332 VAL A O 1
ATOM 2580 N N . ALA A 1 333 ? -27.252 3.793 16.400 1.00 97.00 333 ALA A N 1
ATOM 2581 C CA . ALA A 1 333 ? -26.358 4.446 17.350 1.00 97.00 333 ALA A CA 1
ATOM 2582 C C . ALA A 1 333 ? -25.310 3.462 17.900 1.00 97.00 333 ALA A C 1
ATOM 2584 O O . ALA A 1 333 ? -25.667 2.350 18.317 1.00 97.00 333 ALA A O 1
ATOM 2585 N N . ALA A 1 334 ? -24.040 3.873 17.945 1.00 97.69 334 ALA A N 1
ATOM 2586 C CA . ALA A 1 334 ? -22.943 3.068 18.491 1.00 97.69 334 ALA A CA 1
ATOM 2587 C C . ALA A 1 334 ? -21.906 3.896 19.260 1.00 97.69 334 ALA A C 1
ATOM 2589 O O . ALA A 1 334 ? -21.674 5.057 18.947 1.00 97.69 334 ALA A O 1
ATOM 2590 N N . ARG A 1 335 ? -21.250 3.294 20.260 1.00 97.50 335 ARG A N 1
ATOM 2591 C CA . ARG A 1 335 ? -20.198 3.964 21.046 1.00 97.50 335 ARG A CA 1
ATOM 2592 C C . ARG A 1 335 ? -18.928 4.176 20.228 1.00 97.50 335 ARG A C 1
ATOM 2594 O O . ARG A 1 335 ? -18.363 5.266 20.260 1.00 97.50 335 ARG A O 1
ATOM 2601 N N . TYR A 1 336 ? -18.497 3.140 19.514 1.00 98.56 336 TYR A N 1
ATOM 2602 C CA . TYR A 1 336 ? -17.266 3.131 18.729 1.00 98.56 336 TYR A CA 1
ATOM 2603 C C . TYR A 1 336 ? -17.566 3.038 17.234 1.00 98.56 336 TYR A C 1
ATOM 2605 O O . TYR A 1 336 ? -18.413 2.248 16.810 1.00 98.56 336 TYR A O 1
ATOM 2613 N N . LEU A 1 337 ? -16.824 3.800 16.434 1.00 98.69 337 LEU A N 1
ATOM 2614 C CA . LEU A 1 337 ? -16.836 3.698 14.980 1.00 98.69 337 LEU A CA 1
ATOM 2615 C C . LEU A 1 337 ? -15.463 3.210 14.517 1.00 98.69 337 LEU A C 1
ATOM 2617 O O . LEU A 1 337 ? -14.460 3.875 14.750 1.00 98.69 337 LEU A O 1
ATOM 2621 N N . ILE A 1 338 ? -15.406 2.047 13.872 1.00 98.75 338 ILE A N 1
ATOM 2622 C CA . ILE A 1 338 ? -14.163 1.464 13.359 1.00 98.75 338 ILE A CA 1
ATOM 2623 C C . ILE A 1 338 ? -14.182 1.513 11.837 1.00 98.75 338 ILE A C 1
ATOM 2625 O O . ILE A 1 338 ? -14.871 0.741 11.167 1.00 98.75 338 ILE A O 1
ATOM 2629 N N . ALA A 1 339 ? -13.394 2.417 11.273 1.00 98.12 339 ALA A N 1
ATOM 2630 C CA . ALA A 1 339 ? -13.235 2.549 9.842 1.00 98.12 339 ALA A CA 1
ATOM 2631 C C . ALA A 1 339 ? -12.198 1.548 9.316 1.00 98.12 339 ALA A C 1
ATOM 2633 O O . ALA A 1 339 ? -10.988 1.766 9.380 1.00 98.12 339 ALA A O 1
ATOM 2634 N N . ALA A 1 340 ? -12.698 0.441 8.768 1.00 97.50 340 ALA A N 1
ATOM 2635 C CA . ALA A 1 340 ? -11.933 -0.618 8.113 1.00 97.50 340 ALA A CA 1
ATOM 2636 C C . ALA A 1 340 ? -12.126 -0.578 6.579 1.00 97.50 340 ALA A C 1
ATOM 2638 O O . ALA A 1 340 ? -12.160 -1.607 5.901 1.00 97.50 340 ALA A O 1
ATOM 2639 N N . THR A 1 341 ? -12.245 0.634 6.027 1.00 93.94 341 THR A N 1
ATOM 2640 C CA . THR A 1 341 ? -12.662 0.923 4.641 1.00 93.94 341 THR A CA 1
ATOM 2641 C C . THR A 1 341 ? -11.603 0.589 3.584 1.00 93.94 341 THR A C 1
ATOM 2643 O O . THR A 1 341 ? -11.889 0.609 2.383 1.00 93.94 341 THR A O 1
ATOM 2646 N N . GLY A 1 342 ? -10.377 0.285 4.019 1.00 88.44 342 GLY A N 1
ATOM 2647 C CA . GLY A 1 342 ? -9.229 -0.023 3.172 1.00 88.44 342 GLY A CA 1
ATOM 2648 C C . GLY A 1 342 ? -8.588 1.218 2.539 1.00 88.44 342 GLY A C 1
ATOM 2649 O O . GLY A 1 342 ? -9.272 2.107 2.027 1.00 88.44 342 GLY A O 1
ATOM 2650 N N . THR A 1 343 ? -7.253 1.244 2.520 1.00 85.38 343 THR A N 1
ATOM 2651 C CA . THR A 1 343 ? -6.443 2.293 1.874 1.00 85.38 343 THR A CA 1
ATOM 2652 C C . THR A 1 343 ? -6.511 2.276 0.352 1.00 85.38 343 THR A C 1
ATOM 2654 O O . THR A 1 343 ? -6.212 3.293 -0.258 1.00 85.38 343 THR A O 1
ATOM 2657 N N . LEU A 1 344 ? -6.864 1.146 -0.266 1.00 88.25 344 LEU A N 1
ATOM 2658 C CA . LEU A 1 344 ? -6.849 0.928 -1.719 1.00 88.25 344 LEU A CA 1
ATOM 2659 C C . LEU A 1 344 ? -8.177 0.306 -2.187 1.00 88.25 344 LEU A C 1
ATOM 2661 O O . LEU A 1 344 ? -8.205 -0.794 -2.733 1.00 88.25 344 LEU A O 1
ATOM 2665 N N . SER A 1 345 ? -9.302 0.968 -1.901 1.00 86.75 345 SER A N 1
ATOM 2666 C CA . SER A 1 345 ? -10.652 0.439 -2.186 1.00 86.75 345 SER A CA 1
ATOM 2667 C C . SER A 1 345 ? -11.478 1.282 -3.165 1.00 86.75 345 SER A C 1
ATOM 2669 O O . SER A 1 345 ? -12.383 0.755 -3.824 1.00 86.75 345 SER A O 1
ATOM 2671 N N . VAL A 1 346 ? -11.146 2.570 -3.303 1.00 89.69 346 VAL A N 1
ATOM 2672 C CA . VAL A 1 346 ? -11.782 3.513 -4.233 1.00 89.69 346 VAL A CA 1
ATOM 2673 C C . VAL A 1 346 ? -10.985 3.560 -5.536 1.00 89.69 346 VAL A C 1
ATOM 2675 O O . VAL A 1 346 ? -9.874 4.090 -5.519 1.00 89.69 346 VAL A O 1
ATOM 2678 N N . PRO A 1 347 ? -11.504 3.025 -6.657 1.00 89.25 347 PRO A N 1
ATOM 2679 C CA . PRO A 1 347 ? -10.785 3.035 -7.925 1.00 89.25 347 PRO A CA 1
ATOM 2680 C C . PRO A 1 347 ? -10.513 4.461 -8.404 1.00 89.25 347 PRO A C 1
ATOM 2682 O O . PRO A 1 347 ? -11.360 5.347 -8.268 1.00 89.25 347 PRO A O 1
ATOM 2685 N N . GLN A 1 348 ? -9.348 4.664 -9.008 1.00 86.44 348 GLN A N 1
ATOM 2686 C CA . GLN A 1 348 ? -9.040 5.883 -9.737 1.00 86.44 348 GLN A CA 1
ATOM 2687 C C . GLN A 1 348 ? -9.787 5.847 -11.072 1.00 86.44 348 GLN A C 1
ATOM 2689 O O . GLN A 1 348 ? -9.467 5.032 -11.940 1.00 86.44 348 GLN A O 1
ATOM 2694 N N . LEU A 1 349 ? -10.758 6.738 -11.238 1.00 87.06 349 LEU A N 1
ATOM 2695 C CA . LEU A 1 349 ? -11.520 6.868 -12.476 1.00 87.06 349 LEU A CA 1
ATOM 2696 C C . LEU A 1 349 ? -10.808 7.899 -13.365 1.00 87.06 349 LEU A C 1
ATOM 2698 O O . LEU A 1 349 ? -10.828 9.082 -13.017 1.00 87.06 349 LEU A O 1
ATOM 2702 N N . PRO A 1 350 ? -10.105 7.490 -14.440 1.00 87.75 350 PRO A N 1
ATOM 2703 C CA . PRO A 1 350 ? -9.545 8.451 -15.373 1.00 87.75 350 PRO A CA 1
ATOM 2704 C C . PRO A 1 350 ? -10.677 9.177 -16.104 1.00 87.75 350 PRO A C 1
ATOM 2706 O O . PRO A 1 350 ? -11.767 8.633 -16.274 1.00 87.75 350 PRO A O 1
ATOM 2709 N N . ASP A 1 351 ? -10.391 10.393 -16.555 1.00 89.19 351 ASP A N 1
ATOM 2710 C CA . ASP A 1 351 ? -11.320 11.220 -17.323 1.00 89.19 351 ASP A CA 1
ATOM 2711 C C . ASP A 1 351 ? -10.703 11.513 -18.694 1.00 89.19 351 ASP A C 1
ATOM 2713 O O . ASP A 1 351 ? -10.123 12.572 -18.936 1.00 89.19 351 ASP A O 1
ATOM 2717 N N . TYR A 1 352 ? -10.713 10.501 -19.566 1.00 93.94 352 TYR A N 1
ATOM 2718 C CA . TYR A 1 352 ? -10.287 10.666 -20.952 1.00 93.94 352 TYR A CA 1
ATOM 2719 C C . TYR A 1 352 ? -11.479 11.129 -21.802 1.00 93.94 352 TYR A C 1
ATOM 2721 O O . TYR A 1 352 ? -12.570 10.555 -21.687 1.00 93.94 352 TYR A O 1
ATOM 2729 N N . PRO A 1 353 ? -11.298 12.105 -22.712 1.00 97.25 353 PRO A N 1
ATOM 2730 C CA . PRO A 1 353 ? -12.354 12.496 -23.638 1.00 97.25 353 PRO A CA 1
ATOM 2731 C C . PRO A 1 353 ? -12.893 11.289 -24.418 1.00 97.25 353 PRO A C 1
ATOM 2733 O O . PRO A 1 353 ? -12.122 10.430 -24.839 1.00 97.25 353 PRO A O 1
ATOM 2736 N N . GLY A 1 354 ? -14.210 11.210 -24.617 1.00 96.00 354 GLY A N 1
ATOM 2737 C CA . GLY A 1 354 ? -14.843 10.166 -25.437 1.00 96.00 354 GLY A CA 1
ATOM 2738 C C . GLY A 1 354 ? -14.944 8.771 -24.806 1.00 96.00 354 GLY A C 1
ATOM 2739 O O . GLY A 1 354 ? -15.313 7.831 -25.497 1.00 96.00 354 GLY A O 1
ATOM 2740 N N . MET A 1 355 ? -14.672 8.592 -23.504 1.00 95.31 355 MET A N 1
ATOM 2741 C CA . MET A 1 355 ? -14.791 7.272 -22.844 1.00 95.31 355 MET A CA 1
ATOM 2742 C C . MET A 1 355 ? -16.167 6.608 -23.001 1.00 95.31 355 MET A C 1
ATOM 2744 O O . MET A 1 355 ? -16.252 5.385 -23.023 1.00 95.31 355 MET A O 1
ATOM 2748 N N . ARG A 1 356 ? -17.239 7.400 -23.118 1.00 94.31 356 ARG A N 1
ATOM 2749 C CA . ARG A 1 356 ? -18.609 6.902 -23.339 1.00 94.31 356 ARG A CA 1
ATOM 2750 C C . ARG A 1 356 ? -18.893 6.516 -24.794 1.00 94.31 356 ARG A C 1
ATOM 2752 O O . ARG A 1 356 ? -19.922 5.903 -25.045 1.00 94.31 356 ARG A O 1
ATOM 2759 N N . ASP A 1 357 ? -18.010 6.884 -25.721 1.00 95.00 357 ASP A N 1
ATOM 2760 C CA . ASP A 1 357 ? -18.186 6.645 -27.155 1.00 95.00 357 ASP A CA 1
ATOM 2761 C C . ASP A 1 357 ? -17.741 5.227 -27.552 1.00 95.00 357 ASP A C 1
ATOM 2763 O O . ASP A 1 357 ? -18.094 4.768 -28.637 1.00 95.00 357 ASP A O 1
ATOM 2767 N N . PHE A 1 358 ? -16.957 4.542 -26.706 1.00 98.19 358 PHE A N 1
ATOM 2768 C CA . PHE A 1 358 ? -16.398 3.222 -27.001 1.00 98.19 358 PHE A CA 1
ATOM 2769 C C . PHE A 1 358 ? -17.493 2.169 -27.177 1.00 98.19 358 PHE A C 1
ATOM 2771 O O . PHE A 1 358 ? -18.338 1.989 -26.304 1.00 98.19 358 PHE A O 1
ATOM 2778 N N . SER A 1 359 ? -17.459 1.461 -28.307 1.00 97.62 359 SER A N 1
ATOM 2779 C CA . SER A 1 359 ? -18.462 0.440 -28.637 1.00 97.62 359 SER A CA 1
ATOM 2780 C C . SER A 1 359 ? -18.160 -0.942 -28.048 1.00 97.62 359 SER A C 1
ATOM 2782 O O . SER A 1 359 ? -19.048 -1.792 -28.008 1.00 97.62 359 SER A O 1
ATOM 2784 N N . GLY A 1 360 ? -16.920 -1.168 -27.602 1.00 97.25 360 GLY A N 1
ATOM 2785 C CA . GLY A 1 360 ? -16.491 -2.404 -26.955 1.00 97.25 360 GLY A CA 1
ATOM 2786 C C . GLY A 1 360 ? -16.699 -2.402 -25.439 1.00 97.25 360 GLY A C 1
ATOM 2787 O O . GLY A 1 360 ? -17.360 -1.538 -24.863 1.00 97.25 360 GLY A O 1
ATOM 2788 N N . GLU A 1 361 ? -16.089 -3.374 -24.765 1.00 97.38 361 GLU A N 1
ATOM 2789 C CA . GLU A 1 361 ? -16.247 -3.561 -23.321 1.00 97.38 361 GLU A CA 1
ATOM 2790 C C . GLU A 1 361 ? -15.157 -2.827 -22.528 1.00 97.38 361 GLU A C 1
ATOM 2792 O O . GLU A 1 361 ? -13.987 -2.808 -22.905 1.00 97.38 361 GLU A O 1
ATOM 2797 N N . SER A 1 362 ? -15.516 -2.209 -21.403 1.00 96.62 362 SER A N 1
ATOM 2798 C CA . SER A 1 362 ? -14.579 -1.436 -20.581 1.00 96.62 362 SER A CA 1
ATOM 2799 C C . SER A 1 362 ? -14.654 -1.828 -19.115 1.00 96.62 362 SER A C 1
ATOM 2801 O O . SER A 1 362 ? -15.725 -1.791 -18.510 1.00 96.62 362 SER A O 1
ATOM 2803 N N . PHE A 1 363 ? -13.505 -2.151 -18.519 1.00 96.44 363 PHE A N 1
ATOM 2804 C CA . PHE A 1 363 ? -13.438 -2.670 -17.154 1.00 96.44 363 PHE A CA 1
ATOM 2805 C C . PHE A 1 363 ? -12.380 -1.967 -16.312 1.00 96.44 363 PHE A C 1
ATOM 2807 O O . PHE A 1 363 ? -11.278 -1.678 -16.769 1.00 96.44 363 PHE A O 1
ATOM 2814 N N . TYR A 1 364 ? -12.682 -1.767 -15.032 1.00 96.81 364 TYR A N 1
ATOM 2815 C CA . TYR A 1 364 ? -11.676 -1.449 -14.022 1.00 96.81 364 TYR A CA 1
ATOM 2816 C C . TYR A 1 364 ? -11.223 -2.744 -13.364 1.00 96.81 364 TYR A C 1
ATOM 2818 O O . TYR A 1 364 ? -12.066 -3.533 -12.934 1.00 96.81 364 TYR A O 1
ATOM 2826 N N . THR A 1 365 ? -9.916 -2.942 -13.182 1.00 97.00 365 THR A N 1
ATOM 2827 C CA . THR A 1 365 ? -9.403 -4.134 -12.475 1.00 97.00 365 THR A CA 1
ATOM 2828 C C . THR A 1 365 ? -10.016 -4.267 -11.073 1.00 97.00 365 THR A C 1
ATOM 2830 O O . THR A 1 365 ? -10.341 -5.359 -10.618 1.00 97.00 365 THR A O 1
ATOM 2833 N N . ALA A 1 366 ? -10.275 -3.137 -10.411 1.00 94.44 366 ALA A N 1
ATOM 2834 C CA . ALA A 1 366 ? -10.876 -3.071 -9.081 1.00 94.44 366 ALA A CA 1
ATOM 2835 C C . ALA A 1 366 ? -12.397 -3.329 -9.029 1.00 94.44 366 ALA A C 1
ATOM 2837 O O . ALA A 1 366 ? -12.975 -3.296 -7.942 1.00 94.44 366 ALA A O 1
ATOM 2838 N N . ARG A 1 367 ? -13.066 -3.510 -10.173 1.00 93.38 367 ARG A N 1
ATOM 2839 C CA . ARG A 1 367 ? -14.509 -3.793 -10.298 1.00 93.38 367 ARG A CA 1
ATOM 2840 C C . ARG A 1 367 ? -14.743 -4.824 -11.407 1.00 93.38 367 ARG A C 1
ATOM 2842 O O . ARG A 1 367 ? -15.618 -4.653 -12.251 1.00 93.38 367 ARG A O 1
ATOM 2849 N N . TRP A 1 368 ? -13.906 -5.858 -11.434 1.00 95.50 368 TRP A N 1
ATOM 2850 C CA . TRP A 1 368 ? -13.914 -6.847 -12.505 1.00 95.50 368 TRP A CA 1
ATOM 2851 C C . TRP A 1 368 ? -15.149 -7.763 -12.415 1.00 95.50 368 TRP A C 1
ATOM 2853 O O . TRP A 1 368 ? -15.348 -8.391 -11.368 1.00 95.50 368 TRP A O 1
ATOM 2863 N N . PRO A 1 369 ? -15.981 -7.860 -13.470 1.00 93.44 369 PRO A N 1
ATOM 2864 C CA . PRO A 1 369 ? -17.146 -8.735 -13.458 1.00 93.44 369 PRO A CA 1
ATOM 2865 C C . PRO A 1 369 ? -16.759 -10.210 -13.632 1.00 93.44 369 PRO A C 1
ATOM 2867 O O . PRO A 1 369 ? -15.693 -10.551 -14.141 1.00 93.44 369 PRO A O 1
ATOM 2870 N N . ALA A 1 370 ? -17.636 -11.114 -13.196 1.00 88.19 370 ALA A N 1
ATOM 2871 C CA . ALA A 1 370 ? -17.460 -12.542 -13.445 1.00 88.19 370 ALA A CA 1
ATOM 2872 C C . ALA A 1 370 ? -17.750 -12.879 -14.920 1.00 88.19 370 ALA A C 1
ATOM 2874 O O . ALA A 1 370 ? -18.606 -12.252 -15.536 1.00 88.19 370 ALA A O 1
ATOM 2875 N N . GLY A 1 371 ? -17.073 -13.897 -15.461 1.00 87.25 371 GLY A N 1
ATOM 2876 C CA . GLY A 1 371 ? -17.391 -14.457 -16.782 1.00 87.25 371 GLY A CA 1
ATOM 2877 C C . GLY A 1 371 ? -16.894 -13.661 -17.994 1.00 87.25 371 GLY A C 1
ATOM 2878 O O . GLY A 1 371 ? -17.324 -13.952 -19.105 1.00 87.25 371 GLY A O 1
ATOM 2879 N N . VAL A 1 372 ? -16.001 -12.683 -17.815 1.00 93.75 372 VAL A N 1
ATOM 2880 C CA . VAL A 1 372 ? -15.399 -11.943 -18.941 1.00 93.75 372 VAL A CA 1
ATOM 2881 C C . VAL A 1 372 ? -14.493 -12.867 -19.757 1.00 93.75 372 VAL A C 1
ATOM 2883 O O . VAL A 1 372 ? -13.528 -13.409 -19.219 1.00 93.75 372 VAL A O 1
ATOM 2886 N N . ALA A 1 373 ? -14.777 -13.004 -21.052 1.00 94.06 373 ALA A N 1
ATOM 2887 C CA . ALA A 1 373 ? -13.957 -13.758 -21.996 1.00 94.06 373 ALA A CA 1
ATOM 2888 C C . ALA A 1 373 ? -13.060 -12.811 -22.807 1.00 94.06 373 ALA A C 1
ATOM 2890 O O . ALA A 1 373 ? -13.552 -11.916 -23.494 1.00 94.06 373 ALA A O 1
ATOM 2891 N N . LEU A 1 374 ? -11.743 -13.015 -22.732 1.00 96.62 374 LEU A N 1
ATOM 2892 C CA . LEU A 1 374 ? -10.745 -12.205 -23.446 1.00 96.62 374 LEU A CA 1
ATOM 2893 C C . LEU A 1 374 ? -10.080 -12.953 -24.614 1.00 96.62 374 LEU A C 1
ATOM 2895 O O . LEU A 1 374 ? -9.358 -12.333 -25.395 1.00 96.62 374 LEU A O 1
ATOM 2899 N N . ASP A 1 375 ? -10.336 -14.256 -24.747 1.00 95.31 375 ASP A N 1
ATOM 2900 C CA . ASP A 1 375 ? -9.778 -15.096 -25.809 1.00 95.31 375 ASP A CA 1
ATOM 2901 C C . ASP A 1 375 ? -10.080 -14.509 -27.196 1.00 95.31 375 ASP A C 1
ATOM 2903 O O . ASP A 1 375 ? -11.204 -14.087 -27.492 1.00 95.31 375 ASP A O 1
ATOM 2907 N N . GLY A 1 376 ? -9.039 -14.393 -28.022 1.00 93.75 376 GLY A N 1
ATOM 2908 C CA . GLY A 1 376 ? -9.153 -13.848 -29.376 1.00 93.75 376 GLY A CA 1
ATOM 2909 C C . GLY A 1 376 ? -9.480 -12.346 -29.476 1.00 93.75 376 GLY A C 1
ATOM 2910 O O . GLY A 1 376 ? -9.629 -11.838 -30.587 1.00 93.75 376 GLY A O 1
ATOM 2911 N N . LYS A 1 377 ? -9.574 -11.601 -28.364 1.00 98.38 377 LYS A N 1
ATOM 2912 C CA . LYS A 1 377 ? -9.878 -10.156 -28.368 1.00 98.38 377 LYS A CA 1
ATOM 2913 C C . LYS A 1 377 ? -8.628 -9.292 -28.546 1.00 98.38 377 LYS A C 1
ATOM 2915 O O . LYS A 1 377 ? -7.519 -9.685 -28.182 1.00 98.38 377 LYS A O 1
ATOM 2920 N N . ARG A 1 378 ? -8.814 -8.070 -29.048 1.00 98.75 378 ARG A N 1
ATOM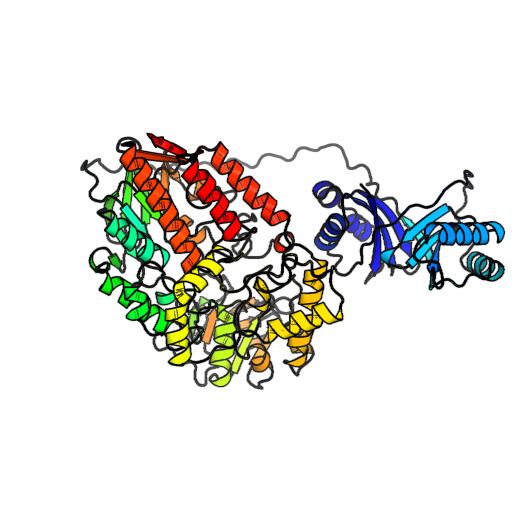 2921 C CA . ARG A 1 378 ? -7.822 -6.985 -28.997 1.00 98.75 378 ARG A CA 1
ATOM 2922 C C . ARG A 1 378 ? -8.032 -6.191 -27.714 1.00 98.75 378 ARG A C 1
ATOM 2924 O O . ARG A 1 378 ? -9.049 -5.514 -27.560 1.00 98.75 378 ARG A O 1
ATOM 2931 N N . VAL A 1 379 ? -7.085 -6.278 -26.789 1.00 98.88 379 VAL A N 1
ATOM 2932 C CA . VAL A 1 379 ? -7.210 -5.712 -25.442 1.00 98.88 379 VAL A CA 1
ATOM 2933 C C . VAL A 1 379 ? -6.229 -4.560 -25.257 1.00 98.88 379 VAL A C 1
ATOM 2935 O O . VAL A 1 379 ? -5.050 -4.674 -25.584 1.00 98.88 379 VAL A O 1
ATOM 2938 N N . GLY A 1 380 ? -6.708 -3.441 -24.716 1.00 98.75 380 GLY A N 1
ATOM 2939 C CA . GLY A 1 380 ? -5.880 -2.313 -24.300 1.00 98.75 380 GLY A CA 1
ATOM 2940 C C . GLY A 1 380 ? -5.825 -2.213 -22.782 1.00 98.75 380 GLY A C 1
ATOM 2941 O O . GLY A 1 380 ? -6.873 -2.137 -22.152 1.00 98.75 380 GLY A O 1
ATOM 2942 N N . ILE A 1 381 ? -4.634 -2.175 -22.180 1.00 98.75 381 ILE A N 1
ATOM 2943 C CA . ILE A 1 381 ? -4.460 -1.978 -20.731 1.00 98.75 381 ILE A CA 1
ATOM 2944 C C . ILE A 1 381 ? -3.827 -0.613 -20.476 1.00 98.75 381 ILE A C 1
ATOM 2946 O O . ILE A 1 381 ? -2.724 -0.343 -20.946 1.00 98.75 381 ILE A O 1
ATOM 2950 N N . ILE A 1 382 ? -4.495 0.234 -19.691 1.00 98.44 382 ILE A N 1
ATOM 2951 C CA . ILE A 1 382 ? -3.962 1.522 -19.238 1.00 98.44 382 ILE A CA 1
ATOM 2952 C C . ILE A 1 382 ? -3.425 1.379 -17.815 1.00 98.44 382 ILE A C 1
ATOM 2954 O O . ILE A 1 382 ? -4.191 1.181 -16.870 1.00 98.44 382 ILE A O 1
ATOM 2958 N N . GLY A 1 383 ? -2.113 1.562 -17.665 1.00 96.62 383 GLY A N 1
ATOM 2959 C CA . GLY A 1 383 ? -1.418 1.527 -16.380 1.00 96.62 383 GLY A CA 1
ATOM 2960 C C . GLY A 1 383 ? -0.616 0.246 -16.144 1.00 96.62 383 GLY A C 1
ATOM 2961 O O . GLY A 1 383 ? -1.072 -0.864 -16.398 1.00 96.62 383 GLY A O 1
ATOM 2962 N N . THR A 1 384 ? 0.592 0.416 -15.607 1.00 96.19 384 THR A N 1
ATOM 2963 C CA . THR A 1 384 ? 1.565 -0.660 -15.343 1.00 96.19 384 THR A CA 1
ATOM 2964 C C . THR A 1 384 ? 1.942 -0.739 -13.860 1.00 96.19 384 THR A C 1
ATOM 2966 O O . THR A 1 384 ? 3.072 -1.044 -13.493 1.00 96.19 384 THR A O 1
ATOM 2969 N N . GLY A 1 385 ? 0.983 -0.444 -12.973 1.00 94.50 385 GLY A N 1
ATOM 2970 C CA . GLY A 1 385 ? 1.092 -0.788 -11.550 1.00 94.50 385 GLY A CA 1
ATOM 2971 C C . GLY A 1 385 ? 0.924 -2.296 -11.318 1.00 94.50 385 GLY A C 1
ATOM 2972 O O . GLY A 1 385 ? 0.761 -3.054 -12.271 1.00 94.50 385 GLY A O 1
ATOM 2973 N N . ALA A 1 386 ? 0.891 -2.737 -10.056 1.00 96.31 386 ALA A N 1
ATOM 2974 C CA . ALA A 1 386 ? 0.802 -4.165 -9.718 1.00 96.31 386 ALA A CA 1
ATOM 2975 C C . ALA A 1 386 ? -0.363 -4.899 -10.412 1.00 96.31 386 ALA A C 1
ATOM 2977 O O . ALA A 1 386 ? -0.147 -5.965 -10.982 1.00 96.31 386 ALA A O 1
ATOM 2978 N N . SER A 1 387 ? -1.563 -4.302 -10.450 1.00 97.56 387 SER A N 1
ATOM 2979 C CA . SER A 1 387 ? -2.712 -4.884 -11.164 1.00 97.56 387 SER A CA 1
ATOM 2980 C C . SER A 1 387 ? -2.465 -5.021 -12.668 1.00 97.56 387 SER A C 1
ATOM 2982 O O . SER A 1 387 ? -2.806 -6.042 -13.255 1.00 97.56 387 SER A O 1
ATOM 2984 N N . GLY A 1 388 ? -1.849 -4.009 -13.286 1.00 97.88 388 GLY A N 1
ATOM 2985 C CA . GLY A 1 388 ? -1.511 -4.030 -14.708 1.00 97.88 388 GLY A CA 1
ATOM 2986 C C . GLY A 1 388 ? -0.482 -5.113 -15.018 1.00 97.88 388 GLY A C 1
ATOM 2987 O O . GLY A 1 388 ? -0.702 -5.914 -15.913 1.00 97.88 388 GLY A O 1
ATOM 2988 N N . VAL A 1 389 ? 0.590 -5.200 -14.225 1.00 98.44 389 VAL A N 1
ATOM 2989 C CA . VAL A 1 389 ? 1.635 -6.231 -14.351 1.00 98.44 389 VAL A CA 1
ATOM 2990 C C . VAL A 1 389 ? 1.042 -7.639 -14.268 1.00 98.44 389 VAL A C 1
ATOM 2992 O O . VAL A 1 389 ? 1.262 -8.446 -15.169 1.00 98.44 389 VAL A O 1
ATOM 2995 N N . GLN A 1 390 ? 0.241 -7.914 -13.231 1.00 98.38 390 GLN A N 1
ATOM 2996 C CA . GLN A 1 390 ? -0.417 -9.211 -13.038 1.00 98.38 390 GLN A CA 1
ATOM 2997 C C . GLN A 1 390 ? -1.354 -9.566 -14.196 1.00 98.38 390 GLN A C 1
ATOM 2999 O O . GLN A 1 390 ? -1.381 -10.714 -14.639 1.00 98.38 390 GLN A O 1
ATOM 3004 N N . MET A 1 391 ? -2.094 -8.589 -14.715 1.00 97.88 391 MET A N 1
ATOM 3005 C CA . MET A 1 391 ? -3.008 -8.826 -15.822 1.00 97.88 391 MET A CA 1
ATOM 3006 C C . MET A 1 391 ? -2.272 -9.039 -17.147 1.00 97.88 391 MET A C 1
ATOM 3008 O O . MET A 1 391 ? -2.563 -10.007 -17.843 1.00 97.88 391 MET A O 1
ATOM 3012 N N . ILE A 1 392 ? -1.285 -8.197 -17.469 1.00 98.50 392 ILE A N 1
ATOM 3013 C CA . ILE A 1 392 ? -0.475 -8.288 -18.693 1.00 98.50 392 ILE A CA 1
ATOM 3014 C C . ILE A 1 392 ? 0.179 -9.667 -18.798 1.00 98.50 392 ILE A C 1
ATOM 3016 O O . ILE A 1 392 ? 0.015 -10.336 -19.815 1.00 98.50 392 ILE A O 1
ATOM 3020 N N . GLN A 1 393 ? 0.857 -10.126 -17.740 1.00 97.62 393 GLN A N 1
ATOM 3021 C CA . GLN A 1 393 ? 1.523 -11.436 -17.746 1.00 97.62 393 GLN A CA 1
ATOM 3022 C C . GLN A 1 393 ? 0.551 -12.619 -17.846 1.00 97.62 393 GLN A C 1
ATOM 3024 O O . GLN A 1 393 ? 0.950 -13.695 -18.278 1.00 97.62 393 GLN A O 1
ATOM 3029 N N . THR A 1 394 ? -0.710 -12.428 -17.446 1.00 97.44 394 THR A N 1
ATOM 3030 C CA . THR A 1 394 ? -1.720 -13.492 -17.458 1.00 97.44 394 THR A CA 1
ATOM 3031 C C . THR A 1 394 ? -2.411 -13.591 -18.812 1.00 97.44 394 THR A C 1
ATOM 3033 O O . THR A 1 394 ? -2.540 -14.687 -19.336 1.00 97.44 394 THR A O 1
ATOM 3036 N N . ILE A 1 395 ? -2.833 -12.464 -19.397 1.00 97.94 395 ILE A N 1
ATOM 3037 C CA . ILE A 1 395 ? -3.695 -12.483 -20.589 1.00 97.94 395 ILE A CA 1
ATOM 3038 C C . ILE A 1 395 ? -2.921 -12.399 -21.907 1.00 97.94 395 ILE A C 1
ATOM 3040 O O . ILE A 1 395 ? -3.464 -12.759 -22.946 1.00 97.94 395 ILE A O 1
ATOM 3044 N N . ALA A 1 396 ? -1.673 -11.912 -21.906 1.00 98.12 396 ALA A N 1
ATOM 3045 C CA . ALA A 1 396 ? -0.882 -11.767 -23.134 1.00 98.12 396 ALA A CA 1
ATOM 3046 C C . ALA A 1 396 ? -0.755 -13.063 -23.972 1.00 98.12 396 ALA A C 1
ATOM 3048 O O . ALA A 1 396 ? -0.698 -12.958 -25.202 1.00 98.12 396 ALA A O 1
ATOM 3049 N N . PRO A 1 397 ? -0.721 -14.274 -23.375 1.00 96.50 397 PRO A N 1
ATOM 3050 C CA . PRO A 1 397 ? -0.761 -15.524 -24.131 1.00 96.50 397 PRO A CA 1
ATOM 3051 C C . PRO A 1 397 ? -2.114 -15.870 -24.773 1.00 96.50 397 PRO A C 1
ATOM 3053 O O . PRO A 1 397 ? -2.117 -16.640 -25.728 1.00 96.50 397 PRO A O 1
ATOM 3056 N N . GLU A 1 398 ? -3.223 -15.328 -24.264 1.00 95.62 398 GLU A N 1
ATOM 3057 C CA . GLU A 1 398 ? -4.605 -15.730 -24.594 1.00 95.62 398 GLU A CA 1
ATOM 3058 C C . GLU A 1 398 ? -5.288 -14.770 -25.587 1.00 95.62 398 GLU A C 1
ATOM 3060 O O . GLU A 1 398 ? -6.113 -15.159 -26.411 1.00 95.62 398 GLU A O 1
ATOM 3065 N N . VAL A 1 399 ? -4.951 -13.482 -25.520 1.00 98.44 399 VAL A N 1
ATOM 3066 C CA . VAL A 1 399 ? -5.577 -12.436 -26.344 1.00 98.44 399 VAL A CA 1
ATOM 3067 C C . VAL A 1 399 ? -4.985 -12.394 -27.757 1.00 98.44 399 VAL A C 1
ATOM 3069 O O . VAL A 1 399 ? -3.783 -12.597 -27.951 1.00 98.44 399 VAL A O 1
ATOM 3072 N N . ALA A 1 400 ? -5.799 -12.037 -28.757 1.00 98.31 400 ALA A N 1
ATOM 3073 C CA . ALA A 1 400 ? -5.318 -11.899 -30.136 1.00 98.31 400 ALA A CA 1
ATOM 3074 C C . ALA A 1 400 ? -4.275 -10.781 -30.276 1.00 98.31 400 ALA A C 1
ATOM 3076 O O . ALA A 1 400 ? -3.298 -10.929 -31.007 1.00 98.31 400 ALA A O 1
ATOM 3077 N N . HIS A 1 401 ? -4.468 -9.667 -29.567 1.00 98.69 401 HIS A N 1
ATOM 3078 C CA . HIS A 1 401 ? -3.507 -8.568 -29.513 1.00 98.69 401 HIS A CA 1
ATOM 3079 C C . HIS A 1 401 ? -3.621 -7.821 -28.184 1.00 98.69 401 HIS A C 1
ATOM 3081 O O . HIS A 1 401 ? -4.729 -7.543 -27.725 1.00 98.69 401 HIS A O 1
ATOM 3087 N N . LEU A 1 402 ? -2.489 -7.447 -27.591 1.00 98.88 402 LEU A N 1
ATOM 3088 C CA . LEU A 1 402 ? -2.421 -6.671 -26.359 1.00 98.88 402 LEU A CA 1
ATOM 3089 C C . LEU A 1 402 ? -1.681 -5.355 -26.600 1.00 98.88 402 LEU A C 1
ATOM 3091 O O . LEU A 1 402 ? -0.517 -5.351 -26.992 1.00 98.88 402 LEU A O 1
ATOM 3095 N N . THR A 1 403 ? -2.325 -4.227 -26.315 1.00 98.81 403 THR A N 1
ATOM 3096 C CA . THR A 1 403 ? -1.667 -2.914 -26.279 1.00 98.81 403 THR A CA 1
ATOM 3097 C C . THR A 1 403 ? -1.571 -2.418 -24.842 1.00 98.81 403 THR A C 1
ATOM 3099 O O . THR A 1 403 ? -2.580 -2.237 -24.164 1.00 98.81 403 THR A O 1
ATOM 3102 N N . VAL A 1 404 ? -0.349 -2.184 -24.370 1.00 98.81 404 VAL A N 1
ATOM 3103 C CA . VAL A 1 404 ? -0.061 -1.669 -23.031 1.00 98.81 404 VAL A CA 1
ATOM 3104 C C . VAL A 1 404 ? 0.231 -0.177 -23.123 1.00 98.81 404 VAL A C 1
ATOM 3106 O O . VAL A 1 404 ? 1.256 0.230 -23.662 1.00 98.81 404 VAL A O 1
ATOM 3109 N N . PHE A 1 405 ? -0.655 0.640 -22.562 1.00 98.69 405 PHE A N 1
ATOM 3110 C CA . PHE A 1 405 ? -0.503 2.088 -22.476 1.00 98.69 405 PHE A CA 1
ATOM 3111 C C . PHE A 1 405 ? 0.170 2.452 -21.150 1.00 98.69 405 PHE A C 1
ATOM 3113 O O . PHE A 1 405 ? -0.461 2.525 -20.086 1.00 98.69 405 PHE A O 1
ATOM 3120 N N . GLN A 1 406 ? 1.482 2.661 -21.208 1.00 98.06 406 GLN A N 1
ATOM 3121 C CA . GLN A 1 406 ? 2.320 2.922 -20.048 1.00 98.06 406 GLN A CA 1
ATOM 3122 C C . GLN A 1 406 ? 2.662 4.407 -19.945 1.00 98.06 406 GLN A C 1
ATOM 3124 O O . GLN A 1 406 ? 3.279 4.973 -20.835 1.00 98.06 406 GLN A O 1
ATOM 3129 N N . ARG A 1 407 ? 2.364 5.033 -18.801 1.00 94.06 407 ARG A N 1
ATOM 3130 C CA . ARG A 1 407 ? 2.865 6.387 -18.498 1.00 94.06 407 ARG A CA 1
ATOM 3131 C C . ARG A 1 407 ? 4.216 6.380 -17.793 1.00 94.06 407 ARG A C 1
ATOM 3133 O O . ARG A 1 407 ? 5.037 7.261 -18.001 1.00 94.06 407 ARG A O 1
ATOM 3140 N N . THR A 1 408 ? 4.438 5.449 -16.874 1.00 91.81 408 THR A N 1
ATOM 3141 C CA . THR A 1 408 ? 5.683 5.404 -16.104 1.00 91.81 408 THR A CA 1
ATOM 3142 C C . THR A 1 408 ? 6.024 3.952 -15.814 1.00 91.81 408 THR A C 1
ATOM 3144 O O . THR A 1 408 ? 5.236 3.312 -15.118 1.00 91.81 408 THR A O 1
ATOM 3147 N N . PRO A 1 409 ? 7.159 3.431 -16.308 1.00 94.69 409 PRO A N 1
ATOM 3148 C CA . PRO A 1 409 ? 7.612 2.095 -15.940 1.00 94.69 409 PRO A CA 1
ATOM 3149 C C . PRO A 1 409 ? 7.863 1.989 -14.433 1.00 94.69 409 PRO A C 1
ATOM 3151 O O . PRO A 1 409 ? 8.224 2.971 -13.778 1.00 94.69 409 PRO A O 1
ATOM 3154 N N . THR A 1 410 ? 7.672 0.791 -13.885 1.00 92.81 410 THR A N 1
ATOM 3155 C CA . THR A 1 410 ? 7.945 0.463 -12.481 1.00 92.81 410 THR A CA 1
ATOM 3156 C C . THR A 1 410 ? 8.877 -0.734 -12.401 1.00 92.81 410 THR A C 1
ATOM 3158 O O . THR A 1 410 ? 8.826 -1.620 -13.253 1.00 92.81 410 THR A O 1
ATOM 3161 N N . TYR A 1 411 ? 9.723 -0.781 -11.371 1.00 97.19 411 TYR A N 1
ATOM 3162 C CA . TYR A 1 411 ? 10.533 -1.972 -11.131 1.00 97.19 411 TYR A CA 1
ATOM 3163 C C . TYR A 1 411 ? 9.623 -3.109 -10.704 1.00 97.19 411 TYR A C 1
ATOM 3165 O O . TYR A 1 411 ? 8.893 -2.964 -9.727 1.00 97.19 411 TYR A O 1
ATOM 3173 N N . CYS A 1 412 ? 9.705 -4.222 -11.418 1.00 98.00 412 CYS A N 1
ATOM 3174 C CA . CYS A 1 412 ? 9.084 -5.489 -11.058 1.00 98.00 412 CYS A CA 1
ATOM 3175 C C . CYS A 1 412 ? 10.177 -6.506 -10.718 1.00 98.00 412 CYS A C 1
ATOM 3177 O O . CYS A 1 412 ? 11.191 -6.558 -11.425 1.00 98.00 412 CYS A O 1
ATOM 3179 N N . ILE A 1 413 ? 9.971 -7.295 -9.662 1.00 97.75 413 ILE A N 1
ATOM 3180 C CA . ILE A 1 413 ? 10.897 -8.356 -9.232 1.00 97.75 413 ILE A CA 1
ATOM 3181 C C . ILE A 1 413 ? 10.210 -9.734 -9.278 1.00 97.75 413 ILE A C 1
ATOM 3183 O O . ILE A 1 413 ? 8.984 -9.798 -9.158 1.00 97.75 413 ILE A O 1
ATOM 3187 N N . PRO A 1 414 ? 10.957 -10.841 -9.440 1.00 96.88 414 PRO A N 1
ATOM 3188 C CA . PRO A 1 414 ? 10.365 -12.163 -9.608 1.00 96.88 414 PRO A CA 1
ATOM 3189 C C . PRO A 1 414 ? 9.561 -12.598 -8.380 1.00 96.88 414 PRO A C 1
ATOM 3191 O O . PRO A 1 414 ? 10.086 -12.645 -7.270 1.00 96.88 414 PRO A O 1
ATOM 3194 N N . GLN A 1 415 ? 8.302 -12.990 -8.579 1.00 97.12 415 GLN A N 1
ATOM 3195 C CA . GLN A 1 415 ? 7.484 -13.558 -7.505 1.00 97.12 415 GLN A CA 1
ATOM 3196 C C . GLN A 1 415 ? 7.981 -14.952 -7.113 1.00 97.12 415 GLN A C 1
ATOM 3198 O O . GLN A 1 415 ? 8.039 -15.273 -5.927 1.00 97.12 415 GLN A O 1
ATOM 3203 N N . ARG A 1 416 ? 8.346 -15.769 -8.116 1.00 96.12 416 ARG A N 1
ATOM 3204 C CA . ARG A 1 416 ? 8.739 -17.186 -7.975 1.00 96.12 416 ARG A CA 1
ATOM 3205 C C . ARG A 1 416 ? 7.677 -18.010 -7.251 1.00 96.12 416 ARG A C 1
ATOM 3207 O O . ARG A 1 416 ? 7.973 -18.792 -6.347 1.00 96.12 416 ARG A O 1
ATOM 3214 N N . ASN A 1 417 ? 6.423 -17.799 -7.644 1.00 97.31 417 ASN A N 1
ATOM 3215 C CA . ASN A 1 417 ? 5.317 -18.567 -7.101 1.00 97.31 417 ASN A CA 1
ATOM 3216 C C . ASN A 1 417 ? 5.449 -20.053 -7.471 1.00 97.31 417 ASN A C 1
ATOM 3218 O O . ASN A 1 417 ? 5.914 -20.399 -8.556 1.00 97.31 417 ASN A O 1
ATOM 3222 N N . ARG A 1 418 ? 5.028 -20.925 -6.556 1.00 96.38 418 ARG A N 1
ATOM 3223 C CA . ARG A 1 418 ? 5.041 -22.381 -6.721 1.00 96.38 418 ARG A CA 1
ATOM 3224 C C . ARG A 1 418 ? 3.953 -23.026 -5.861 1.00 96.38 418 ARG A C 1
ATOM 3226 O O . ARG A 1 418 ? 3.602 -22.449 -4.826 1.00 96.38 418 ARG A O 1
ATOM 3233 N N . PRO A 1 419 ? 3.479 -24.232 -6.215 1.00 97.50 419 PRO A N 1
ATOM 3234 C CA . PRO A 1 419 ? 2.677 -25.044 -5.312 1.00 97.50 419 PRO A CA 1
ATOM 3235 C C . PRO A 1 419 ? 3.407 -25.311 -3.989 1.00 97.50 419 PRO A C 1
ATOM 3237 O O . PRO A 1 419 ? 4.636 -25.457 -3.954 1.00 97.50 419 PRO A O 1
ATOM 3240 N N . LEU A 1 420 ? 2.641 -25.386 -2.904 1.00 96.81 420 LEU A N 1
ATOM 3241 C CA . LEU A 1 420 ? 3.124 -25.864 -1.614 1.00 96.81 420 LEU A CA 1
ATOM 3242 C C . LEU A 1 420 ? 3.014 -27.388 -1.572 1.00 96.81 420 LEU A C 1
ATOM 3244 O O . LEU A 1 420 ? 1.977 -27.970 -1.895 1.00 96.81 420 LEU A O 1
ATOM 3248 N N . THR A 1 421 ? 4.098 -28.031 -1.162 1.00 97.00 421 THR A N 1
ATOM 3249 C CA . THR A 1 421 ? 4.149 -29.464 -0.876 1.00 97.00 421 THR A CA 1
ATOM 3250 C C . THR A 1 421 ? 3.670 -29.737 0.549 1.00 97.00 421 THR A C 1
ATOM 3252 O O . THR A 1 421 ? 3.630 -28.842 1.396 1.00 97.00 421 THR A O 1
ATOM 3255 N N . ASP A 1 422 ? 3.370 -30.993 0.871 1.00 95.81 422 ASP A N 1
ATOM 3256 C CA . ASP A 1 422 ? 3.015 -31.356 2.249 1.00 95.81 422 ASP A CA 1
ATOM 3257 C C . ASP A 1 422 ? 4.177 -31.153 3.226 1.00 95.81 422 ASP A C 1
ATOM 3259 O O . ASP A 1 422 ? 3.955 -30.910 4.412 1.00 95.81 422 ASP A O 1
ATOM 3263 N N . ALA A 1 423 ? 5.419 -31.236 2.734 1.00 96.62 423 ALA A N 1
ATOM 3264 C CA . ALA A 1 423 ? 6.599 -30.896 3.515 1.00 96.62 423 ALA A CA 1
ATOM 3265 C C . ALA A 1 423 ? 6.605 -29.403 3.869 1.00 96.62 423 ALA A C 1
ATOM 3267 O O . ALA A 1 423 ? 6.725 -29.088 5.051 1.00 96.62 423 ALA A O 1
ATOM 3268 N N . ASP A 1 424 ? 6.351 -28.518 2.894 1.00 95.50 424 ASP A N 1
ATOM 3269 C CA . ASP A 1 424 ? 6.229 -27.075 3.144 1.00 95.50 424 ASP A CA 1
ATOM 3270 C C . ASP A 1 424 ? 5.133 -26.788 4.182 1.00 95.50 424 ASP A C 1
ATOM 3272 O O . ASP A 1 424 ? 5.349 -26.049 5.139 1.00 95.50 424 ASP A O 1
ATOM 3276 N N . ARG A 1 425 ? 3.950 -27.408 4.038 1.00 94.62 425 ARG A N 1
ATOM 3277 C CA . ARG A 1 425 ? 2.828 -27.217 4.979 1.00 94.62 425 ARG A CA 1
ATOM 3278 C C . ARG A 1 425 ? 3.184 -27.665 6.396 1.00 94.62 425 ARG A C 1
ATOM 3280 O O . ARG A 1 425 ? 2.816 -27.001 7.364 1.00 94.62 425 ARG A O 1
ATOM 3287 N N . ARG A 1 426 ? 3.883 -28.797 6.545 1.00 94.50 426 ARG A N 1
ATOM 3288 C CA . ARG A 1 426 ? 4.349 -29.285 7.855 1.00 94.50 426 ARG A CA 1
ATOM 3289 C C . ARG A 1 426 ? 5.399 -28.364 8.465 1.00 94.50 426 ARG A C 1
ATOM 3291 O O . ARG A 1 426 ? 5.300 -28.078 9.652 1.00 94.50 426 ARG A O 1
ATOM 3298 N N . GLU A 1 427 ? 6.358 -27.900 7.672 1.00 94.75 427 GLU A N 1
ATOM 3299 C CA . GLU A 1 427 ? 7.398 -26.966 8.108 1.00 94.75 427 GLU A CA 1
ATOM 3300 C C . GLU A 1 427 ? 6.796 -25.637 8.570 1.00 94.75 427 GLU A C 1
ATOM 3302 O O . GLU A 1 427 ? 7.035 -25.226 9.700 1.00 94.75 427 GLU A O 1
ATOM 3307 N N . ILE A 1 428 ? 5.905 -25.039 7.772 1.00 93.75 428 ILE A N 1
ATOM 3308 C CA . ILE A 1 428 ? 5.190 -23.807 8.137 1.00 93.75 428 ILE A CA 1
ATOM 3309 C C . ILE A 1 428 ? 4.439 -23.973 9.464 1.00 93.75 428 ILE A C 1
ATOM 3311 O O . ILE A 1 428 ? 4.500 -23.092 10.318 1.00 93.75 428 ILE A O 1
ATOM 3315 N N . ARG A 1 429 ? 3.734 -25.097 9.657 1.00 93.31 429 ARG A N 1
ATOM 3316 C CA . ARG A 1 429 ? 2.995 -25.366 10.903 1.00 93.31 429 ARG A CA 1
ATOM 3317 C C . ARG A 1 429 ? 3.923 -25.568 12.100 1.00 93.31 429 ARG A C 1
ATOM 3319 O O . ARG A 1 429 ? 3.600 -25.103 13.188 1.00 93.31 429 ARG A O 1
ATOM 3326 N N . ARG A 1 430 ? 5.051 -26.257 11.909 1.00 94.94 430 ARG A N 1
ATOM 3327 C CA . ARG A 1 430 ? 6.057 -26.486 12.955 1.00 94.94 430 ARG A CA 1
ATOM 3328 C C . ARG A 1 430 ? 6.720 -25.176 13.381 1.00 94.94 430 ARG A C 1
ATOM 3330 O O . ARG A 1 430 ? 6.843 -24.923 14.574 1.00 94.94 430 ARG A O 1
ATOM 3337 N N . ASP A 1 431 ? 7.088 -24.340 12.415 1.00 95.25 431 ASP A N 1
ATOM 3338 C CA . ASP A 1 431 ? 7.919 -23.151 12.632 1.00 95.25 431 ASP A CA 1
ATOM 3339 C C . ASP A 1 431 ? 7.083 -21.866 12.773 1.00 95.25 431 ASP A C 1
ATOM 3341 O O . ASP A 1 431 ? 7.620 -20.758 12.810 1.00 95.25 431 ASP A O 1
ATOM 3345 N N . TRP A 1 432 ? 5.758 -22.001 12.890 1.00 94.50 432 TRP A N 1
ATOM 3346 C CA . TRP A 1 432 ? 4.799 -20.897 12.881 1.00 94.50 432 TRP A CA 1
ATOM 3347 C C . TRP A 1 432 ? 5.139 -19.777 13.867 1.00 94.50 432 TRP A C 1
ATOM 3349 O O . TRP A 1 432 ? 5.190 -18.607 13.490 1.00 94.50 432 TRP A O 1
ATOM 3359 N N . ALA A 1 433 ? 5.433 -20.125 15.121 1.00 94.50 433 ALA A N 1
ATOM 3360 C CA . ALA A 1 433 ? 5.781 -19.144 16.146 1.00 94.50 433 ALA A CA 1
ATOM 3361 C C . ALA A 1 433 ? 7.042 -18.344 15.774 1.00 94.50 433 ALA A C 1
ATOM 3363 O O . ALA A 1 433 ? 7.077 -17.125 15.943 1.00 94.50 433 ALA A O 1
ATOM 3364 N N . GLN A 1 434 ? 8.052 -19.010 15.205 1.00 96.38 434 GLN A N 1
ATOM 3365 C CA . GLN A 1 434 ? 9.280 -18.361 14.752 1.00 96.38 434 GLN A CA 1
ATOM 3366 C C . GLN A 1 434 ? 9.026 -17.468 13.532 1.00 96.38 434 GLN A C 1
ATOM 3368 O O . GLN A 1 434 ? 9.537 -16.352 13.479 1.00 96.38 434 GLN A O 1
ATOM 3373 N N . ILE A 1 435 ? 8.201 -17.917 12.582 1.00 95.94 435 ILE A N 1
ATOM 3374 C CA . ILE A 1 435 ? 7.772 -17.120 11.423 1.00 95.94 435 ILE A CA 1
ATOM 3375 C C . ILE A 1 435 ? 7.112 -15.819 11.890 1.00 95.94 435 ILE A C 1
ATOM 3377 O O . ILE A 1 435 ? 7.461 -14.737 11.409 1.00 95.94 435 ILE A O 1
ATOM 3381 N N . LEU A 1 436 ? 6.184 -15.904 12.847 1.00 95.44 436 LEU A N 1
ATOM 3382 C CA . LEU A 1 436 ? 5.511 -14.733 13.407 1.00 95.44 436 LEU A CA 1
ATOM 3383 C C . LEU A 1 436 ? 6.480 -13.809 14.147 1.00 95.44 436 LEU A C 1
ATOM 3385 O O . LEU A 1 436 ? 6.413 -12.597 13.944 1.00 95.44 436 LEU A O 1
ATOM 3389 N N . ALA A 1 437 ? 7.400 -14.360 14.943 1.00 96.44 437 ALA A N 1
ATOM 3390 C CA . ALA A 1 437 ? 8.426 -13.584 15.635 1.00 96.44 437 ALA A CA 1
ATOM 3391 C C . ALA A 1 437 ? 9.335 -12.834 14.646 1.00 96.44 437 ALA A C 1
ATOM 3393 O O . ALA A 1 437 ? 9.582 -11.639 14.806 1.00 96.44 437 ALA A O 1
ATOM 3394 N N . THR A 1 438 ? 9.763 -13.489 13.563 1.00 96.69 438 THR A N 1
ATOM 3395 C CA . THR A 1 438 ? 10.541 -12.842 12.500 1.00 96.69 438 THR A CA 1
ATOM 3396 C C . THR A 1 438 ? 9.736 -11.740 11.813 1.00 96.69 438 THR A C 1
ATOM 3398 O O . THR A 1 438 ? 10.244 -10.632 11.643 1.00 96.69 438 THR A O 1
ATOM 3401 N N . CYS A 1 439 ? 8.464 -11.982 11.481 1.00 96.69 439 CYS A N 1
ATOM 3402 C CA . CYS A 1 439 ? 7.600 -10.940 10.921 1.00 96.69 439 CYS A CA 1
ATOM 3403 C C . CYS A 1 439 ? 7.464 -9.752 11.892 1.00 96.69 439 CYS A C 1
ATOM 3405 O O . CYS A 1 439 ? 7.540 -8.598 11.468 1.00 96.69 439 CYS A O 1
ATOM 3407 N N . HIS A 1 440 ? 7.317 -10.015 13.192 1.00 95.12 440 HIS A N 1
ATOM 3408 C CA . HIS A 1 440 ? 7.214 -8.992 14.233 1.00 95.12 440 HIS A CA 1
ATOM 3409 C C . HIS A 1 440 ? 8.480 -8.126 14.365 1.00 95.12 440 HIS A C 1
ATOM 3411 O O . HIS A 1 440 ? 8.376 -6.928 14.629 1.00 95.12 440 HIS A O 1
ATOM 3417 N N . GLU A 1 441 ? 9.669 -8.672 14.118 1.00 94.56 441 GLU A N 1
ATOM 3418 C CA . GLU A 1 441 ? 10.925 -7.904 14.162 1.00 94.56 441 GLU A CA 1
ATOM 3419 C C . GLU A 1 441 ? 11.390 -7.377 12.795 1.00 94.56 441 GLU A C 1
ATOM 3421 O O . GLU A 1 441 ? 12.326 -6.584 12.707 1.00 94.56 441 GLU A O 1
ATOM 3426 N N . SER A 1 442 ? 10.734 -7.768 11.705 1.00 95.50 442 SER A N 1
ATOM 3427 C CA . SER A 1 442 ? 11.068 -7.275 10.368 1.00 95.50 442 SER A CA 1
ATOM 3428 C C . SER A 1 442 ? 10.571 -5.843 10.126 1.00 95.50 442 SER A C 1
ATOM 3430 O O . SER A 1 442 ? 9.552 -5.404 10.672 1.00 95.50 442 SER A O 1
ATOM 3432 N N . TYR A 1 443 ? 11.249 -5.130 9.221 1.00 94.25 443 TYR A N 1
ATOM 3433 C CA . TYR A 1 443 ? 10.872 -3.775 8.814 1.00 94.25 443 TYR A CA 1
ATOM 3434 C C . TYR A 1 443 ? 9.425 -3.696 8.308 1.00 94.25 443 TYR A C 1
ATOM 3436 O O . TYR A 1 443 ? 8.689 -2.809 8.720 1.00 94.25 443 TYR A O 1
ATOM 3444 N N . GLY A 1 444 ? 8.996 -4.622 7.448 1.00 92.75 444 GLY A N 1
ATOM 3445 C CA . GLY A 1 444 ? 7.681 -4.582 6.797 1.00 92.75 444 GLY A CA 1
ATOM 3446 C C . GLY A 1 444 ? 6.683 -5.633 7.286 1.00 92.75 444 GLY A C 1
ATOM 3447 O O . GLY A 1 444 ? 5.673 -5.849 6.636 1.00 92.75 444 GLY A O 1
ATOM 3448 N N . GLY A 1 445 ? 6.929 -6.363 8.374 1.00 94.94 445 GLY A N 1
ATOM 3449 C CA . GLY A 1 445 ? 6.041 -7.482 8.729 1.00 94.94 445 GLY A CA 1
ATOM 3450 C C . GLY A 1 445 ? 6.124 -8.683 7.773 1.00 94.94 445 GLY A C 1
ATOM 3451 O O . GLY A 1 445 ? 5.202 -9.493 7.745 1.00 94.94 445 GLY A O 1
ATOM 3452 N N . PHE A 1 446 ? 7.183 -8.779 6.968 1.00 95.62 446 PHE A N 1
ATOM 3453 C CA . PHE A 1 446 ? 7.444 -9.898 6.057 1.00 95.62 446 PHE A CA 1
ATOM 3454 C C . PHE A 1 446 ? 8.464 -10.859 6.678 1.00 95.62 446 PHE A C 1
ATOM 3456 O O . PHE A 1 446 ? 9.131 -10.525 7.652 1.00 95.62 446 PHE A O 1
ATOM 3463 N N . ILE A 1 447 ? 8.638 -12.041 6.086 1.00 95.06 447 ILE A N 1
ATOM 3464 C CA . ILE A 1 447 ? 9.660 -13.001 6.536 1.00 95.06 447 ILE A CA 1
ATOM 3465 C C . ILE A 1 447 ? 11.101 -12.536 6.238 1.00 95.06 447 ILE A C 1
ATOM 3467 O O . ILE A 1 447 ? 12.063 -13.100 6.751 1.00 95.06 447 ILE A O 1
ATOM 3471 N N . HIS A 1 448 ? 11.254 -11.494 5.416 1.00 95.19 448 HIS A N 1
ATOM 3472 C CA . HIS A 1 448 ? 12.538 -10.949 4.973 1.00 95.19 448 HIS A CA 1
ATOM 3473 C C . HIS A 1 448 ? 13.052 -9.872 5.934 1.00 95.19 448 HIS A C 1
ATOM 3475 O O . HIS A 1 448 ? 12.302 -8.976 6.332 1.00 95.19 448 HIS A O 1
ATOM 3481 N N . THR A 1 449 ? 14.340 -9.933 6.269 1.00 94.12 449 THR A N 1
ATOM 3482 C CA . THR A 1 449 ? 15.011 -8.982 7.162 1.00 94.12 449 THR A CA 1
ATOM 3483 C C . THR A 1 449 ? 16.215 -8.340 6.485 1.00 94.12 449 THR A C 1
ATOM 3485 O O . THR A 1 449 ? 16.981 -9.005 5.785 1.00 94.12 449 THR A O 1
ATOM 3488 N N . PHE A 1 450 ? 16.394 -7.037 6.712 1.00 94.94 450 PHE A N 1
ATOM 3489 C CA . PHE A 1 450 ? 17.541 -6.317 6.178 1.00 94.94 450 PHE A CA 1
ATOM 3490 C C . PHE A 1 450 ? 18.851 -6.854 6.762 1.00 94.94 450 PHE A C 1
ATOM 3492 O O . PHE A 1 450 ? 18.947 -7.189 7.943 1.00 94.94 450 PHE A O 1
ATOM 3499 N N . ASP A 1 451 ? 19.881 -6.866 5.927 1.00 94.94 451 ASP A N 1
ATOM 3500 C CA . ASP A 1 451 ? 21.264 -6.978 6.361 1.00 94.94 451 ASP A CA 1
ATOM 3501 C C . ASP A 1 451 ? 21.641 -5.715 7.134 1.00 94.94 451 ASP A C 1
ATOM 3503 O O . ASP A 1 451 ? 21.503 -4.622 6.582 1.00 94.94 451 ASP A O 1
ATOM 3507 N N . PRO A 1 452 ? 22.125 -5.823 8.379 1.00 92.62 452 PRO A N 1
ATOM 3508 C CA . PRO A 1 452 ? 22.470 -4.649 9.172 1.00 92.62 452 PRO A CA 1
ATOM 3509 C C . PRO A 1 452 ? 23.662 -3.864 8.604 1.00 92.62 452 PRO A C 1
ATOM 3511 O O . PRO A 1 452 ? 23.887 -2.727 9.012 1.00 92.62 452 PRO A O 1
ATOM 3514 N N . ARG A 1 453 ? 24.448 -4.446 7.686 1.00 94.69 453 ARG A N 1
ATOM 3515 C CA . ARG A 1 453 ? 25.574 -3.758 7.043 1.00 94.69 453 ARG A CA 1
ATOM 3516 C C . ARG A 1 453 ? 25.079 -2.708 6.047 1.00 94.69 453 ARG A C 1
ATOM 3518 O O . ARG A 1 453 ? 24.058 -2.892 5.389 1.00 94.69 453 ARG A O 1
ATOM 3525 N N . SER A 1 454 ? 25.861 -1.643 5.883 1.00 93.75 454 SER A N 1
ATOM 3526 C CA . SER A 1 454 ? 25.689 -0.691 4.781 1.00 93.75 454 SER A CA 1
ATOM 3527 C C . SER A 1 454 ? 26.145 -1.308 3.459 1.00 93.75 454 SER A C 1
ATOM 3529 O O . SER A 1 454 ? 27.190 -1.963 3.403 1.00 93.75 454 SER A O 1
ATOM 3531 N N . GLY A 1 455 ? 25.413 -1.041 2.375 1.00 93.00 455 GLY A N 1
ATOM 3532 C CA . GLY A 1 455 ? 25.810 -1.454 1.025 1.00 93.00 455 GLY A CA 1
ATOM 3533 C C . GLY A 1 455 ? 27.101 -0.793 0.514 1.00 93.00 455 GLY A C 1
ATOM 3534 O O . GLY A 1 455 ? 27.711 -1.303 -0.430 1.00 93.00 455 GLY A O 1
ATOM 3535 N N . LEU A 1 456 ? 27.533 0.312 1.136 1.00 91.88 456 LEU A N 1
ATOM 3536 C CA . LEU A 1 456 ? 28.806 0.988 0.847 1.00 91.88 456 LEU A CA 1
ATOM 3537 C C . LEU A 1 456 ? 29.972 0.455 1.691 1.00 91.88 456 LEU A C 1
ATOM 3539 O O . LEU A 1 456 ? 31.126 0.712 1.363 1.00 91.88 456 LEU A O 1
ATOM 3543 N N . ALA A 1 457 ? 29.688 -0.295 2.759 1.00 93.44 457 ALA A N 1
ATOM 3544 C CA . ALA A 1 457 ? 30.712 -0.906 3.609 1.00 93.44 457 ALA A CA 1
ATOM 3545 C C . ALA A 1 457 ? 31.237 -2.247 3.060 1.00 93.44 457 ALA A C 1
ATOM 3547 O O . ALA A 1 457 ? 32.136 -2.840 3.650 1.00 93.44 457 ALA A O 1
ATOM 3548 N N . VAL A 1 458 ? 30.669 -2.739 1.955 1.00 94.38 458 VAL A N 1
ATOM 3549 C CA . VAL A 1 458 ? 31.069 -3.985 1.289 1.00 94.38 458 VAL A CA 1
ATOM 3550 C C . VAL A 1 458 ? 31.674 -3.701 -0.084 1.00 94.38 458 VAL A C 1
ATOM 3552 O O . VAL A 1 458 ? 31.405 -2.668 -0.704 1.00 94.38 458 VAL A O 1
ATOM 3555 N N . SER A 1 459 ? 32.472 -4.641 -0.594 1.00 96.88 459 SER A N 1
ATOM 3556 C CA . SER A 1 459 ? 33.033 -4.534 -1.942 1.00 96.88 459 SER A CA 1
ATOM 3557 C C . SER A 1 459 ? 31.938 -4.537 -3.022 1.00 96.88 459 SER A C 1
ATOM 3559 O O . SER A 1 459 ? 30.836 -5.059 -2.832 1.00 96.88 459 SER A O 1
ATOM 3561 N N . ALA A 1 460 ? 32.237 -3.982 -4.202 1.00 96.31 460 ALA A N 1
ATOM 3562 C CA . ALA A 1 460 ? 31.299 -3.999 -5.328 1.00 96.31 460 ALA A CA 1
ATOM 3563 C C . ALA A 1 460 ? 30.911 -5.431 -5.748 1.00 96.31 460 ALA A C 1
ATOM 3565 O O . ALA A 1 460 ? 29.752 -5.679 -6.072 1.00 96.31 460 ALA A O 1
ATOM 3566 N N . ALA A 1 461 ? 31.859 -6.374 -5.683 1.00 97.62 461 ALA A N 1
ATOM 3567 C CA . ALA A 1 461 ? 31.623 -7.784 -5.986 1.00 97.62 461 ALA A CA 1
ATOM 3568 C C . ALA A 1 461 ? 30.692 -8.453 -4.960 1.00 97.62 461 ALA A C 1
ATOM 3570 O O . ALA A 1 461 ? 29.772 -9.170 -5.345 1.00 97.62 461 ALA A O 1
ATOM 3571 N N . GLU A 1 462 ? 30.875 -8.186 -3.662 1.00 98.00 462 GLU A N 1
ATOM 3572 C CA . GLU A 1 462 ? 29.969 -8.686 -2.619 1.00 98.00 462 GLU A CA 1
ATOM 3573 C C . GLU A 1 462 ? 28.560 -8.110 -2.752 1.00 98.00 462 GLU A C 1
ATOM 3575 O O . GLU A 1 462 ? 27.574 -8.833 -2.590 1.00 98.00 462 GLU A O 1
ATOM 3580 N N . ARG A 1 463 ? 28.452 -6.816 -3.070 1.00 97.94 463 ARG A N 1
ATOM 3581 C CA . ARG A 1 463 ? 27.164 -6.161 -3.304 1.00 97.94 463 ARG A CA 1
ATOM 3582 C C . ARG A 1 463 ? 26.433 -6.783 -4.496 1.00 97.94 463 ARG A C 1
ATOM 3584 O O . ARG A 1 463 ? 25.260 -7.126 -4.365 1.00 97.94 463 ARG A O 1
ATOM 3591 N N . GLU A 1 464 ? 27.129 -6.995 -5.612 1.00 98.25 464 GLU A N 1
ATOM 3592 C CA . GLU A 1 464 ? 26.591 -7.675 -6.799 1.00 98.25 464 GLU A CA 1
ATOM 3593 C C . GLU A 1 464 ? 26.148 -9.110 -6.474 1.00 98.25 464 GLU A C 1
ATOM 3595 O O . GLU A 1 464 ? 25.031 -9.506 -6.805 1.00 98.25 464 GLU A O 1
ATOM 3600 N N . ALA A 1 465 ? 26.979 -9.879 -5.764 1.00 98.44 465 ALA A N 1
ATOM 3601 C CA . ALA A 1 465 ? 26.654 -11.246 -5.362 1.00 98.44 465 ALA A CA 1
ATOM 3602 C C . ALA A 1 465 ? 25.419 -11.301 -4.449 1.00 98.44 465 ALA A C 1
ATOM 3604 O O . ALA A 1 465 ? 24.576 -12.191 -4.589 1.00 98.44 465 ALA A O 1
ATOM 3605 N N . LYS A 1 466 ? 25.270 -10.331 -3.539 1.00 98.31 466 LYS A N 1
ATOM 3606 C CA . LYS A 1 466 ? 24.075 -10.204 -2.699 1.00 98.31 466 LYS A CA 1
ATOM 3607 C C . LYS A 1 466 ? 22.836 -9.863 -3.525 1.00 98.31 466 LYS A C 1
ATOM 3609 O O . LYS A 1 466 ? 21.798 -10.493 -3.324 1.00 98.31 466 LYS A O 1
ATOM 3614 N N . PHE A 1 467 ? 22.928 -8.918 -4.458 1.00 98.62 467 PHE A N 1
ATOM 3615 C CA . PHE A 1 467 ? 21.821 -8.603 -5.363 1.00 98.62 467 PHE A CA 1
ATOM 3616 C C . PHE A 1 467 ? 21.405 -9.820 -6.193 1.00 98.62 467 PHE A C 1
ATOM 3618 O O . PHE A 1 467 ? 20.212 -10.111 -6.273 1.00 98.62 467 PHE A O 1
ATOM 3625 N N . GLU A 1 468 ? 22.361 -10.586 -6.723 1.00 98.56 468 GLU A N 1
ATOM 3626 C CA . GLU A 1 468 ? 22.071 -11.827 -7.444 1.00 98.56 468 GLU A CA 1
ATOM 3627 C C . GLU A 1 468 ? 21.389 -12.853 -6.540 1.00 98.56 468 GLU A C 1
ATOM 3629 O O . GLU A 1 468 ? 20.344 -13.394 -6.897 1.00 98.56 468 GLU A O 1
ATOM 3634 N N . HIS A 1 469 ? 21.920 -13.076 -5.336 1.00 98.44 469 HIS A N 1
ATOM 3635 C CA . HIS A 1 469 ? 21.326 -14.001 -4.378 1.00 98.44 469 HIS A CA 1
ATOM 3636 C C . HIS A 1 469 ? 19.866 -13.649 -4.070 1.00 98.44 469 HIS A C 1
ATOM 3638 O O . HIS A 1 469 ? 18.995 -14.517 -4.129 1.00 98.44 469 HIS A O 1
ATOM 3644 N N . LEU A 1 470 ? 19.582 -12.378 -3.772 1.00 98.31 470 LEU A N 1
ATOM 3645 C CA . LEU A 1 470 ? 18.229 -11.924 -3.459 1.00 98.31 470 LEU A CA 1
ATOM 3646 C C . LEU A 1 470 ? 17.306 -11.942 -4.682 1.00 98.31 470 LEU A C 1
ATOM 3648 O O . LEU A 1 470 ? 16.126 -12.245 -4.541 1.00 98.31 470 LEU A O 1
ATOM 3652 N N . TRP A 1 471 ? 17.828 -11.678 -5.883 1.00 97.88 471 TRP A N 1
ATOM 3653 C CA . TRP A 1 471 ? 17.077 -11.808 -7.135 1.00 97.88 471 TRP A CA 1
ATOM 3654 C C . TRP A 1 471 ? 16.621 -13.253 -7.380 1.00 97.88 471 TRP A C 1
ATOM 3656 O O . TRP A 1 471 ? 15.564 -13.483 -7.975 1.00 97.88 471 TRP A O 1
ATOM 3666 N N . GLN A 1 472 ? 17.393 -14.236 -6.899 1.00 97.00 472 GLN A N 1
ATOM 3667 C CA . GLN A 1 472 ? 17.042 -15.658 -6.956 1.00 97.00 472 GLN A CA 1
ATOM 3668 C C . GLN A 1 472 ? 16.005 -16.101 -5.911 1.00 97.00 472 GLN A C 1
ATOM 3670 O O . GLN A 1 472 ? 15.456 -17.200 -6.021 1.00 97.00 472 GLN A O 1
ATOM 3675 N N . LYS A 1 473 ? 15.695 -15.257 -4.925 1.00 96.81 473 LYS A N 1
ATOM 3676 C CA . LYS A 1 473 ? 14.701 -15.534 -3.881 1.00 96.81 473 LYS A CA 1
ATOM 3677 C C . LYS A 1 473 ? 13.306 -15.067 -4.304 1.00 96.81 473 LYS A C 1
ATOM 3679 O O . LYS A 1 473 ? 13.149 -14.258 -5.213 1.00 96.81 473 LYS A O 1
ATOM 3684 N N . ALA A 1 474 ? 12.292 -15.649 -3.670 1.00 95.25 474 ALA A N 1
ATOM 3685 C CA . ALA A 1 474 ? 10.889 -15.338 -3.919 1.00 95.25 474 ALA A CA 1
ATOM 3686 C C . ALA A 1 474 ? 10.454 -14.046 -3.210 1.00 95.25 474 ALA A C 1
ATOM 3688 O O . ALA A 1 474 ? 11.081 -13.617 -2.236 1.00 95.25 474 ALA A O 1
ATOM 3689 N N . GLY A 1 475 ? 9.347 -13.469 -3.678 1.00 95.69 475 GLY A N 1
ATOM 3690 C CA . GLY A 1 475 ? 8.664 -12.386 -2.977 1.00 95.69 475 GLY A CA 1
ATOM 3691 C C . GLY A 1 475 ? 9.481 -11.104 -2.852 1.00 95.69 475 GLY A C 1
ATOM 3692 O O . GLY A 1 475 ? 10.220 -10.700 -3.749 1.00 95.69 475 GLY A O 1
ATOM 3693 N N . PHE A 1 476 ? 9.356 -10.456 -1.696 1.00 97.00 476 PHE A N 1
ATOM 3694 C CA . PHE A 1 476 ? 10.049 -9.203 -1.405 1.00 97.00 476 PHE A CA 1
ATOM 3695 C C . PHE A 1 476 ? 11.477 -9.369 -0.879 1.00 97.00 476 PHE A C 1
ATOM 3697 O O . PHE A 1 476 ? 12.028 -8.412 -0.339 1.00 97.00 476 PHE A O 1
ATOM 3704 N N . ALA A 1 477 ? 12.119 -10.523 -1.068 1.00 96.81 477 ALA A N 1
ATOM 3705 C CA . ALA A 1 477 ? 13.497 -10.743 -0.629 1.00 96.81 477 ALA A CA 1
ATOM 3706 C C . ALA A 1 477 ? 14.473 -9.679 -1.164 1.00 96.81 477 ALA A C 1
ATOM 3708 O O . ALA A 1 477 ? 15.267 -9.134 -0.403 1.00 96.81 477 ALA A O 1
ATOM 3709 N N . PHE A 1 478 ? 14.384 -9.309 -2.447 1.00 97.88 478 PHE A N 1
ATOM 3710 C CA . PHE A 1 478 ? 15.233 -8.249 -3.013 1.00 97.88 478 PHE A CA 1
ATOM 3711 C C . PHE A 1 478 ? 14.992 -6.879 -2.375 1.00 97.88 478 PHE A C 1
ATOM 3713 O O . PHE A 1 478 ? 15.916 -6.070 -2.283 1.00 97.88 478 PHE A O 1
ATOM 3720 N N . TRP A 1 479 ? 13.765 -6.620 -1.922 1.00 96.31 479 TRP A N 1
ATOM 3721 C CA . TRP A 1 479 ? 13.400 -5.346 -1.320 1.00 96.31 479 TRP A CA 1
ATOM 3722 C C . TRP A 1 479 ? 13.726 -5.296 0.173 1.00 96.31 479 TRP A C 1
ATOM 3724 O O . TRP A 1 479 ? 14.505 -4.445 0.582 1.00 96.31 479 TRP A O 1
ATOM 3734 N N . PHE A 1 480 ? 13.192 -6.219 0.974 1.00 95.88 480 PHE A N 1
ATOM 3735 C CA . PHE A 1 480 ? 13.307 -6.212 2.438 1.00 95.88 480 PHE A CA 1
ATOM 3736 C C . PHE A 1 480 ? 14.405 -7.133 2.995 1.00 95.88 480 PHE A C 1
ATOM 3738 O O . PHE A 1 480 ? 14.620 -7.143 4.200 1.00 95.88 480 PHE A O 1
ATOM 3745 N N . GLY A 1 481 ? 15.108 -7.891 2.145 1.00 96.06 481 GLY A N 1
ATOM 3746 C CA . GLY A 1 481 ? 16.285 -8.705 2.502 1.00 96.06 481 GLY A CA 1
ATOM 3747 C C . GLY A 1 481 ? 17.634 -8.052 2.161 1.00 96.06 481 GLY A C 1
ATOM 3748 O O . GLY A 1 481 ? 18.698 -8.667 2.300 1.00 96.06 481 GLY A O 1
ATOM 3749 N N . ASN A 1 482 ? 17.592 -6.822 1.645 1.00 97.12 482 ASN A N 1
ATOM 3750 C CA . ASN A 1 482 ? 18.755 -6.093 1.146 1.00 97.12 482 ASN A CA 1
ATOM 3751 C C . ASN A 1 482 ? 19.560 -5.427 2.277 1.00 97.12 482 ASN A C 1
ATOM 3753 O O . ASN A 1 482 ? 19.346 -5.727 3.446 1.00 97.12 482 ASN A O 1
ATOM 3757 N N . PHE A 1 483 ? 20.505 -4.548 1.956 1.00 96.62 483 PHE A N 1
ATOM 3758 C CA . PHE A 1 483 ? 21.202 -3.730 2.953 1.00 96.62 483 PHE A CA 1
ATOM 3759 C C . PHE A 1 483 ? 20.241 -2.771 3.667 1.00 96.62 483 PHE A C 1
ATOM 3761 O O . PHE A 1 483 ? 19.307 -2.251 3.051 1.00 96.62 483 PHE A O 1
ATOM 3768 N N . ALA A 1 484 ? 20.475 -2.531 4.959 1.00 89.62 484 ALA A N 1
ATOM 3769 C CA . ALA A 1 484 ? 19.621 -1.695 5.807 1.00 89.62 484 ALA A CA 1
ATOM 3770 C C . ALA A 1 484 ? 19.492 -0.250 5.302 1.00 89.62 484 ALA A C 1
ATOM 3772 O O . ALA A 1 484 ? 18.491 0.415 5.565 1.00 89.62 484 ALA A O 1
ATOM 3773 N N . ASP A 1 485 ? 20.479 0.227 4.545 1.00 89.94 485 ASP A N 1
ATOM 3774 C CA . ASP A 1 485 ? 20.500 1.556 3.951 1.00 89.94 485 ASP A CA 1
ATOM 3775 C C . ASP A 1 485 ? 19.949 1.609 2.516 1.00 89.94 485 ASP A C 1
ATOM 3777 O O . ASP A 1 485 ? 19.926 2.690 1.940 1.00 89.94 485 ASP A O 1
ATOM 3781 N N . LEU A 1 486 ? 19.410 0.521 1.942 1.00 93.31 486 LEU A N 1
ATOM 3782 C CA . LEU A 1 486 ? 18.809 0.534 0.591 1.00 93.31 486 LEU A CA 1
ATOM 3783 C C . LEU A 1 486 ? 17.724 1.619 0.429 1.00 93.31 486 LEU A C 1
ATOM 3785 O O . LEU A 1 486 ? 17.583 2.220 -0.638 1.00 93.31 486 LEU A O 1
ATOM 3789 N N . MET A 1 487 ? 16.936 1.840 1.483 1.00 87.94 487 MET A N 1
ATOM 3790 C CA . MET A 1 487 ? 15.820 2.795 1.503 1.00 87.94 487 MET A CA 1
ATOM 3791 C C . MET A 1 487 ? 16.216 4.184 2.032 1.00 87.94 487 MET A C 1
ATOM 3793 O O . MET A 1 487 ? 15.375 5.081 2.083 1.00 87.94 487 MET A O 1
ATOM 3797 N N . MET A 1 488 ? 17.483 4.374 2.409 1.00 84.31 488 MET A N 1
ATOM 3798 C CA . MET A 1 488 ? 17.986 5.609 3.028 1.00 84.31 488 MET A CA 1
ATOM 3799 C C . MET A 1 488 ? 19.166 6.222 2.260 1.00 84.31 488 MET A C 1
ATOM 3801 O O . MET A 1 488 ? 19.349 7.432 2.287 1.00 84.31 488 MET A O 1
ATOM 3805 N N . SER A 1 489 ? 19.949 5.408 1.550 1.00 85.88 489 SER A N 1
ATOM 3806 C CA . SER A 1 489 ? 21.105 5.815 0.754 1.00 85.88 489 SER A CA 1
ATOM 3807 C C . SER A 1 489 ? 20.763 5.789 -0.729 1.00 85.88 489 SER A C 1
ATOM 3809 O O . SER A 1 489 ? 20.480 4.731 -1.298 1.00 85.88 489 SER A O 1
ATOM 3811 N N . PHE A 1 490 ? 20.835 6.950 -1.382 1.00 82.31 490 PHE A N 1
ATOM 3812 C CA . PHE A 1 490 ? 20.654 7.032 -2.830 1.00 82.31 490 PHE A CA 1
ATOM 3813 C C . PHE A 1 490 ? 21.732 6.266 -3.588 1.00 82.31 490 PHE A C 1
ATOM 3815 O O . PHE A 1 490 ? 21.423 5.659 -4.602 1.00 82.31 490 PHE A O 1
ATOM 3822 N N . GLU A 1 491 ? 22.965 6.238 -3.088 1.00 86.94 491 GLU A N 1
ATOM 3823 C CA . GLU A 1 491 ? 24.078 5.556 -3.751 1.00 86.94 491 GLU A CA 1
ATOM 3824 C C . GLU A 1 491 ? 23.901 4.030 -3.742 1.00 86.94 491 GLU A C 1
ATOM 3826 O O . GLU A 1 491 ? 24.016 3.375 -4.780 1.00 86.94 491 GLU A O 1
ATOM 3831 N N . VAL A 1 492 ? 23.513 3.454 -2.597 1.00 91.75 492 VAL A N 1
ATOM 3832 C CA . VAL A 1 492 ? 23.170 2.022 -2.521 1.00 91.75 492 VAL A CA 1
ATOM 3833 C C . VAL A 1 492 ? 21.951 1.710 -3.390 1.00 91.75 492 VAL A C 1
ATOM 3835 O O . VAL A 1 492 ? 21.921 0.683 -4.073 1.00 91.75 492 VAL A O 1
ATOM 3838 N N . ASN A 1 493 ? 20.957 2.601 -3.404 1.00 94.81 493 ASN A N 1
ATOM 3839 C CA . ASN A 1 493 ? 19.766 2.444 -4.229 1.00 94.81 493 ASN A CA 1
ATOM 3840 C C . ASN A 1 493 ? 20.073 2.520 -5.733 1.00 94.81 493 ASN A C 1
ATOM 3842 O O . ASN A 1 493 ? 19.530 1.723 -6.496 1.00 94.81 493 ASN A O 1
ATOM 3846 N N . ASP A 1 494 ? 20.967 3.413 -6.160 1.00 92.50 494 ASP A N 1
ATOM 3847 C CA . ASP A 1 494 ? 21.407 3.539 -7.551 1.00 92.50 494 ASP A CA 1
ATOM 3848 C C . ASP A 1 494 ? 22.095 2.244 -8.010 1.00 92.50 494 ASP A C 1
ATOM 3850 O O . ASP A 1 494 ? 21.756 1.712 -9.067 1.00 92.50 494 ASP A O 1
ATOM 3854 N N . HIS A 1 495 ? 22.955 1.646 -7.175 1.00 96.62 495 HIS A N 1
ATOM 3855 C CA . HIS A 1 495 ? 23.546 0.337 -7.470 1.00 96.62 495 HIS A CA 1
ATOM 3856 C C . HIS A 1 495 ? 22.493 -0.768 -7.649 1.00 96.62 495 HIS A C 1
ATOM 3858 O O . HIS A 1 495 ? 22.611 -1.597 -8.554 1.00 96.62 495 HIS A O 1
ATOM 3864 N N . ALA A 1 496 ? 21.450 -0.783 -6.813 1.00 98.00 496 ALA A N 1
ATOM 3865 C CA . ALA A 1 496 ? 20.343 -1.725 -6.964 1.00 98.00 496 ALA A CA 1
ATOM 3866 C C . ALA A 1 496 ? 19.526 -1.446 -8.241 1.00 98.00 496 ALA A C 1
ATOM 3868 O O . ALA A 1 496 ? 19.152 -2.381 -8.951 1.00 98.00 496 ALA A O 1
ATOM 3869 N N . CYS A 1 497 ? 19.285 -0.174 -8.573 1.00 97.25 497 CYS A N 1
ATOM 3870 C CA . CYS A 1 497 ? 18.617 0.233 -9.808 1.00 97.25 497 CYS A CA 1
ATOM 3871 C C . CYS A 1 497 ? 19.389 -0.234 -11.047 1.00 97.25 497 CYS A C 1
ATOM 3873 O O . CYS A 1 497 ? 18.787 -0.789 -11.963 1.00 97.25 497 CYS A O 1
ATOM 3875 N N . ASP A 1 498 ? 20.709 -0.060 -11.071 1.00 97.75 498 ASP A N 1
ATOM 3876 C CA . ASP A 1 498 ? 21.557 -0.467 -12.194 1.00 97.75 498 ASP A CA 1
ATOM 3877 C C . ASP A 1 498 ? 21.590 -1.987 -12.368 1.00 97.75 498 ASP A C 1
ATOM 3879 O O . ASP A 1 498 ? 21.513 -2.493 -13.490 1.00 97.75 498 ASP A O 1
ATOM 3883 N N . PHE A 1 499 ? 21.632 -2.737 -11.263 1.00 98.69 499 PHE A N 1
ATOM 3884 C CA . PHE A 1 499 ? 21.458 -4.188 -11.288 1.00 98.69 499 PHE A CA 1
ATOM 3885 C C . PHE A 1 499 ? 20.106 -4.584 -11.904 1.00 98.69 499 PHE A C 1
ATOM 3887 O O . PHE A 1 499 ? 20.055 -5.389 -12.836 1.00 98.69 499 PHE A O 1
ATOM 3894 N N . LEU A 1 500 ? 19.006 -3.984 -11.440 1.00 98.50 500 LEU A N 1
ATOM 3895 C CA . LEU A 1 500 ? 17.662 -4.296 -11.931 1.00 98.50 500 LEU A CA 1
ATOM 3896 C C . LEU A 1 500 ? 17.473 -3.910 -13.403 1.00 98.50 500 LEU A C 1
ATOM 3898 O O . LEU A 1 500 ? 16.885 -4.678 -14.160 1.00 98.50 500 LEU A O 1
ATOM 3902 N N . ARG A 1 501 ? 18.002 -2.764 -13.847 1.00 98.25 501 ARG A N 1
ATOM 3903 C CA . ARG A 1 501 ? 17.963 -2.354 -15.260 1.00 98.25 501 ARG A CA 1
ATOM 3904 C C . ARG A 1 501 ? 18.706 -3.339 -16.157 1.00 98.25 501 ARG A C 1
ATOM 3906 O O . ARG A 1 501 ? 18.166 -3.711 -17.195 1.00 98.25 501 ARG A O 1
ATOM 3913 N N . ARG A 1 502 ? 19.872 -3.847 -15.730 1.00 97.94 502 ARG A N 1
ATOM 3914 C CA . ARG A 1 502 ? 20.577 -4.928 -16.446 1.00 97.94 502 ARG A CA 1
ATOM 3915 C C . ARG A 1 502 ? 19.734 -6.202 -16.532 1.00 97.94 502 ARG A C 1
ATOM 3917 O O . ARG A 1 502 ? 19.697 -6.828 -17.588 1.00 97.94 502 ARG A O 1
ATOM 3924 N N . LYS A 1 503 ? 19.011 -6.570 -15.466 1.00 98.31 503 LYS A N 1
ATOM 3925 C CA . LYS A 1 503 ? 18.078 -7.714 -15.497 1.00 98.31 503 LYS A CA 1
ATOM 3926 C C . LYS A 1 503 ? 16.927 -7.505 -16.481 1.00 98.31 503 LYS A C 1
ATOM 3928 O O . LYS A 1 503 ? 16.580 -8.445 -17.186 1.00 98.31 503 LYS A O 1
ATOM 3933 N N . ILE A 1 504 ? 16.357 -6.301 -16.553 1.00 98.00 504 ILE A N 1
ATOM 3934 C CA . ILE A 1 504 ? 15.304 -5.963 -17.526 1.00 98.00 504 ILE A CA 1
ATOM 3935 C C . ILE A 1 504 ? 15.856 -6.057 -18.951 1.00 98.00 504 ILE A C 1
ATOM 3937 O O . ILE A 1 504 ? 15.281 -6.748 -19.787 1.00 98.00 504 ILE A O 1
ATOM 3941 N N . GLN A 1 505 ? 16.996 -5.413 -19.210 1.00 97.56 505 GLN A N 1
ATOM 3942 C CA . GLN A 1 505 ? 17.637 -5.395 -20.524 1.00 97.56 505 GLN A CA 1
ATOM 3943 C C . GLN A 1 505 ? 17.990 -6.802 -21.024 1.00 97.56 505 GLN A C 1
ATOM 3945 O O . GLN A 1 505 ? 17.853 -7.079 -22.207 1.00 97.56 505 GLN A O 1
ATOM 3950 N N . ALA A 1 506 ? 18.397 -7.708 -20.132 1.00 97.94 506 ALA A N 1
ATOM 3951 C CA . ALA A 1 506 ? 18.692 -9.093 -20.492 1.00 97.94 506 ALA A CA 1
ATOM 3952 C C . ALA A 1 506 ? 17.442 -9.928 -20.843 1.00 97.94 506 ALA A C 1
ATOM 3954 O O . ALA A 1 506 ? 17.572 -10.968 -21.483 1.00 97.94 506 ALA A O 1
ATOM 3955 N N . ARG A 1 507 ? 16.246 -9.512 -20.406 1.00 98.31 507 ARG A N 1
ATOM 3956 C CA . ARG A 1 507 ? 14.984 -10.259 -20.573 1.00 98.31 507 ARG A CA 1
ATOM 3957 C C . ARG A 1 507 ? 14.131 -9.764 -21.743 1.00 98.31 507 ARG A C 1
ATOM 3959 O O . ARG A 1 507 ? 13.260 -10.498 -22.201 1.00 98.31 507 ARG A O 1
ATOM 3966 N N . VAL A 1 508 ? 14.362 -8.542 -22.224 1.00 98.56 508 VAL A N 1
ATOM 3967 C CA . VAL A 1 508 ? 13.603 -7.919 -23.321 1.00 98.56 508 VAL A CA 1
ATOM 3968 C C . VAL A 1 508 ? 14.496 -7.802 -24.553 1.00 98.56 508 VAL A C 1
ATOM 3970 O O . VAL A 1 508 ? 15.504 -7.104 -24.521 1.00 98.56 508 VAL A O 1
ATOM 3973 N N . HIS A 1 509 ? 14.133 -8.494 -25.634 1.00 98.12 509 HIS A N 1
ATOM 3974 C CA . HIS A 1 509 ? 14.985 -8.646 -26.817 1.00 98.12 509 HIS A CA 1
ATOM 3975 C C . HIS A 1 509 ? 15.084 -7.367 -27.656 1.00 98.12 509 HIS A C 1
ATOM 3977 O O . HIS A 1 509 ? 16.148 -7.078 -28.200 1.00 98.12 509 HIS A O 1
ATOM 3983 N N . ASP A 1 510 ? 13.989 -6.608 -27.771 1.00 98.12 510 ASP A N 1
ATOM 3984 C CA . ASP A 1 510 ? 13.982 -5.334 -28.492 1.00 98.12 510 ASP A CA 1
ATOM 3985 C C . ASP A 1 510 ? 14.571 -4.208 -27.616 1.00 98.12 510 ASP A C 1
ATOM 3987 O O . ASP A 1 510 ? 13.991 -3.886 -26.569 1.00 98.12 510 ASP A O 1
ATOM 3991 N N . PRO A 1 511 ? 15.691 -3.569 -28.016 1.00 97.00 511 PRO A N 1
ATOM 3992 C CA . PRO A 1 511 ? 16.360 -2.565 -27.189 1.00 97.00 511 PRO A CA 1
ATOM 3993 C C . PRO A 1 511 ? 15.503 -1.331 -26.887 1.00 97.00 511 PRO A C 1
ATOM 3995 O O . PRO A 1 511 ? 15.615 -0.756 -25.802 1.00 97.00 511 PRO A O 1
ATOM 3998 N N . GLU A 1 512 ? 14.637 -0.916 -27.816 1.00 96.44 512 GLU A N 1
ATOM 3999 C CA . GLU A 1 512 ? 13.776 0.257 -27.624 1.00 96.44 512 GLU A CA 1
ATOM 4000 C C . GLU A 1 512 ? 12.633 -0.042 -26.645 1.00 96.44 512 GLU A C 1
ATOM 4002 O O . GLU A 1 512 ? 12.342 0.756 -25.750 1.00 96.44 512 GLU A O 1
ATOM 4007 N N . THR A 1 513 ? 12.032 -1.227 -26.736 1.00 98.00 513 THR A N 1
ATOM 4008 C CA . THR A 1 513 ? 11.048 -1.709 -25.761 1.00 98.00 513 THR A CA 1
ATOM 4009 C C . THR A 1 513 ? 11.679 -1.867 -24.379 1.00 98.00 513 THR A C 1
ATOM 4011 O O . THR A 1 513 ? 11.107 -1.403 -23.389 1.00 98.00 513 THR A O 1
ATOM 4014 N N . ALA A 1 514 ? 12.895 -2.419 -24.295 1.00 97.56 514 ALA A N 1
ATOM 4015 C CA . ALA A 1 514 ? 13.651 -2.488 -23.046 1.00 97.56 514 ALA A CA 1
ATOM 4016 C C . ALA A 1 514 ? 13.868 -1.087 -22.449 1.00 97.56 514 ALA A C 1
ATOM 4018 O O . ALA A 1 514 ? 13.594 -0.867 -21.267 1.00 97.56 514 ALA A O 1
ATOM 4019 N N . ARG A 1 515 ? 14.273 -0.106 -23.272 1.00 96.19 515 ARG A N 1
ATOM 4020 C CA . ARG A 1 515 ? 14.437 1.300 -22.864 1.00 96.19 515 ARG A CA 1
ATOM 4021 C C . ARG A 1 515 ? 13.157 1.889 -22.278 1.00 96.19 515 ARG A C 1
ATOM 4023 O O . ARG A 1 515 ? 13.209 2.531 -21.230 1.00 96.19 515 ARG A O 1
ATOM 4030 N N . ARG A 1 516 ? 12.010 1.649 -22.915 1.00 96.69 516 ARG A N 1
ATOM 4031 C CA . ARG A 1 516 ? 10.696 2.138 -22.458 1.00 96.69 516 ARG A CA 1
ATOM 4032 C C . ARG A 1 516 ? 10.217 1.459 -21.174 1.00 96.69 516 ARG A C 1
ATOM 4034 O O . ARG A 1 516 ? 9.477 2.073 -20.408 1.00 96.69 516 ARG A O 1
ATOM 4041 N N . LEU A 1 517 ? 10.637 0.222 -20.910 1.00 97.69 517 LEU A N 1
ATOM 4042 C CA . LEU A 1 517 ? 10.312 -0.523 -19.686 1.00 97.69 517 LEU A CA 1
ATOM 4043 C C . LEU A 1 517 ? 11.239 -0.206 -18.505 1.00 97.69 517 LEU A C 1
ATOM 4045 O O . LEU A 1 517 ? 10.898 -0.554 -17.376 1.00 97.69 517 LEU A O 1
ATOM 4049 N N . MET A 1 518 ? 12.380 0.455 -18.725 1.00 95.00 518 MET A N 1
ATOM 4050 C CA . MET A 1 518 ? 13.334 0.777 -17.661 1.00 95.00 518 MET A CA 1
ATOM 4051 C C . MET A 1 518 ? 12.864 1.961 -16.792 1.00 95.00 518 MET A C 1
ATOM 4053 O O . MET A 1 518 ? 12.706 3.080 -17.290 1.00 95.00 518 MET A O 1
ATOM 4057 N N . PRO A 1 519 ? 12.679 1.770 -15.471 1.00 93.75 519 PRO A N 1
ATOM 4058 C CA . PRO A 1 519 ? 12.307 2.852 -14.563 1.00 93.75 519 PRO A CA 1
ATOM 4059 C C . PRO A 1 519 ? 13.438 3.858 -14.323 1.00 93.75 519 PRO A C 1
ATOM 4061 O O . PRO A 1 519 ? 14.613 3.502 -14.192 1.00 93.75 519 PRO A O 1
ATOM 4064 N N . SER A 1 520 ? 13.065 5.134 -14.197 1.00 87.38 520 SER A N 1
ATOM 4065 C CA . SER A 1 520 ? 13.980 6.242 -13.881 1.00 87.38 520 SER A CA 1
ATOM 4066 C C . SER A 1 520 ? 13.944 6.679 -12.413 1.00 87.38 520 SER A C 1
ATOM 4068 O O . SER A 1 520 ? 14.823 7.415 -11.979 1.00 87.38 520 SER A O 1
ATOM 4070 N N . HIS A 1 521 ? 12.939 6.249 -11.648 1.00 88.56 521 HIS A N 1
ATOM 4071 C CA . HIS A 1 521 ? 12.836 6.553 -10.220 1.00 88.56 521 HIS A CA 1
ATOM 4072 C C . HIS A 1 521 ? 13.711 5.611 -9.376 1.00 88.56 521 HIS A C 1
ATOM 4074 O O . HIS A 1 521 ? 14.082 4.552 -9.883 1.00 88.56 521 HIS A O 1
ATOM 4080 N N . PRO A 1 522 ? 14.018 5.930 -8.103 1.00 91.31 522 PRO A N 1
ATOM 4081 C CA . PRO A 1 522 ? 14.736 5.006 -7.224 1.00 91.31 522 PRO A CA 1
ATOM 4082 C C . PRO A 1 522 ? 13.906 3.751 -6.911 1.00 91.31 522 PRO A C 1
ATOM 4084 O O . PRO A 1 522 ? 12.667 3.785 -6.898 1.00 91.31 522 PRO A O 1
ATOM 4087 N N . PHE A 1 523 ? 14.566 2.627 -6.661 1.00 95.00 523 PHE A N 1
ATOM 4088 C CA . PHE A 1 523 ? 13.925 1.365 -6.302 1.00 95.00 523 PHE A CA 1
ATOM 4089 C C . PHE A 1 523 ? 13.251 1.455 -4.921 1.00 95.00 523 PHE A C 1
ATOM 4091 O O . PHE A 1 523 ? 13.740 2.141 -4.027 1.00 95.00 523 PHE A O 1
ATOM 4098 N N . GLY A 1 524 ? 12.099 0.797 -4.748 1.00 91.12 524 GLY A N 1
ATOM 4099 C CA . GLY A 1 524 ? 11.339 0.801 -3.488 1.00 91.12 524 GLY A CA 1
ATOM 4100 C C . GLY A 1 524 ? 10.554 2.087 -3.185 1.00 91.12 524 GLY A C 1
ATOM 4101 O O . GLY A 1 524 ? 9.799 2.130 -2.218 1.00 91.12 524 GLY A O 1
ATOM 4102 N N . THR A 1 525 ? 10.663 3.127 -4.020 1.00 87.62 525 THR A N 1
ATOM 4103 C CA . THR A 1 525 ? 9.922 4.399 -3.844 1.00 87.62 525 THR A CA 1
ATOM 4104 C C . THR A 1 525 ? 8.454 4.357 -4.264 1.00 87.62 525 THR A C 1
ATOM 4106 O O . THR A 1 525 ? 7.688 5.290 -4.027 1.00 87.62 525 THR A O 1
ATOM 4109 N N . LYS A 1 526 ? 8.053 3.246 -4.873 1.00 87.62 526 LYS A N 1
ATOM 4110 C CA . LYS A 1 526 ? 6.674 2.809 -5.071 1.00 87.62 526 LYS A CA 1
ATOM 4111 C C . LYS A 1 526 ? 6.597 1.369 -4.576 1.00 87.62 526 LYS A C 1
ATOM 4113 O O . LYS A 1 526 ? 7.617 0.679 -4.558 1.00 87.62 526 LYS A O 1
ATOM 4118 N N . ARG A 1 527 ? 5.397 0.885 -4.244 1.00 89.38 527 ARG A N 1
ATOM 4119 C CA . ARG A 1 527 ? 5.210 -0.546 -3.967 1.00 89.38 527 ARG A CA 1
ATOM 4120 C C . ARG A 1 527 ? 5.615 -1.355 -5.203 1.00 89.38 527 ARG A C 1
ATOM 4122 O O . ARG A 1 527 ? 5.068 -1.125 -6.280 1.00 89.38 527 ARG A O 1
ATOM 4129 N N . VAL A 1 528 ? 6.588 -2.246 -5.030 1.00 94.94 528 VAL A N 1
ATOM 4130 C CA . VAL A 1 528 ? 7.231 -3.018 -6.102 1.00 94.94 528 VAL A CA 1
ATOM 4131 C C . VAL A 1 528 ? 6.287 -4.135 -6.560 1.00 94.94 528 VAL A C 1
ATOM 4133 O O . VAL A 1 528 ? 5.939 -4.982 -5.742 1.00 94.94 528 VAL A O 1
ATOM 4136 N N . PRO A 1 529 ? 5.833 -4.181 -7.825 1.00 97.12 529 PRO A N 1
ATOM 4137 C CA . PRO A 1 529 ? 5.092 -5.335 -8.315 1.00 97.12 529 PRO A CA 1
ATOM 4138 C C . PRO A 1 529 ? 5.948 -6.600 -8.333 1.00 97.12 529 PRO A C 1
ATOM 4140 O O . PRO A 1 529 ? 7.123 -6.567 -8.703 1.00 97.12 529 PRO A O 1
ATOM 4143 N N . LEU A 1 530 ? 5.328 -7.723 -7.982 1.00 97.81 530 LEU A N 1
ATOM 4144 C CA . LEU A 1 530 ? 5.905 -9.037 -8.223 1.00 97.81 530 LEU A CA 1
ATOM 4145 C C . LEU A 1 530 ? 5.415 -9.579 -9.564 1.00 97.81 530 LEU A C 1
ATOM 4147 O O . LEU A 1 530 ? 4.243 -9.410 -9.906 1.00 97.81 530 LEU A O 1
ATOM 4151 N N . GLU A 1 531 ? 6.300 -10.237 -10.305 1.00 97.50 531 GLU A N 1
ATOM 4152 C CA . GLU A 1 531 ? 6.008 -10.721 -11.655 1.00 97.50 531 GLU A CA 1
ATOM 4153 C C . GLU A 1 531 ? 6.392 -12.187 -11.887 1.00 97.50 531 GLU A C 1
ATOM 4155 O O . GLU A 1 531 ? 7.256 -12.736 -11.203 1.00 97.50 531 GLU A O 1
ATOM 4160 N N . ASN A 1 532 ? 5.723 -12.815 -12.857 1.00 94.81 532 ASN A N 1
ATOM 4161 C CA . ASN A 1 532 ? 5.997 -14.166 -13.352 1.00 94.81 532 ASN A CA 1
ATOM 4162 C C . ASN A 1 532 ? 6.114 -14.134 -14.883 1.00 94.81 532 ASN A C 1
ATOM 4164 O O . ASN A 1 532 ? 5.246 -14.640 -15.590 1.00 94.81 532 ASN A O 1
ATOM 4168 N N . GLY A 1 533 ? 7.164 -13.498 -15.396 1.00 95.56 533 GLY A N 1
ATOM 4169 C CA . GLY A 1 533 ? 7.407 -13.389 -16.834 1.00 95.56 533 GLY A CA 1
ATOM 4170 C C . GLY A 1 533 ? 6.869 -12.102 -17.467 1.00 95.56 533 GLY A C 1
ATOM 4171 O O . GLY A 1 533 ? 6.598 -12.077 -18.665 1.00 95.56 533 GLY A O 1
ATOM 4172 N N . TYR A 1 534 ? 6.660 -11.037 -16.682 1.00 98.44 534 TYR A N 1
ATOM 4173 C CA . TYR A 1 534 ? 6.071 -9.781 -17.172 1.00 98.44 534 TYR A CA 1
ATOM 4174 C C . TYR A 1 534 ? 6.883 -9.171 -18.315 1.00 98.44 534 TYR A C 1
ATOM 4176 O O . TYR A 1 534 ? 6.319 -8.773 -19.332 1.00 98.44 534 TYR A O 1
ATOM 4184 N N . TYR A 1 535 ? 8.206 -9.108 -18.158 1.00 98.62 535 TYR A N 1
ATOM 4185 C CA . TYR A 1 535 ? 9.071 -8.497 -19.163 1.00 98.62 535 TYR A CA 1
ATOM 4186 C C . TYR A 1 535 ? 9.126 -9.339 -20.448 1.00 98.62 535 TYR A C 1
ATOM 4188 O O . TYR A 1 535 ? 9.107 -8.783 -21.542 1.00 98.62 535 TYR A O 1
ATOM 4196 N N . GLU A 1 536 ? 9.096 -10.669 -20.336 1.00 98.56 536 GLU A N 1
ATOM 4197 C CA . GLU A 1 536 ? 9.091 -11.597 -21.470 1.00 98.56 536 GLU A CA 1
ATOM 4198 C C . GLU A 1 536 ? 7.827 -11.474 -22.323 1.00 98.56 536 GLU A C 1
ATOM 4200 O O . GLU A 1 536 ? 7.875 -11.768 -23.519 1.00 98.56 536 GLU A O 1
ATOM 4205 N N . MET A 1 537 ? 6.706 -11.003 -21.760 1.00 98.56 537 MET A N 1
ATOM 4206 C CA . MET A 1 537 ? 5.495 -10.771 -22.554 1.00 98.56 537 MET A CA 1
ATOM 4207 C C . MET A 1 537 ? 5.727 -9.770 -23.683 1.00 98.56 537 MET A C 1
ATOM 4209 O O . MET A 1 537 ? 5.118 -9.901 -24.740 1.00 98.56 537 MET A O 1
ATOM 4213 N N . PHE A 1 538 ? 6.641 -8.817 -23.507 1.00 98.62 538 PHE A N 1
ATOM 4214 C CA . PHE A 1 538 ? 6.959 -7.822 -24.529 1.00 98.62 538 PHE A CA 1
ATOM 4215 C C . PHE A 1 538 ? 7.840 -8.361 -25.665 1.00 98.62 538 PHE A C 1
ATOM 4217 O O . PHE A 1 538 ? 8.037 -7.666 -26.655 1.00 98.62 538 PHE A O 1
ATOM 4224 N N . ASN A 1 539 ? 8.325 -9.604 -25.569 1.00 98.62 539 ASN A N 1
ATOM 4225 C CA . ASN A 1 539 ? 8.999 -10.283 -26.681 1.00 98.62 539 ASN A CA 1
ATOM 4226 C C . ASN A 1 539 ? 8.008 -10.968 -27.635 1.00 98.62 539 ASN A C 1
ATOM 4228 O O . ASN A 1 539 ? 8.409 -11.508 -28.667 1.00 98.62 539 ASN A O 1
ATOM 4232 N N . ARG A 1 540 ? 6.718 -11.012 -27.285 1.00 98.31 540 ARG A N 1
ATOM 4233 C CA . ARG A 1 540 ? 5.690 -11.665 -28.094 1.00 98.31 540 ARG A CA 1
ATOM 4234 C C . ARG A 1 540 ? 5.259 -10.756 -29.241 1.00 98.31 540 ARG A C 1
ATOM 4236 O O . ARG A 1 540 ? 5.002 -9.576 -29.040 1.00 98.31 540 ARG A O 1
ATOM 4243 N N . GLY A 1 541 ? 5.058 -11.334 -30.426 1.00 98.06 541 GLY A N 1
ATOM 4244 C CA . GLY A 1 541 ? 4.603 -10.583 -31.605 1.00 98.06 541 GLY A CA 1
ATOM 4245 C C . GLY A 1 541 ? 3.193 -9.986 -31.487 1.00 98.06 541 GLY A C 1
ATOM 4246 O O . GLY A 1 541 ? 2.839 -9.124 -32.284 1.00 98.06 541 GLY A O 1
ATOM 4247 N N . ASN A 1 542 ? 2.390 -10.421 -30.507 1.00 98.56 542 ASN A N 1
ATOM 4248 C CA . ASN A 1 542 ? 1.039 -9.910 -30.257 1.00 98.56 542 ASN A CA 1
ATOM 4249 C C . ASN A 1 542 ? 0.972 -8.830 -29.160 1.00 98.56 542 ASN A C 1
ATOM 4251 O O . ASN A 1 542 ? -0.131 -8.428 -28.793 1.00 98.56 542 ASN A O 1
ATOM 4255 N N . VAL A 1 543 ? 2.105 -8.376 -28.612 1.00 98.75 543 VAL A N 1
ATOM 4256 C CA . VAL A 1 543 ? 2.149 -7.385 -27.525 1.00 98.75 543 VAL A CA 1
ATOM 4257 C C . VAL A 1 543 ? 2.833 -6.106 -28.003 1.00 98.75 543 VAL A C 1
ATOM 4259 O O . VAL A 1 543 ? 3.943 -6.135 -28.521 1.00 98.75 543 VAL A O 1
ATOM 4262 N N . VAL A 1 544 ? 2.178 -4.965 -27.792 1.00 98.06 544 VAL A N 1
ATOM 4263 C CA . VAL A 1 544 ? 2.687 -3.632 -28.142 1.00 98.06 544 VAL A CA 1
ATOM 4264 C C . VAL A 1 544 ? 2.745 -2.758 -26.896 1.00 98.06 544 VAL A C 1
ATOM 4266 O O . VAL A 1 544 ? 1.766 -2.662 -26.157 1.00 98.06 544 VAL A O 1
ATOM 4269 N N . LEU A 1 545 ? 3.874 -2.079 -26.691 1.00 98.56 545 LEU A N 1
ATOM 4270 C CA . LEU A 1 545 ? 4.060 -1.087 -25.633 1.00 98.56 545 LEU A CA 1
ATOM 4271 C C . LEU A 1 545 ? 3.983 0.335 -26.200 1.00 98.56 545 LEU A C 1
ATOM 4273 O O . LEU A 1 545 ? 4.813 0.725 -27.021 1.00 98.56 545 LEU A O 1
ATOM 4277 N N . GLU A 1 546 ? 3.040 1.130 -25.697 1.00 98.19 546 GLU A N 1
ATOM 4278 C CA . GLU A 1 546 ? 2.913 2.555 -26.009 1.00 98.19 546 GLU A CA 1
ATOM 4279 C C . GLU A 1 546 ? 3.323 3.411 -24.798 1.00 98.19 546 GLU A C 1
ATOM 4281 O O . GLU A 1 546 ? 2.746 3.282 -23.713 1.00 98.19 546 GLU A O 1
ATOM 4286 N N . ASP A 1 547 ? 4.316 4.296 -24.976 1.00 97.06 547 ASP A N 1
ATOM 4287 C CA . ASP A 1 547 ? 4.750 5.247 -23.939 1.00 97.06 547 ASP A CA 1
ATOM 4288 C C . ASP A 1 547 ? 3.912 6.531 -24.011 1.00 97.06 547 ASP A C 1
ATOM 4290 O O . ASP A 1 547 ? 4.081 7.379 -24.893 1.00 97.06 547 ASP A O 1
ATOM 4294 N N . LEU A 1 548 ? 3.018 6.701 -23.040 1.00 96.31 548 LEU A N 1
ATOM 4295 C CA . LEU A 1 548 ? 2.098 7.833 -22.959 1.00 96.31 548 LEU A CA 1
ATOM 4296 C C . LEU A 1 548 ? 2.776 9.171 -22.634 1.00 96.31 548 LEU A C 1
ATOM 4298 O O . LEU A 1 548 ? 2.115 10.206 -22.698 1.00 96.31 548 LEU A O 1
ATOM 4302 N N . ARG A 1 549 ? 4.063 9.184 -22.264 1.00 93.25 549 ARG A N 1
ATOM 4303 C CA . ARG A 1 549 ? 4.829 10.437 -22.128 1.00 93.25 549 ARG A CA 1
ATOM 4304 C C . ARG A 1 549 ? 5.275 10.969 -23.483 1.00 93.25 549 ARG A C 1
ATOM 4306 O O . ARG A 1 549 ? 5.358 12.177 -23.653 1.00 93.25 549 ARG A O 1
ATOM 4313 N N . GLU A 1 550 ? 5.555 10.071 -24.425 1.00 95.38 550 GLU A N 1
ATOM 4314 C CA . GLU A 1 550 ? 5.882 10.420 -25.811 1.00 95.38 550 GLU A CA 1
ATOM 4315 C C . GLU A 1 550 ? 4.602 10.616 -26.639 1.00 95.38 550 GLU A C 1
ATOM 4317 O O . GLU A 1 550 ? 4.547 11.457 -27.533 1.00 95.38 550 GLU A O 1
ATOM 4322 N N . THR A 1 551 ? 3.567 9.829 -26.337 1.00 96.75 551 THR A N 1
ATOM 4323 C CA . THR A 1 551 ? 2.338 9.719 -27.133 1.00 96.75 551 THR A CA 1
ATOM 4324 C C . THR A 1 551 ? 1.090 9.736 -26.249 1.00 96.75 551 THR A C 1
ATOM 4326 O O . THR A 1 551 ? 0.487 8.691 -25.994 1.00 96.75 551 THR A O 1
ATOM 4329 N N . PRO A 1 552 ? 0.704 10.904 -25.705 1.00 97.19 552 PRO A N 1
ATOM 4330 C CA . PRO A 1 552 ? -0.438 10.999 -24.803 1.00 97.19 552 PRO A CA 1
ATOM 4331 C C . PRO A 1 552 ? -1.738 10.521 -25.463 1.00 97.19 552 PRO A C 1
ATOM 4333 O O . PRO A 1 552 ? -1.935 10.664 -26.671 1.00 97.19 552 PRO A O 1
ATOM 4336 N N . ILE A 1 553 ? -2.641 9.971 -24.644 1.00 98.06 553 ILE A N 1
ATOM 4337 C CA . ILE A 1 553 ? -4.016 9.663 -25.057 1.00 98.06 553 ILE A CA 1
ATOM 4338 C C . ILE A 1 553 ? -4.741 10.985 -25.304 1.00 98.06 553 ILE A C 1
ATOM 4340 O O . ILE A 1 553 ? -4.839 11.811 -24.399 1.00 98.06 553 ILE A O 1
ATOM 4344 N N . GLU A 1 554 ? -5.273 11.160 -26.509 1.00 97.94 554 GLU A N 1
ATOM 4345 C CA . GLU A 1 554 ? -6.085 12.324 -26.871 1.00 97.94 554 GLU A CA 1
ATOM 4346 C C . GLU A 1 554 ? -7.554 12.081 -26.535 1.00 97.94 554 GLU A C 1
ATOM 4348 O O . GLU A 1 554 ? -8.225 12.943 -25.968 1.00 97.94 554 GLU A O 1
ATOM 4353 N N . ARG A 1 555 ? -8.053 10.890 -26.887 1.00 97.94 555 ARG A N 1
ATOM 4354 C CA . ARG A 1 555 ? -9.423 10.460 -26.608 1.00 97.94 555 ARG A CA 1
ATOM 4355 C C . ARG A 1 555 ? -9.596 8.954 -26.759 1.00 97.94 555 ARG A C 1
ATOM 4357 O O . ARG A 1 555 ? -8.847 8.284 -27.469 1.00 97.94 555 ARG A O 1
ATOM 4364 N N . VAL A 1 556 ? -10.660 8.451 -26.161 1.00 98.44 556 VAL A N 1
ATOM 4365 C CA . VAL A 1 556 ? -11.278 7.184 -26.538 1.00 98.44 556 VAL A CA 1
ATOM 4366 C C . VAL A 1 556 ? -12.216 7.449 -27.726 1.00 98.44 556 VAL A C 1
ATOM 4368 O O . VAL A 1 556 ? -12.868 8.496 -27.809 1.00 98.44 556 VAL A O 1
ATOM 4371 N N . THR A 1 557 ? -12.207 6.550 -28.704 1.00 98.25 557 THR A N 1
ATOM 4372 C CA . THR A 1 557 ? -13.059 6.577 -29.901 1.00 98.25 557 THR A CA 1
ATOM 4373 C C . THR A 1 557 ? -14.052 5.419 -29.840 1.00 98.25 557 THR A C 1
ATOM 4375 O O . THR A 1 557 ? -13.964 4.563 -28.962 1.00 98.25 557 THR A O 1
ATOM 4378 N N . SER A 1 558 ? -14.978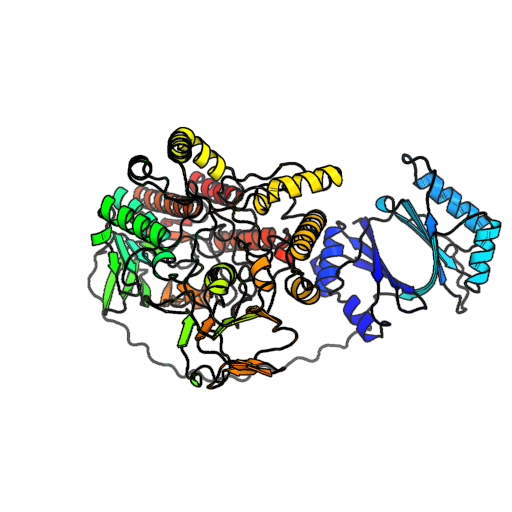 5.337 -30.797 1.00 98.06 558 SER A N 1
ATOM 4379 C CA . SER A 1 558 ? -15.876 4.183 -30.889 1.00 98.06 558 SER A CA 1
ATOM 4380 C C . SER A 1 558 ? -15.150 2.865 -31.154 1.00 98.06 558 SER A C 1
ATOM 4382 O O . SER A 1 558 ? -15.626 1.823 -30.707 1.00 98.06 558 SER A O 1
ATOM 4384 N N . GLY A 1 559 ? -14.001 2.907 -31.835 1.00 97.75 559 GLY A N 1
ATOM 4385 C CA . GLY A 1 559 ? -13.214 1.733 -32.209 1.00 97.75 559 GLY A CA 1
ATOM 4386 C C . GLY A 1 559 ? -12.026 1.414 -31.297 1.00 97.75 559 GLY A C 1
ATOM 4387 O O . GLY A 1 559 ? -11.408 0.372 -31.495 1.00 97.75 559 GLY A O 1
ATOM 4388 N N . GLY A 1 560 ? -11.673 2.271 -30.330 1.00 98.12 560 GLY A N 1
ATOM 4389 C CA . GLY A 1 560 ? -10.537 2.036 -29.435 1.00 98.12 560 GLY A CA 1
ATOM 4390 C C . GLY A 1 560 ? -9.963 3.302 -28.799 1.00 98.12 560 GLY A C 1
ATOM 4391 O O . GLY A 1 560 ? -10.698 4.156 -28.309 1.00 98.12 560 GLY A O 1
ATOM 4392 N N . ILE A 1 561 ? -8.633 3.413 -28.755 1.00 98.56 561 ILE A N 1
ATOM 4393 C CA . ILE A 1 561 ? -7.921 4.535 -28.117 1.00 98.56 561 ILE A CA 1
ATOM 4394 C C . ILE A 1 561 ? -7.100 5.287 -29.161 1.00 98.56 561 ILE A C 1
ATOM 4396 O O . ILE A 1 561 ? -6.269 4.692 -29.846 1.00 98.56 561 ILE A O 1
ATOM 4400 N N . ARG A 1 562 ? -7.279 6.609 -29.244 1.00 98.50 562 ARG A N 1
ATOM 4401 C CA . ARG A 1 562 ? -6.437 7.492 -30.056 1.00 98.50 562 ARG A CA 1
ATOM 4402 C C . ARG A 1 562 ? -5.374 8.157 -29.191 1.00 98.50 562 ARG A C 1
ATOM 4404 O O . ARG A 1 562 ? -5.693 8.878 -28.244 1.00 98.50 562 ARG A O 1
ATOM 4411 N N . THR A 1 563 ? -4.114 7.923 -29.540 1.00 98.44 563 THR A N 1
ATOM 4412 C CA . THR A 1 563 ? -2.974 8.698 -29.041 1.00 98.44 563 THR A CA 1
ATOM 4413 C C . THR A 1 563 ? -2.581 9.750 -30.070 1.00 98.44 563 THR A C 1
ATOM 4415 O O . THR A 1 563 ? -3.020 9.690 -31.220 1.00 98.44 563 THR A O 1
ATOM 4418 N N . SER A 1 564 ? -1.694 10.668 -29.691 1.00 97.75 564 SER A N 1
ATOM 4419 C CA . SER A 1 564 ? -1.124 11.650 -30.624 1.00 97.75 564 SER A CA 1
ATOM 4420 C C . SER A 1 564 ? -0.358 11.034 -31.803 1.00 97.75 564 SER A C 1
ATOM 4422 O O . SER A 1 564 ? -0.047 11.729 -32.768 1.00 97.75 564 SER A O 1
ATOM 4424 N N . ARG A 1 565 ? -0.033 9.733 -31.744 1.00 96.12 565 ARG A N 1
ATOM 4425 C CA . ARG A 1 565 ? 0.624 9.007 -32.839 1.00 96.12 565 ARG A CA 1
ATOM 4426 C C . ARG A 1 565 ? -0.381 8.369 -33.786 1.00 96.12 565 ARG A C 1
ATOM 4428 O O . ARG A 1 565 ? -0.224 8.479 -34.999 1.00 96.12 565 ARG A O 1
ATOM 4435 N N . LYS A 1 566 ? -1.330 7.605 -33.246 1.00 97.69 566 LYS A N 1
ATOM 4436 C CA . LYS A 1 566 ? -2.270 6.807 -34.040 1.00 97.69 566 LYS A CA 1
ATOM 4437 C C . LYS A 1 566 ? -3.455 6.332 -33.211 1.00 97.69 566 LYS A C 1
ATOM 4439 O O . LYS A 1 566 ? -3.499 6.465 -31.990 1.00 97.69 566 LYS A O 1
ATOM 4444 N N . GLU A 1 567 ? -4.402 5.719 -33.903 1.00 98.12 567 GLU A N 1
ATOM 4445 C CA . GLU A 1 567 ? -5.500 4.989 -33.288 1.00 98.12 567 GLU A CA 1
ATOM 4446 C C . GLU A 1 567 ? -5.149 3.510 -33.111 1.00 98.12 567 GLU A C 1
ATOM 4448 O O . GLU A 1 567 ? -4.620 2.860 -34.016 1.00 98.12 567 GLU A O 1
ATOM 4453 N N . TYR A 1 568 ? -5.445 2.994 -31.924 1.00 98.44 568 TYR A N 1
ATOM 4454 C CA . TYR A 1 568 ? -5.318 1.595 -31.550 1.00 98.44 568 TYR A CA 1
ATOM 4455 C C . TYR A 1 568 ? -6.718 0.995 -31.509 1.00 98.44 568 TYR A C 1
ATOM 4457 O O . TYR A 1 568 ? -7.486 1.354 -30.612 1.00 98.44 568 TYR A O 1
ATOM 4465 N N . PRO A 1 569 ? -7.076 0.117 -32.458 1.00 98.31 569 PRO A N 1
ATOM 4466 C CA . PRO A 1 569 ? -8.394 -0.484 -32.474 1.00 98.31 569 PRO A CA 1
ATOM 4467 C C . PRO A 1 569 ? -8.473 -1.614 -31.439 1.00 98.31 569 PRO A C 1
ATOM 4469 O O . PRO A 1 569 ? -7.602 -2.486 -31.392 1.00 98.31 569 PRO A O 1
ATOM 4472 N N . LEU A 1 570 ? -9.508 -1.587 -30.603 1.00 98.75 570 LEU A N 1
ATOM 4473 C CA . LEU A 1 570 ? -9.653 -2.440 -29.425 1.00 98.75 570 LEU A CA 1
ATOM 4474 C C . LEU A 1 570 ? -11.081 -2.975 -29.324 1.00 98.75 570 LEU A C 1
ATOM 4476 O O . LEU A 1 570 ? -12.035 -2.274 -29.642 1.00 98.75 570 LEU A O 1
ATOM 4480 N N . ASP A 1 571 ? -11.215 -4.198 -28.821 1.00 98.50 571 ASP A N 1
ATOM 4481 C CA . ASP A 1 571 ? -12.504 -4.791 -28.449 1.00 98.50 571 ASP A CA 1
ATOM 4482 C C . ASP A 1 571 ? -12.774 -4.612 -26.948 1.00 98.50 571 ASP A C 1
ATOM 4484 O O . ASP A 1 571 ? -13.925 -4.516 -26.524 1.00 98.50 571 ASP A O 1
ATOM 4488 N N . VAL A 1 572 ? -11.702 -4.540 -26.146 1.00 98.69 572 VAL A N 1
ATOM 4489 C CA . VAL A 1 572 ? -11.764 -4.370 -24.692 1.00 98.69 572 VAL A CA 1
ATOM 4490 C C . VAL A 1 572 ? -10.752 -3.324 -24.227 1.00 98.69 572 VAL A C 1
ATOM 4492 O O . VAL A 1 572 ? -9.581 -3.369 -24.611 1.00 98.69 572 VAL A O 1
ATOM 4495 N N . ILE A 1 573 ? -11.177 -2.416 -23.347 1.00 98.56 573 ILE A N 1
ATOM 4496 C CA . ILE A 1 573 ? -10.299 -1.489 -22.622 1.00 98.56 573 ILE A CA 1
ATOM 4497 C C . ILE A 1 573 ? -10.296 -1.851 -21.138 1.00 98.56 573 ILE A C 1
ATOM 4499 O O . ILE A 1 573 ? -11.336 -2.046 -20.512 1.00 98.56 573 ILE A O 1
ATOM 4503 N N . VAL A 1 574 ? -9.107 -1.899 -20.549 1.00 98.44 574 VAL A N 1
ATOM 4504 C CA . VAL A 1 574 ? -8.920 -2.185 -19.133 1.00 98.44 574 VAL A CA 1
ATOM 4505 C C . VAL A 1 574 ? -8.181 -1.049 -18.450 1.00 98.44 574 VAL A C 1
ATOM 4507 O O . VAL A 1 574 ? -7.056 -0.693 -18.801 1.00 98.44 574 VAL A O 1
ATOM 4510 N N . TYR A 1 575 ? -8.806 -0.512 -17.411 1.00 97.69 575 TYR A N 1
ATOM 4511 C CA . TYR A 1 575 ? -8.260 0.534 -16.565 1.00 97.69 575 TYR A CA 1
ATOM 4512 C C . TYR A 1 575 ? -7.589 -0.089 -15.335 1.00 97.69 575 TYR A C 1
ATOM 4514 O O . TYR A 1 575 ? -8.238 -0.397 -14.331 1.00 97.69 575 TYR A O 1
ATOM 4522 N N . ALA A 1 576 ? -6.266 -0.245 -15.409 1.00 97.25 576 ALA A N 1
ATOM 4523 C CA . ALA A 1 576 ? -5.387 -0.605 -14.295 1.00 97.25 576 ALA A CA 1
ATOM 4524 C C . ALA A 1 576 ? -4.772 0.662 -13.658 1.00 97.25 576 ALA A C 1
ATOM 4526 O O . ALA A 1 576 ? -3.579 0.737 -13.351 1.00 97.25 576 ALA A O 1
ATOM 4527 N N . THR A 1 577 ? -5.605 1.690 -13.473 1.00 93.56 577 THR A N 1
ATOM 4528 C CA . THR A 1 577 ? -5.228 3.069 -13.113 1.00 93.56 577 THR A CA 1
ATOM 4529 C C . THR A 1 577 ? -5.045 3.309 -11.612 1.00 93.56 577 THR A C 1
ATOM 4531 O O . THR A 1 577 ? -4.724 4.424 -11.199 1.00 93.56 577 THR A O 1
ATOM 4534 N N . GLY A 1 578 ? -5.192 2.270 -10.787 1.00 91.75 578 GLY A N 1
ATOM 4535 C CA . GLY A 1 578 ? -4.974 2.331 -9.343 1.00 91.75 578 GLY A CA 1
ATOM 4536 C C . GLY A 1 578 ? -6.179 2.857 -8.560 1.00 91.75 578 GLY A C 1
ATOM 4537 O O . GLY A 1 578 ? -7.329 2.631 -8.937 1.00 91.75 578 GLY A O 1
ATOM 4538 N N . PHE A 1 579 ? -5.904 3.520 -7.436 1.00 90.19 579 PHE A N 1
ATOM 4539 C CA . PHE A 1 579 ? -6.895 3.902 -6.427 1.00 90.19 579 PHE A CA 1
ATOM 4540 C C . PHE A 1 579 ? -6.638 5.311 -5.890 1.00 90.19 579 PHE A C 1
ATOM 4542 O O . PHE A 1 579 ? -5.484 5.735 -5.815 1.00 90.19 579 PHE A O 1
ATOM 4549 N N . ASP A 1 580 ? -7.684 5.981 -5.405 1.00 86.75 580 ASP A N 1
ATOM 4550 C CA . ASP A 1 580 ? -7.519 7.148 -4.534 1.00 86.75 580 ASP A CA 1
ATOM 4551 C C . ASP A 1 580 ? -7.079 6.681 -3.137 1.00 86.75 580 ASP A C 1
ATOM 4553 O O . ASP A 1 580 ? -7.891 6.301 -2.289 1.00 86.75 580 ASP A O 1
ATOM 4557 N N . ALA A 1 581 ? -5.762 6.636 -2.934 1.00 83.69 581 ALA A N 1
ATOM 4558 C CA . ALA A 1 581 ? -5.158 5.907 -1.831 1.00 83.69 581 ALA A CA 1
ATOM 4559 C C . ALA A 1 581 ? -5.199 6.656 -0.487 1.00 83.69 581 ALA A C 1
ATOM 4561 O O . ALA A 1 581 ? -5.093 7.882 -0.427 1.00 83.69 581 ALA A O 1
ATOM 4562 N N . GLY A 1 582 ? -5.299 5.914 0.617 1.00 79.75 582 GLY A N 1
ATOM 4563 C CA . GLY A 1 582 ? -5.176 6.430 1.987 1.00 79.75 582 GLY A CA 1
ATOM 4564 C C . GLY A 1 582 ? -6.453 7.085 2.514 1.00 79.75 582 GLY A C 1
ATOM 4565 O O . GLY A 1 582 ? -7.116 6.525 3.379 1.00 79.75 582 GLY A O 1
ATOM 4566 N N . THR A 1 583 ? -6.818 8.256 1.988 1.00 83.94 583 THR A N 1
ATOM 4567 C CA . THR A 1 583 ? -7.988 9.026 2.463 1.00 83.94 583 THR A CA 1
ATOM 4568 C C . THR A 1 583 ? -9.256 8.827 1.632 1.00 83.94 583 THR A C 1
ATOM 4570 O O . THR A 1 583 ? -10.335 9.181 2.100 1.00 83.94 583 THR A O 1
ATOM 4573 N N . GLY A 1 584 ? -9.156 8.268 0.420 1.00 80.12 584 GLY A N 1
ATOM 4574 C CA . GLY A 1 584 ? -10.240 8.305 -0.571 1.00 80.12 584 GLY A CA 1
ATOM 4575 C C . GLY A 1 584 ? -11.518 7.572 -0.160 1.00 80.12 584 GLY A C 1
ATOM 4576 O O . GLY A 1 584 ? -12.617 7.983 -0.522 1.00 80.12 584 GLY A O 1
ATOM 4577 N N . SER A 1 585 ? -11.403 6.484 0.603 1.00 86.25 585 SER A N 1
ATOM 4578 C CA . SER A 1 585 ? -12.570 5.739 1.091 1.00 86.25 585 SER A CA 1
ATOM 4579 C C . SER A 1 585 ? -13.267 6.445 2.256 1.00 86.25 585 SER A C 1
ATOM 4581 O O . SER A 1 585 ? -14.492 6.454 2.318 1.00 86.25 585 SER A O 1
ATOM 4583 N N . LEU A 1 586 ? -12.495 7.098 3.126 1.00 90.44 586 LEU A N 1
ATOM 4584 C CA . LEU A 1 586 ? -13.005 7.873 4.258 1.00 90.44 586 LEU A CA 1
ATOM 4585 C C . LEU A 1 586 ? -13.660 9.183 3.807 1.00 90.44 586 LEU A C 1
ATOM 4587 O O . LEU A 1 586 ? -14.682 9.572 4.357 1.00 90.44 586 LEU A O 1
ATOM 4591 N N . SER A 1 587 ? -13.114 9.843 2.782 1.00 85.81 587 SER A N 1
ATOM 4592 C CA . SER A 1 587 ? -13.641 11.116 2.266 1.00 85.81 587 SER A CA 1
ATOM 4593 C C . SER A 1 587 ? -14.977 10.990 1.526 1.00 85.81 587 SER A C 1
ATOM 4595 O O . SER A 1 587 ? -15.630 12.002 1.281 1.00 85.81 587 SER A O 1
ATOM 4597 N N . ARG A 1 588 ? -15.394 9.768 1.165 1.00 87.50 588 ARG A N 1
ATOM 4598 C CA . ARG A 1 588 ? -16.686 9.486 0.510 1.00 87.50 588 ARG A CA 1
ATOM 4599 C C . ARG A 1 588 ? -17.844 9.278 1.479 1.00 87.50 588 ARG A C 1
ATOM 4601 O O . ARG A 1 588 ? -18.981 9.175 1.031 1.00 87.50 588 ARG A O 1
ATOM 4608 N N . ILE A 1 589 ? -17.552 9.195 2.770 1.00 94.50 589 ILE A N 1
ATOM 4609 C CA . ILE A 1 589 ? -18.535 9.052 3.836 1.00 94.50 589 ILE A CA 1
ATOM 4610 C C . ILE A 1 589 ? -18.649 10.418 4.515 1.00 94.50 589 ILE A C 1
ATOM 4612 O O . ILE A 1 589 ? -17.627 11.033 4.830 1.00 94.50 589 ILE A O 1
ATOM 4616 N N . ASP A 1 590 ? -19.867 10.899 4.770 1.00 97.50 590 ASP A N 1
ATOM 4617 C CA . ASP A 1 590 ? -20.053 12.125 5.555 1.00 97.50 590 ASP A CA 1
ATOM 4618 C C . ASP A 1 590 ? -19.828 11.834 7.048 1.00 97.50 590 ASP A C 1
ATOM 4620 O O . ASP A 1 590 ? -20.766 11.590 7.807 1.00 97.50 590 ASP A O 1
ATOM 4624 N N . ILE A 1 591 ? -18.556 11.780 7.453 1.00 98.25 591 ILE A N 1
ATOM 4625 C CA . ILE A 1 591 ? -18.143 11.587 8.847 1.00 98.25 591 ILE A CA 1
ATOM 4626 C C . ILE A 1 591 ? -17.989 12.956 9.504 1.00 98.25 591 ILE A C 1
ATOM 4628 O O . ILE A 1 591 ? -17.133 13.750 9.102 1.00 98.25 591 ILE A O 1
ATOM 4632 N N . ARG A 1 592 ? -18.783 13.213 10.543 1.00 98.50 592 ARG A N 1
ATOM 4633 C CA . ARG A 1 592 ? -18.811 14.472 11.291 1.00 98.50 592 ARG A CA 1
ATOM 4634 C C . ARG A 1 592 ? -18.496 14.237 12.760 1.00 98.50 592 ARG A C 1
ATOM 4636 O O . ARG A 1 592 ? -19.224 13.523 13.441 1.00 98.50 592 ARG A O 1
ATOM 4643 N N . GLY A 1 593 ? -17.408 14.838 13.223 1.00 97.88 593 GLY A N 1
ATOM 4644 C CA . GLY A 1 593 ? -16.982 14.814 14.616 1.00 97.88 593 GLY A CA 1
ATOM 4645 C C . GLY A 1 593 ? -17.668 15.892 15.458 1.00 97.88 593 GLY A C 1
ATOM 4646 O O . GLY A 1 593 ? -18.789 16.316 15.169 1.00 97.88 593 GLY A O 1
ATOM 4647 N N . THR A 1 594 ? -16.973 16.367 16.491 1.00 96.88 594 THR A N 1
ATOM 4648 C CA . THR A 1 594 ? -17.479 17.406 17.400 1.00 96.88 594 THR A CA 1
ATOM 4649 C C . THR A 1 594 ? -17.787 18.703 16.652 1.00 96.88 594 THR A C 1
ATOM 4651 O O . THR A 1 594 ? -17.104 19.068 15.690 1.00 96.88 594 THR A O 1
ATOM 4654 N N . HIS A 1 595 ? -18.830 19.407 17.087 1.00 95.81 595 HIS A N 1
ATOM 4655 C CA . HIS A 1 595 ? -19.301 20.666 16.505 1.00 95.81 595 HIS A CA 1
ATOM 4656 C C . HIS A 1 595 ? -19.641 20.572 15.003 1.00 95.81 595 HIS A C 1
ATOM 4658 O O . HIS A 1 595 ? -19.621 21.570 14.282 1.00 95.81 595 HIS A O 1
ATOM 4664 N N . GLY A 1 596 ? -19.944 19.363 14.514 1.00 94.75 596 GLY A N 1
ATOM 4665 C CA . GLY A 1 596 ? -20.305 19.103 13.119 1.00 94.75 596 GLY A CA 1
ATOM 4666 C C . GLY A 1 596 ? -19.140 19.176 12.125 1.00 94.75 596 GLY A C 1
ATOM 4667 O O . GLY A 1 596 ? -19.389 19.190 10.912 1.00 94.75 596 GLY A O 1
ATOM 4668 N N . LEU A 1 597 ? -17.889 19.219 12.607 1.00 97.00 597 LEU A N 1
ATOM 4669 C CA . LEU A 1 597 ? -16.688 19.250 11.770 1.00 97.00 597 LEU A CA 1
ATOM 4670 C C . LEU A 1 597 ? -16.615 17.991 10.903 1.00 97.00 597 LEU A C 1
ATOM 4672 O O . LEU A 1 597 ? -16.511 16.882 11.424 1.00 97.00 597 LEU A O 1
ATOM 4676 N N . SER A 1 598 ? -16.627 18.148 9.579 1.00 97.56 598 SER A N 1
ATOM 4677 C CA . SER A 1 598 ? -16.466 16.992 8.689 1.00 97.56 598 SER A CA 1
ATOM 4678 C C . SER A 1 598 ? -15.003 16.553 8.585 1.00 97.56 598 SER A C 1
ATOM 4680 O O . SER A 1 598 ? -14.090 17.385 8.544 1.00 97.56 598 SER A O 1
ATOM 4682 N N . LEU A 1 599 ? -14.771 15.243 8.479 1.00 96.44 599 LEU A N 1
ATOM 4683 C CA . LEU A 1 599 ? -13.428 14.676 8.310 1.00 96.44 599 LEU A CA 1
ATOM 4684 C C . LEU A 1 599 ? -12.774 15.167 7.013 1.00 96.44 599 LEU A C 1
ATOM 4686 O O . LEU A 1 599 ? -11.594 15.511 6.993 1.00 96.44 599 LEU A O 1
ATOM 4690 N N . ALA A 1 600 ? -13.567 15.290 5.946 1.00 93.12 600 ALA A N 1
ATOM 4691 C CA . ALA A 1 600 ? -13.120 15.852 4.676 1.00 93.12 600 ALA A CA 1
ATOM 4692 C C . ALA A 1 600 ? -12.637 17.308 4.815 1.00 93.12 600 ALA A C 1
ATOM 4694 O O . ALA A 1 600 ? -11.619 17.671 4.228 1.00 93.12 600 ALA A O 1
ATOM 4695 N N . GLN A 1 601 ? -13.321 18.140 5.613 1.00 93.31 601 GLN A N 1
ATOM 4696 C CA . GLN A 1 601 ? -12.858 19.503 5.905 1.00 93.31 601 GLN A CA 1
ATOM 4697 C C . GLN A 1 601 ? -11.578 19.499 6.746 1.00 93.31 601 GLN A C 1
ATOM 4699 O O . GLN A 1 601 ? -10.649 20.231 6.412 1.00 93.31 601 GLN A O 1
ATOM 4704 N N . LYS A 1 602 ? -11.501 18.665 7.795 1.00 94.69 602 LYS A N 1
ATOM 4705 C CA . LYS A 1 602 ? -10.307 18.534 8.654 1.00 94.69 602 LYS A CA 1
ATOM 4706 C C . LYS A 1 602 ? -9.062 18.149 7.850 1.00 94.69 602 LYS A C 1
ATOM 4708 O O . LYS A 1 602 ? -7.978 18.641 8.144 1.00 94.69 602 LYS A O 1
ATOM 4713 N N . TRP A 1 603 ? -9.216 17.306 6.830 1.00 94.25 603 TRP A N 1
ATOM 4714 C CA . TRP A 1 603 ? -8.117 16.814 5.993 1.00 94.25 603 TRP A CA 1
ATOM 4715 C C . TRP A 1 603 ? -7.941 17.551 4.662 1.00 94.25 603 TRP A C 1
ATOM 4717 O O . TRP A 1 603 ? -7.224 17.071 3.781 1.00 94.25 603 TRP A O 1
ATOM 4727 N N . LYS A 1 604 ? -8.557 18.728 4.494 1.00 90.38 604 LYS A N 1
ATOM 4728 C CA . LYS A 1 604 ? -8.458 19.516 3.256 1.00 90.38 604 LYS A CA 1
ATOM 4729 C C . LYS A 1 604 ? -7.010 19.848 2.867 1.00 90.38 604 LYS A C 1
ATOM 4731 O O . LYS A 1 604 ? -6.710 19.924 1.681 1.00 90.38 604 LYS A O 1
ATOM 4736 N N . GLU A 1 605 ? -6.125 20.027 3.846 1.00 88.12 605 GLU A N 1
ATOM 4737 C CA . GLU A 1 605 ? -4.698 20.343 3.648 1.00 88.12 605 GLU A CA 1
ATOM 4738 C C . GLU A 1 605 ? -3.783 19.110 3.736 1.00 88.12 605 GLU A C 1
ATOM 4740 O O . GLU A 1 605 ? -2.570 19.212 3.583 1.00 88.12 605 GLU A O 1
ATOM 4745 N N . GLY A 1 606 ? -4.366 17.930 3.942 1.00 90.56 606 GLY A N 1
ATOM 4746 C CA . GLY A 1 606 ? -3.663 16.672 4.150 1.00 90.56 606 GLY A CA 1
ATOM 4747 C C . GLY A 1 606 ? -4.227 15.930 5.359 1.00 90.56 606 GLY A C 1
ATOM 4748 O O . GLY A 1 606 ? -4.828 16.556 6.238 1.00 90.56 606 GLY A O 1
ATOM 4749 N N . PRO A 1 607 ? -4.080 14.595 5.420 1.00 93.12 607 PRO A N 1
ATOM 4750 C CA . PRO A 1 607 ? -4.442 13.861 6.618 1.00 93.12 607 PRO A CA 1
ATOM 4751 C C . PRO A 1 607 ? -3.642 14.370 7.820 1.00 93.12 607 PRO A C 1
ATOM 4753 O O . PRO A 1 607 ? -2.467 14.697 7.710 1.00 93.12 607 PRO A O 1
ATOM 4756 N N . LYS A 1 608 ? -4.299 14.419 8.973 1.00 95.31 608 LYS A N 1
ATOM 4757 C CA . LYS A 1 608 ? -3.694 14.589 10.296 1.00 95.31 608 LYS A CA 1
ATOM 4758 C C . LYS A 1 608 ? -4.263 13.503 11.187 1.00 95.31 608 LYS A C 1
ATOM 4760 O O . LYS A 1 608 ? -5.469 13.252 11.136 1.00 95.31 608 LYS A O 1
ATOM 4765 N N . THR A 1 609 ? -3.399 12.816 11.918 1.00 97.81 609 THR A N 1
ATOM 4766 C CA . THR A 1 609 ? -3.795 11.651 12.717 1.00 97.81 609 THR A CA 1
ATOM 4767 C C . THR A 1 609 ? -2.918 11.525 13.947 1.00 97.81 609 THR A C 1
ATOM 4769 O O . THR A 1 609 ? -1.742 11.864 13.883 1.00 97.81 609 THR A O 1
ATOM 4772 N N . PHE A 1 610 ? -3.419 10.864 14.979 1.00 98.38 610 PHE A N 1
ATOM 4773 C CA . PHE A 1 610 ? -2.604 10.296 16.043 1.00 98.38 610 PHE A CA 1
ATOM 4774 C C . PHE A 1 610 ? -2.343 8.810 15.767 1.00 98.38 610 PHE A C 1
ATOM 4776 O O . PHE A 1 610 ? -3.286 8.028 15.606 1.00 98.38 610 PHE A O 1
ATOM 4783 N N . LEU A 1 611 ? -1.064 8.435 15.649 1.00 97.69 611 LEU A N 1
ATOM 4784 C CA . LEU A 1 611 ? -0.594 7.080 15.314 1.00 97.69 611 LEU A CA 1
ATOM 4785 C C . LEU A 1 611 ? -1.198 6.481 14.027 1.00 97.69 611 LEU A C 1
ATOM 4787 O O . LEU A 1 611 ? -1.155 5.271 13.832 1.00 97.69 611 LEU A O 1
ATOM 4791 N N . GLY A 1 612 ? -1.811 7.280 13.150 1.00 96.56 612 GLY A N 1
ATOM 4792 C CA . GLY A 1 612 ? -2.582 6.769 12.009 1.00 96.56 612 GLY A CA 1
ATOM 4793 C C . GLY A 1 612 ? -3.851 5.982 12.383 1.00 96.56 612 GLY A C 1
ATOM 4794 O O . GLY A 1 612 ? -4.431 5.341 11.506 1.00 96.56 612 GLY A O 1
ATOM 4795 N N . LEU A 1 613 ? -4.268 6.015 13.658 1.00 97.94 613 LEU A N 1
ATOM 4796 C CA . LEU A 1 613 ? -5.396 5.243 14.207 1.00 97.94 613 LEU A CA 1
ATOM 4797 C C . LEU A 1 613 ? -6.556 6.123 14.683 1.00 97.94 613 LEU A C 1
ATOM 4799 O O . LEU A 1 613 ? -7.694 5.669 14.683 1.00 97.94 613 LEU A O 1
ATOM 4803 N N . LEU A 1 614 ? -6.282 7.359 15.098 1.00 98.44 614 LEU A N 1
ATOM 4804 C CA . LEU A 1 614 ? -7.254 8.291 15.682 1.00 98.44 614 LEU A CA 1
ATOM 4805 C C . LEU A 1 614 ? -7.106 9.684 15.056 1.00 98.44 614 LEU A C 1
ATOM 4807 O O . LEU A 1 614 ? -6.062 10.003 14.483 1.00 98.44 614 LEU A O 1
ATOM 4811 N N . VAL A 1 615 ? -8.133 10.528 15.189 1.00 98.25 615 VAL A N 1
ATOM 4812 C CA . VAL A 1 615 ? -8.142 11.907 14.663 1.00 98.25 615 VAL A CA 1
ATOM 4813 C C . VAL A 1 615 ? -8.713 12.861 15.710 1.00 98.25 615 VAL A C 1
ATOM 4815 O O . VAL A 1 615 ? -9.757 12.592 16.309 1.00 98.25 615 VAL A O 1
ATOM 4818 N N . SER A 1 616 ? -8.043 13.989 15.935 1.00 98.31 616 SER A N 1
ATOM 4819 C CA . SER A 1 616 ? -8.498 14.998 16.891 1.00 98.31 616 SER A CA 1
ATOM 4820 C C . SER A 1 616 ? -9.787 15.657 16.398 1.00 98.31 616 SER A C 1
ATOM 4822 O O . SER A 1 616 ? -9.920 15.999 15.220 1.00 98.31 616 SER A O 1
ATOM 4824 N N . GLY A 1 617 ? -10.761 15.806 17.299 1.00 97.88 617 GLY A N 1
ATOM 4825 C CA . GLY A 1 617 ? -12.121 16.252 16.973 1.00 97.88 617 GLY A CA 1
ATOM 4826 C C . GLY A 1 617 ? -13.069 15.142 16.501 1.00 97.88 617 GLY A C 1
ATOM 4827 O O . GLY A 1 617 ? -14.237 15.427 16.256 1.00 97.88 617 GLY A O 1
ATOM 4828 N N . PHE A 1 618 ? -12.619 13.882 16.417 1.00 98.50 618 PHE A N 1
ATOM 4829 C CA . PHE A 1 618 ? -13.445 12.723 16.037 1.00 98.50 618 PHE A CA 1
ATOM 4830 C C . PHE A 1 618 ? -13.389 11.645 17.129 1.00 98.50 618 PHE A C 1
ATOM 4832 O O . PHE A 1 618 ? -12.676 10.650 16.985 1.00 98.50 618 PHE A O 1
ATOM 4839 N N . PRO A 1 619 ? -14.098 11.832 18.256 1.00 98.38 619 PRO A N 1
ATOM 4840 C CA . PRO A 1 619 ? -13.978 10.930 19.389 1.00 98.38 619 PRO A CA 1
ATOM 4841 C C . PRO A 1 619 ? -14.509 9.531 19.072 1.00 98.38 619 PRO A C 1
ATOM 4843 O O . PRO A 1 619 ? -15.470 9.375 18.321 1.00 98.38 619 PRO A O 1
ATOM 4846 N N . ASN A 1 620 ? -13.894 8.502 19.652 1.00 98.50 620 ASN A N 1
ATOM 4847 C CA . ASN A 1 620 ? -14.249 7.089 19.458 1.00 98.50 620 ASN A CA 1
ATOM 4848 C C . ASN A 1 620 ? -14.224 6.596 17.991 1.00 98.50 620 ASN A C 1
ATOM 4850 O O . ASN A 1 620 ? -14.705 5.491 17.716 1.00 98.50 620 ASN A O 1
ATOM 4854 N N . LEU A 1 621 ? -13.690 7.389 17.052 1.00 98.69 621 LEU A N 1
ATOM 4855 C CA . LEU A 1 621 ? -13.396 6.959 15.688 1.00 98.69 621 LEU A CA 1
ATOM 4856 C C . LEU A 1 621 ? -12.003 6.334 15.654 1.00 98.69 621 LEU A C 1
ATOM 4858 O O . LEU A 1 621 ? -11.002 7.021 15.848 1.00 98.69 621 LEU A O 1
ATOM 4862 N N . PHE A 1 622 ? -11.947 5.048 15.336 1.00 98.62 622 PHE A N 1
ATOM 4863 C CA . PHE A 1 622 ? -10.711 4.318 15.094 1.00 98.62 622 PHE A CA 1
ATOM 4864 C C . PHE A 1 622 ? -10.581 3.985 13.613 1.00 98.62 622 PHE A C 1
ATOM 4866 O O . PHE A 1 622 ? -11.545 3.562 12.978 1.00 98.62 622 PHE A O 1
ATOM 4873 N N . ILE A 1 623 ? -9.389 4.134 13.053 1.00 97.88 623 ILE A N 1
ATOM 4874 C CA . ILE A 1 623 ? -9.101 3.850 11.649 1.00 97.88 623 ILE A CA 1
ATOM 4875 C C . ILE A 1 623 ? -8.098 2.701 11.592 1.00 97.88 623 ILE A C 1
ATOM 4877 O O . ILE A 1 623 ? -7.030 2.777 12.188 1.00 97.88 623 ILE A O 1
ATOM 4881 N N . VAL A 1 624 ? -8.426 1.636 10.861 1.00 97.19 624 VAL A N 1
ATOM 4882 C CA . VAL A 1 624 ? -7.521 0.496 10.653 1.00 97.19 624 VAL A CA 1
ATOM 4883 C C . VAL A 1 624 ? -6.879 0.632 9.284 1.00 97.19 624 VAL A C 1
ATOM 4885 O O . VAL A 1 624 ? -7.592 0.706 8.281 1.00 97.19 624 VAL A O 1
ATOM 4888 N N . ASN A 1 625 ? -5.545 0.614 9.220 1.00 91.62 625 ASN A N 1
ATOM 4889 C CA . ASN A 1 625 ? -4.810 0.879 7.985 1.00 91.62 625 ASN A CA 1
ATOM 4890 C C . ASN A 1 625 ? -5.262 2.199 7.310 1.00 91.62 625 ASN A C 1
ATOM 4892 O O . ASN A 1 625 ? -5.526 2.212 6.116 1.00 91.62 625 ASN A O 1
ATOM 4896 N N . GLY A 1 626 ? -5.395 3.299 8.060 1.00 90.38 626 GLY A N 1
ATOM 4897 C CA . GLY A 1 626 ? -5.602 4.660 7.536 1.00 90.38 626 GLY A CA 1
ATOM 4898 C C . GLY A 1 626 ? -4.351 5.344 6.946 1.00 90.38 626 GLY A C 1
ATOM 4899 O O . GLY A 1 626 ? -3.371 4.677 6.615 1.00 90.38 626 GLY A O 1
ATOM 4900 N N . PRO A 1 627 ? -4.352 6.680 6.796 1.00 92.75 627 PRO A N 1
ATOM 4901 C CA . PRO A 1 627 ? -3.128 7.444 6.548 1.00 92.75 627 PRO A CA 1
ATOM 4902 C C . PRO A 1 627 ? -2.182 7.420 7.765 1.00 92.75 627 PRO A C 1
ATOM 4904 O O . PRO A 1 627 ? -2.602 7.133 8.881 1.00 92.75 627 PRO A O 1
ATOM 4907 N N . HIS A 1 628 ? -0.902 7.736 7.543 1.00 94.69 628 HIS A N 1
ATOM 4908 C CA . HIS A 1 628 ? 0.157 7.863 8.561 1.00 94.69 628 HIS A CA 1
ATOM 4909 C C . HIS A 1 628 ? 0.464 6.601 9.384 1.00 94.69 628 HIS A C 1
ATOM 4911 O O . HIS A 1 628 ? 1.056 6.689 10.458 1.00 94.69 628 HIS A O 1
ATOM 4917 N N . ASN A 1 629 ? 0.108 5.421 8.881 1.00 92.88 629 ASN A N 1
ATOM 4918 C CA . ASN A 1 629 ? 0.599 4.149 9.413 1.00 92.88 629 ASN A CA 1
ATOM 4919 C C . ASN A 1 629 ? 1.551 3.461 8.426 1.00 92.88 629 ASN A C 1
ATOM 4921 O O . ASN A 1 629 ? 1.778 3.925 7.304 1.00 92.88 629 ASN A O 1
ATOM 4925 N N . ALA A 1 630 ? 2.089 2.318 8.847 1.00 91.56 630 ALA A N 1
ATOM 4926 C CA . ALA A 1 630 ? 3.044 1.534 8.074 1.00 91.56 630 ALA A CA 1
ATOM 4927 C C . ALA A 1 630 ? 2.422 0.641 6.977 1.00 91.56 630 ALA A C 1
ATOM 4929 O O . ALA A 1 630 ? 3.164 -0.035 6.266 1.00 91.56 630 ALA A O 1
ATOM 4930 N N . ALA A 1 631 ? 1.093 0.599 6.809 1.00 87.06 631 ALA A N 1
ATOM 4931 C CA . ALA A 1 631 ? 0.392 -0.409 6.001 1.00 87.06 631 ALA A CA 1
ATOM 4932 C C . ALA A 1 631 ? 0.880 -0.489 4.546 1.00 87.06 631 ALA A C 1
ATOM 4934 O O . ALA A 1 631 ? 0.952 -1.575 3.975 1.00 87.06 631 ALA A O 1
ATOM 4935 N N . ALA A 1 632 ? 1.261 0.642 3.945 1.00 86.81 632 ALA A N 1
ATOM 4936 C CA . ALA A 1 632 ? 1.745 0.692 2.566 1.00 86.81 632 ALA A CA 1
ATOM 4937 C C . ALA A 1 632 ? 3.042 -0.109 2.332 1.00 86.81 632 ALA A C 1
ATOM 4939 O O . ALA A 1 632 ? 3.223 -0.675 1.249 1.00 86.81 632 ALA A O 1
ATOM 4940 N N . LEU A 1 633 ? 3.903 -0.180 3.352 1.00 90.06 633 LEU A N 1
ATOM 4941 C CA . LEU A 1 633 ? 5.181 -0.902 3.361 1.00 90.06 633 LEU A CA 1
ATOM 4942 C C . LEU A 1 633 ? 5.118 -2.181 4.204 1.00 90.06 633 LEU A C 1
ATOM 4944 O O . LEU A 1 633 ? 6.142 -2.816 4.447 1.00 90.06 633 LEU A O 1
ATOM 4948 N N . CYS A 1 634 ? 3.920 -2.550 4.657 1.00 93.38 634 CYS A N 1
ATOM 4949 C CA . CYS A 1 634 ? 3.717 -3.670 5.549 1.00 93.38 634 CYS A CA 1
ATOM 4950 C C . CYS A 1 634 ? 2.976 -4.823 4.871 1.00 93.38 634 CYS A C 1
ATOM 4952 O O . CYS A 1 634 ? 2.153 -4.631 3.968 1.00 93.38 634 CYS A O 1
ATOM 4954 N N . ASN A 1 635 ? 3.222 -6.031 5.362 1.00 95.56 635 ASN A N 1
ATOM 4955 C CA . ASN A 1 635 ? 2.331 -7.155 5.174 1.00 95.56 635 ASN A CA 1
ATOM 4956 C C . ASN A 1 635 ? 0.973 -6.833 5.809 1.00 95.56 635 ASN A C 1
ATOM 4958 O O . ASN A 1 635 ? 0.869 -6.613 7.021 1.00 95.56 635 ASN A O 1
ATOM 4962 N N . ALA A 1 636 ? -0.073 -6.819 4.981 1.00 93.31 636 ALA A N 1
ATOM 4963 C CA . ALA A 1 636 ? -1.396 -6.392 5.405 1.00 93.31 636 ALA A CA 1
ATOM 4964 C C . ALA A 1 636 ? -1.921 -7.218 6.586 1.00 93.31 636 ALA A C 1
ATOM 4966 O O . ALA A 1 636 ? -2.415 -6.622 7.535 1.00 93.31 636 ALA A O 1
ATOM 4967 N N . GLY A 1 637 ? -1.770 -8.548 6.578 1.00 93.94 637 GLY A N 1
ATOM 4968 C CA . GLY A 1 637 ? -2.259 -9.404 7.665 1.00 93.94 637 GLY A CA 1
ATOM 4969 C C . GLY A 1 637 ? -1.652 -9.028 9.020 1.00 93.94 637 GLY A C 1
ATOM 4970 O O . GLY A 1 637 ? -2.373 -8.831 9.995 1.00 93.94 637 GLY A O 1
ATOM 4971 N N . ARG A 1 638 ? -0.328 -8.827 9.061 1.00 95.69 638 ARG A N 1
ATOM 4972 C CA . ARG A 1 638 ? 0.410 -8.480 10.288 1.00 95.69 638 ARG A CA 1
ATOM 4973 C C . ARG A 1 638 ? 0.098 -7.077 10.800 1.00 95.69 638 ARG A C 1
ATOM 4975 O O . ARG A 1 638 ? -0.130 -6.911 11.995 1.00 95.69 638 ARG A O 1
ATOM 4982 N N . CYS A 1 639 ? 0.070 -6.069 9.927 1.00 94.81 639 CYS A N 1
ATOM 4983 C CA . CYS A 1 639 ? -0.250 -4.708 10.366 1.00 94.81 639 CYS A CA 1
ATOM 4984 C C . CYS A 1 639 ? -1.721 -4.537 10.755 1.00 94.81 639 CYS A C 1
ATOM 4986 O O . CYS A 1 639 ? -2.011 -3.785 11.680 1.00 94.81 639 CYS A O 1
ATOM 4988 N N . ILE A 1 640 ? -2.640 -5.267 10.113 1.00 97.06 640 ILE A N 1
ATOM 4989 C CA . ILE A 1 640 ? -4.055 -5.272 10.499 1.00 97.06 640 ILE A CA 1
ATOM 4990 C C . ILE A 1 640 ? -4.223 -5.801 11.917 1.00 97.06 640 ILE A C 1
ATOM 4992 O O . ILE A 1 640 ? -4.851 -5.126 12.728 1.00 97.06 640 ILE A O 1
ATOM 4996 N N . GLU A 1 641 ? -3.656 -6.971 12.222 1.00 97.38 641 GLU A N 1
ATOM 4997 C CA . GLU A 1 641 ? -3.758 -7.550 13.565 1.00 97.38 641 GLU A CA 1
ATOM 4998 C C . GLU A 1 641 ? -3.173 -6.599 14.606 1.00 97.38 641 GLU A C 1
ATOM 5000 O O . GLU A 1 641 ? -3.839 -6.285 15.582 1.00 97.38 641 GLU A O 1
ATOM 5005 N N . GLN A 1 642 ? -2.008 -6.012 14.333 1.00 96.94 642 GLN A N 1
ATOM 5006 C CA . GLN A 1 642 ? -1.405 -5.032 15.228 1.00 96.94 642 GLN A CA 1
ATOM 5007 C C . GLN A 1 642 ? -2.270 -3.778 15.451 1.00 96.94 642 GLN A C 1
ATOM 5009 O O . GLN A 1 642 ? -2.411 -3.336 16.590 1.00 96.94 642 GLN A O 1
ATOM 5014 N N . ASN A 1 643 ? -2.837 -3.189 14.391 1.00 97.69 643 ASN A N 1
ATOM 5015 C CA . ASN A 1 643 ? -3.726 -2.026 14.498 1.00 97.69 643 ASN A CA 1
ATOM 5016 C C . ASN A 1 643 ? -4.958 -2.373 15.348 1.00 97.69 643 ASN A C 1
ATOM 5018 O O . ASN A 1 643 ? -5.313 -1.638 16.268 1.00 97.69 643 ASN A O 1
ATOM 5022 N N . VAL A 1 644 ? -5.603 -3.502 15.041 1.00 98.56 644 VAL A N 1
ATOM 5023 C CA . VAL A 1 644 ? -6.821 -3.946 15.724 1.00 98.56 644 VAL A CA 1
ATOM 5024 C C . VAL A 1 644 ? -6.539 -4.298 17.183 1.00 98.56 644 VAL A C 1
ATOM 5026 O O . VAL A 1 644 ? -7.293 -3.871 18.052 1.00 98.56 644 VAL A O 1
ATOM 5029 N N . ASP A 1 645 ? -5.457 -5.019 17.475 1.00 98.06 645 ASP A N 1
ATOM 5030 C CA . ASP A 1 645 ? -5.090 -5.407 18.839 1.00 98.06 645 ASP A CA 1
ATOM 5031 C C . ASP A 1 645 ? -4.772 -4.171 19.701 1.00 98.06 645 ASP A C 1
ATOM 5033 O O . ASP A 1 645 ? -5.165 -4.101 20.869 1.00 98.06 645 ASP A O 1
ATOM 5037 N N . TRP A 1 646 ? -4.141 -3.142 19.122 1.00 98.50 646 TRP A N 1
ATOM 5038 C CA . TRP A 1 646 ? -3.935 -1.861 19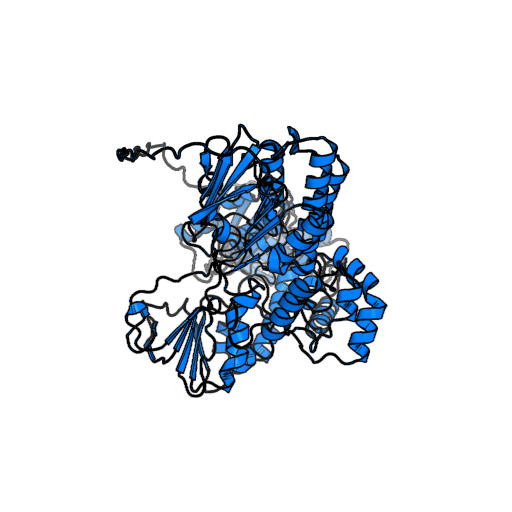.804 1.00 98.50 646 TRP A CA 1
ATOM 5039 C C . TRP A 1 646 ? -5.260 -1.135 20.085 1.00 98.50 646 TRP A C 1
ATOM 5041 O O . TRP A 1 646 ? -5.483 -0.671 21.205 1.00 98.50 646 TRP A O 1
ATOM 5051 N N . ILE A 1 647 ? -6.171 -1.078 19.104 1.00 98.69 647 ILE A N 1
ATOM 5052 C CA . ILE A 1 647 ? -7.509 -0.476 19.263 1.00 98.69 647 ILE A CA 1
ATOM 5053 C C . ILE A 1 647 ? -8.307 -1.206 20.350 1.00 98.69 647 ILE A C 1
ATOM 5055 O O . ILE A 1 647 ? -8.940 -0.570 21.188 1.00 98.69 647 ILE A O 1
ATOM 5059 N N . VAL A 1 648 ? -8.243 -2.536 20.380 1.00 98.38 648 VAL A N 1
ATOM 5060 C CA . VAL A 1 648 ? -8.889 -3.374 21.398 1.00 98.38 648 VAL A CA 1
ATOM 5061 C C . VAL A 1 648 ? -8.364 -3.045 22.792 1.00 98.38 648 VAL A C 1
ATOM 5063 O O . VAL A 1 648 ? -9.164 -2.753 23.678 1.00 98.38 648 VAL A O 1
ATOM 5066 N N . ARG A 1 649 ? -7.039 -2.981 22.983 1.00 98.38 649 ARG A N 1
ATOM 5067 C CA . ARG A 1 649 ? -6.431 -2.574 24.266 1.00 98.38 649 ARG A CA 1
ATOM 5068 C C . ARG A 1 649 ? -6.862 -1.170 24.692 1.00 98.38 649 ARG A C 1
ATOM 5070 O O . ARG A 1 649 ? -7.060 -0.928 25.884 1.00 98.38 649 ARG A O 1
ATOM 5077 N N . CYS A 1 650 ? -7.017 -0.262 23.731 1.00 98.25 650 CYS A N 1
ATOM 5078 C CA . CYS A 1 650 ? -7.505 1.095 23.958 1.00 98.25 650 CYS A CA 1
ATOM 5079 C C . CYS A 1 650 ? -8.965 1.095 24.444 1.00 98.25 650 CYS A C 1
ATOM 5081 O O . CYS A 1 650 ? -9.273 1.671 25.488 1.00 98.25 650 CYS A O 1
ATOM 5083 N N . ILE A 1 651 ? -9.850 0.356 23.767 1.00 98.44 651 ILE A N 1
ATOM 5084 C CA . ILE A 1 651 ? -11.256 0.189 24.166 1.00 98.44 651 ILE A CA 1
ATOM 5085 C C . ILE A 1 651 ? -11.365 -0.473 25.547 1.00 98.44 651 ILE A C 1
ATOM 5087 O O . ILE A 1 651 ? -12.147 -0.032 26.388 1.00 98.44 651 ILE A O 1
ATOM 5091 N N . GLU A 1 652 ? -10.574 -1.510 25.825 1.00 97.94 652 GLU A N 1
ATOM 5092 C CA . GLU A 1 652 ? -10.526 -2.133 27.150 1.00 97.94 652 GLU A CA 1
ATOM 5093 C C . GLU A 1 652 ? -10.091 -1.148 28.235 1.00 97.94 652 GLU A C 1
ATOM 5095 O O . GLU A 1 652 ? -10.662 -1.141 29.326 1.00 97.94 652 GLU A O 1
ATOM 5100 N N . HIS A 1 653 ? -9.092 -0.310 27.947 1.00 97.62 653 HIS A N 1
ATOM 5101 C CA . HIS A 1 653 ? -8.642 0.720 28.873 1.00 97.62 653 HIS A CA 1
ATOM 5102 C C . HIS A 1 653 ? -9.752 1.735 29.156 1.00 97.62 653 HIS A C 1
ATOM 5104 O O . HIS A 1 653 ? -10.046 1.970 30.325 1.00 97.62 653 HIS A O 1
ATOM 5110 N N . MET A 1 654 ? -10.440 2.244 28.127 1.00 97.25 654 MET A N 1
ATOM 5111 C CA . MET A 1 654 ? -11.604 3.120 28.315 1.00 97.25 654 MET A CA 1
ATOM 5112 C C . MET A 1 654 ? -12.662 2.479 29.214 1.00 97.25 654 MET A C 1
ATOM 5114 O O . MET A 1 654 ? -13.136 3.106 30.158 1.00 97.25 654 MET A O 1
ATOM 5118 N N . ARG A 1 655 ? -13.003 1.209 28.960 1.00 95.75 655 ARG A N 1
ATOM 5119 C CA . ARG A 1 655 ? -14.006 0.475 29.744 1.00 95.75 655 ARG A CA 1
ATOM 5120 C C . ARG A 1 655 ? -13.589 0.309 31.202 1.00 95.75 655 ARG A C 1
ATOM 5122 O O . ARG A 1 655 ? -14.427 0.476 32.080 1.00 95.75 655 ARG A O 1
ATOM 5129 N N . ARG A 1 656 ? -12.310 0.017 31.470 1.00 96.44 656 ARG A N 1
ATOM 5130 C CA . ARG A 1 656 ? -11.773 -0.056 32.841 1.00 96.44 656 ARG A CA 1
ATOM 5131 C C . ARG A 1 656 ? -11.845 1.286 33.570 1.00 96.44 656 ARG A C 1
ATOM 5133 O O . ARG A 1 656 ? -12.073 1.289 34.771 1.00 96.44 656 ARG A O 1
ATOM 5140 N N . GLN A 1 657 ? -11.676 2.394 32.850 1.00 96.06 657 GLN A N 1
ATOM 5141 C CA . GLN A 1 657 ? -11.787 3.750 33.401 1.00 96.06 657 GLN A CA 1
ATOM 5142 C C . GLN A 1 657 ? -13.235 4.266 33.464 1.00 96.06 657 GLN A C 1
ATOM 5144 O O . GLN A 1 657 ? -13.468 5.364 33.957 1.00 96.06 657 GLN A O 1
ATOM 5149 N N . GLY A 1 658 ? -14.214 3.513 32.949 1.00 95.50 658 GLY A N 1
ATOM 5150 C CA . GLY A 1 658 ? -15.597 3.982 32.831 1.00 95.50 658 GLY A CA 1
ATOM 5151 C C . GLY A 1 658 ? -15.779 5.145 31.845 1.00 95.50 658 GLY A C 1
ATOM 5152 O O . GLY A 1 658 ? -16.807 5.813 31.893 1.00 95.50 658 GLY A O 1
ATOM 5153 N N . ALA A 1 659 ? -14.808 5.385 30.958 1.00 96.44 659 ALA A N 1
ATOM 5154 C CA . ALA A 1 659 ? -14.831 6.490 30.006 1.00 96.44 659 ALA A CA 1
ATOM 5155 C C . ALA A 1 659 ? -15.771 6.194 28.828 1.00 96.44 659 ALA A C 1
ATOM 5157 O O . ALA A 1 659 ? -15.716 5.122 28.212 1.00 96.44 659 ALA A O 1
ATOM 5158 N N . ALA A 1 660 ? -16.608 7.168 28.479 1.00 95.81 660 ALA A N 1
ATOM 5159 C CA . ALA A 1 660 ? -17.523 7.093 27.344 1.00 95.81 660 ALA A CA 1
ATOM 5160 C C . ALA A 1 660 ? -16.910 7.683 26.066 1.00 95.81 660 ALA A C 1
ATOM 5162 O O . ALA A 1 660 ? -17.376 7.398 24.959 1.00 95.81 660 ALA A O 1
ATOM 5163 N N . ARG A 1 661 ? -15.863 8.495 26.201 1.00 96.81 661 ARG A N 1
ATOM 5164 C CA . ARG A 1 661 ? -15.240 9.235 25.110 1.00 96.81 661 ARG A CA 1
ATOM 5165 C C . ARG A 1 661 ? -13.722 9.124 25.182 1.00 96.81 661 ARG A C 1
ATOM 5167 O O . ARG A 1 661 ? -13.140 9.253 26.253 1.00 96.81 661 ARG A O 1
ATOM 5174 N N . ILE A 1 662 ? -13.097 8.926 24.023 1.00 97.81 662 ILE A N 1
ATOM 5175 C CA . ILE A 1 662 ? -11.656 9.067 23.822 1.00 97.81 662 ILE A CA 1
ATOM 5176 C C . ILE A 1 662 ? -11.365 9.865 22.557 1.00 97.81 662 ILE A C 1
ATOM 5178 O O . ILE A 1 662 ? -12.000 9.656 21.522 1.00 97.81 662 ILE A O 1
ATOM 5182 N N . VAL A 1 663 ? -10.406 10.781 22.623 1.00 98.25 663 VAL A N 1
ATOM 5183 C CA . VAL A 1 663 ? -9.971 11.588 21.477 1.00 98.25 663 VAL A CA 1
ATOM 5184 C C . VAL A 1 663 ? -8.507 11.994 21.666 1.00 98.25 663 VAL A C 1
ATOM 5186 O O . VAL A 1 663 ? -8.101 12.250 22.798 1.00 98.25 663 VAL A O 1
ATOM 5189 N N . PRO A 1 664 ? -7.678 12.049 20.612 1.00 98.31 664 PRO A N 1
ATOM 5190 C CA . PRO A 1 664 ? -6.329 12.574 20.749 1.00 98.31 664 PRO A CA 1
ATOM 5191 C C . PRO A 1 664 ? -6.349 14.093 20.920 1.00 98.31 664 PRO A C 1
ATOM 5193 O O . PRO A 1 664 ? -7.127 14.805 20.269 1.00 98.31 664 PRO A O 1
ATOM 5196 N N . THR A 1 665 ? -5.435 14.592 21.749 1.00 98.38 665 THR A N 1
ATOM 5197 C CA . THR A 1 665 ? -5.158 16.030 21.816 1.00 98.38 665 THR A CA 1
ATOM 5198 C C . THR A 1 665 ? -4.672 16.536 20.448 1.00 98.38 665 THR A C 1
ATOM 5200 O O . THR A 1 665 ? -3.985 15.800 19.728 1.00 98.38 665 THR A O 1
ATOM 5203 N N . PRO A 1 666 ? -4.970 17.792 20.066 1.00 97.69 666 PRO A N 1
ATOM 5204 C CA . PRO A 1 666 ? -4.425 18.379 18.841 1.00 97.69 666 PRO A CA 1
ATOM 5205 C C . PRO A 1 666 ? -2.890 18.354 18.799 1.00 97.69 666 PRO A C 1
ATOM 5207 O O . PRO A 1 666 ? -2.312 18.073 17.756 1.00 97.69 666 PRO A O 1
ATOM 5210 N N . ALA A 1 667 ? -2.234 18.570 19.945 1.00 97.56 667 ALA A N 1
ATOM 5211 C CA . ALA A 1 667 ? -0.777 18.554 20.050 1.00 97.56 667 ALA A CA 1
ATOM 5212 C C . ALA A 1 667 ? -0.183 17.173 19.724 1.00 97.56 667 ALA A C 1
ATOM 5214 O O . ALA A 1 667 ? 0.752 17.088 18.935 1.00 97.56 667 ALA A O 1
ATOM 5215 N N . ALA A 1 668 ? -0.756 16.094 20.267 1.00 98.00 668 ALA A N 1
ATOM 5216 C CA . ALA A 1 668 ? -0.293 14.736 19.983 1.00 98.00 668 ALA A CA 1
ATOM 5217 C C . ALA A 1 668 ? -0.538 14.328 18.514 1.00 98.00 668 ALA A C 1
ATOM 5219 O O . ALA A 1 668 ? 0.267 13.612 17.916 1.00 98.00 668 ALA A O 1
ATOM 5220 N N . GLU A 1 669 ? -1.641 14.788 17.911 1.00 98.06 669 GLU A N 1
ATOM 5221 C CA . GLU A 1 669 ? -1.912 14.611 16.478 1.00 98.06 669 GLU A CA 1
ATOM 5222 C C . GLU A 1 669 ? -0.876 15.334 15.599 1.00 98.06 669 GLU A C 1
ATOM 5224 O O . GLU A 1 669 ? -0.373 14.756 14.628 1.00 98.06 669 GLU A O 1
ATOM 5229 N N . ASP A 1 670 ? -0.560 16.589 15.927 1.00 96.06 670 ASP A N 1
ATOM 5230 C CA . ASP A 1 670 ? 0.417 17.386 15.187 1.00 96.06 670 ASP A CA 1
ATOM 5231 C C . ASP A 1 670 ? 1.839 16.824 15.349 1.00 96.06 670 ASP A C 1
ATOM 5233 O O . ASP A 1 670 ? 2.561 16.731 14.357 1.00 96.06 670 ASP A O 1
ATOM 5237 N N . GLU A 1 671 ? 2.220 16.366 16.547 1.00 97.00 671 GLU A N 1
ATOM 5238 C CA . GLU A 1 671 ? 3.516 15.722 16.809 1.00 97.00 671 GLU A CA 1
ATOM 5239 C C . GLU A 1 671 ? 3.702 14.458 15.960 1.00 97.00 671 GLU A C 1
ATOM 5241 O O . GLU A 1 671 ? 4.706 14.316 15.258 1.00 97.00 671 GLU A O 1
ATOM 5246 N N . TRP A 1 672 ? 2.712 13.557 15.957 1.00 97.94 672 TRP A N 1
ATOM 5247 C CA . TRP A 1 672 ? 2.779 12.349 15.134 1.00 97.94 672 TRP A CA 1
ATOM 5248 C C . TRP A 1 672 ? 2.844 12.677 13.640 1.00 97.94 672 TRP A C 1
ATOM 5250 O O . TRP A 1 672 ? 3.621 12.074 12.900 1.00 97.94 672 TRP A O 1
ATOM 5260 N N . THR A 1 673 ? 2.034 13.636 13.189 1.00 95.62 673 THR A N 1
ATOM 5261 C CA . THR A 1 673 ? 2.014 14.051 11.781 1.00 95.62 673 THR A CA 1
ATOM 5262 C C . THR A 1 673 ? 3.357 14.658 11.361 1.00 95.62 673 THR A C 1
ATOM 5264 O O . THR A 1 673 ? 3.868 14.314 10.296 1.00 95.62 673 THR A O 1
ATOM 5267 N N . GLY A 1 674 ? 3.965 15.495 12.208 1.00 93.56 674 GLY A N 1
ATOM 5268 C CA . GLY A 1 674 ? 5.307 16.038 11.989 1.00 93.56 674 GLY A CA 1
ATOM 5269 C C . GLY A 1 674 ? 6.359 14.937 11.863 1.00 93.56 674 GLY A C 1
ATOM 5270 O O . GLY A 1 674 ? 7.079 14.889 10.869 1.00 93.56 674 GLY A O 1
ATOM 5271 N N . HIS A 1 675 ? 6.362 13.976 12.792 1.00 94.62 675 HIS A N 1
ATOM 5272 C CA . HIS A 1 675 ? 7.275 12.826 12.750 1.00 94.62 675 HIS A CA 1
ATOM 5273 C C . HIS A 1 675 ? 7.137 11.996 11.466 1.00 94.62 675 HIS A C 1
ATOM 5275 O O . HIS A 1 675 ? 8.132 11.597 10.862 1.00 94.62 675 HIS A O 1
ATOM 5281 N N . VAL A 1 676 ? 5.907 11.752 11.003 1.00 94.06 676 VAL A N 1
ATOM 5282 C CA . VAL A 1 676 ? 5.657 11.038 9.738 1.00 94.06 676 VAL A CA 1
ATOM 5283 C C . VAL A 1 676 ? 6.308 11.765 8.560 1.00 94.06 676 VAL A C 1
ATOM 5285 O O . VAL A 1 676 ? 6.903 11.116 7.695 1.00 94.06 676 VAL A O 1
ATOM 5288 N N . TYR A 1 677 ? 6.213 13.095 8.523 1.00 88.88 677 TYR A N 1
ATOM 5289 C CA . TYR A 1 677 ? 6.804 13.909 7.463 1.00 88.88 677 TYR A CA 1
ATOM 5290 C C . TYR A 1 677 ? 8.332 13.907 7.537 1.00 88.88 677 TYR A C 1
ATOM 5292 O O . TYR A 1 677 ? 8.977 13.679 6.513 1.00 88.88 677 TYR A O 1
ATOM 5300 N N . ASP A 1 678 ? 8.904 14.058 8.732 1.00 86.25 678 ASP A N 1
ATOM 5301 C CA . ASP A 1 678 ? 10.354 14.046 8.946 1.00 86.25 678 ASP A CA 1
ATOM 5302 C C . ASP A 1 678 ? 10.984 12.724 8.485 1.00 86.25 678 ASP A C 1
ATOM 5304 O O . ASP A 1 678 ? 11.973 12.710 7.749 1.00 86.25 678 ASP A O 1
ATOM 5308 N N . VAL A 1 679 ? 10.376 11.593 8.854 1.00 87.88 679 VAL A N 1
ATOM 5309 C CA . VAL A 1 679 ? 10.853 10.262 8.453 1.00 87.88 679 VAL A CA 1
ATOM 5310 C C . VAL A 1 679 ? 10.725 10.049 6.941 1.00 87.88 679 VAL A C 1
ATOM 5312 O O . VAL A 1 679 ? 11.597 9.429 6.329 1.00 87.88 679 VAL A O 1
ATOM 5315 N N . ALA A 1 680 ? 9.655 10.548 6.315 1.00 86.56 680 ALA A N 1
ATOM 5316 C CA . ALA A 1 680 ? 9.486 10.451 4.868 1.00 86.56 680 ALA A CA 1
ATOM 5317 C C . ALA A 1 680 ? 10.546 11.273 4.113 1.00 86.56 680 ALA A C 1
ATOM 5319 O O . ALA A 1 680 ? 11.151 10.750 3.172 1.00 86.56 680 ALA A O 1
ATOM 5320 N N . GLU A 1 681 ? 10.802 12.514 4.541 1.00 81.25 681 GLU A N 1
ATOM 5321 C CA . GLU A 1 681 ? 11.809 13.408 3.948 1.00 81.25 681 GLU A CA 1
ATOM 5322 C C . GLU A 1 681 ? 13.247 12.898 4.151 1.00 81.25 681 GLU A C 1
ATOM 5324 O O . GLU A 1 681 ? 14.097 13.105 3.288 1.00 81.25 681 GLU A O 1
ATOM 5329 N N . ALA A 1 682 ? 13.520 12.163 5.233 1.00 78.50 682 ALA A N 1
ATOM 5330 C CA . ALA A 1 682 ? 14.831 11.561 5.492 1.00 78.50 682 ALA A CA 1
ATOM 5331 C C . ALA A 1 682 ? 15.139 10.299 4.656 1.00 78.50 682 ALA A C 1
ATOM 5333 O O . ALA A 1 682 ? 16.233 9.747 4.767 1.00 78.50 682 ALA A O 1
ATOM 5334 N N . SER A 1 683 ? 14.194 9.808 3.848 1.00 82.50 683 SER A N 1
ATOM 5335 C CA . SER A 1 683 ? 14.320 8.548 3.099 1.00 82.50 683 SER A CA 1
ATOM 5336 C C . SER A 1 683 ? 14.390 8.766 1.585 1.00 82.50 683 SER A C 1
ATOM 5338 O O . SER A 1 683 ? 14.059 9.839 1.074 1.00 82.50 683 SER A O 1
ATOM 5340 N N . VAL A 1 684 ? 14.709 7.714 0.817 1.00 81.88 684 VAL A N 1
ATOM 5341 C CA . VAL A 1 684 ? 14.676 7.796 -0.659 1.00 81.88 684 VAL A CA 1
ATOM 5342 C C . VAL A 1 684 ? 13.283 8.143 -1.207 1.00 81.88 684 VAL A C 1
ATOM 5344 O O . VAL A 1 684 ? 13.170 8.628 -2.338 1.00 81.88 684 VAL A O 1
ATOM 5347 N N . LEU A 1 685 ? 12.219 7.962 -0.407 1.00 81.75 685 LEU A N 1
ATOM 5348 C CA . LEU A 1 685 ? 10.847 8.336 -0.764 1.00 81.75 685 LEU A CA 1
ATOM 5349 C C . LEU A 1 685 ? 10.688 9.840 -1.020 1.00 81.75 685 LEU A C 1
ATOM 5351 O O . LEU A 1 685 ? 9.836 10.212 -1.827 1.00 81.75 685 LEU A O 1
ATOM 5355 N N . ALA A 1 686 ? 11.527 10.689 -0.414 1.00 74.38 686 ALA A N 1
ATOM 5356 C CA . ALA A 1 686 ? 11.489 12.145 -0.577 1.00 74.38 686 ALA A CA 1
ATOM 5357 C C . ALA A 1 686 ? 11.588 12.597 -2.046 1.00 74.38 686 ALA A C 1
ATOM 5359 O O . ALA A 1 686 ? 11.100 13.665 -2.421 1.00 74.38 686 ALA A O 1
ATOM 5360 N N . THR A 1 687 ? 12.189 11.765 -2.905 1.00 68.62 687 THR A N 1
ATOM 5361 C CA . THR A 1 687 ? 12.353 12.049 -4.341 1.00 68.62 687 THR A CA 1
ATOM 5362 C C . THR A 1 687 ? 11.142 11.700 -5.199 1.00 68.62 687 THR A C 1
ATOM 5364 O O . THR A 1 687 ? 11.092 12.100 -6.358 1.00 68.62 687 THR A O 1
ATOM 5367 N N . MET A 1 688 ? 10.149 10.984 -4.661 1.00 68.88 688 MET A N 1
ATOM 5368 C CA . MET A 1 688 ? 9.005 10.469 -5.422 1.00 68.88 688 MET A CA 1
ATOM 5369 C C . MET A 1 688 ? 7.670 10.975 -4.883 1.00 68.88 688 MET A C 1
ATOM 5371 O O . MET A 1 688 ? 6.729 10.210 -4.631 1.00 68.88 688 MET A O 1
ATOM 5375 N N . LYS A 1 689 ? 7.578 12.308 -4.811 1.00 67.00 689 LYS A N 1
ATOM 5376 C CA . LYS A 1 689 ? 6.362 13.044 -4.436 1.00 67.00 689 LYS A CA 1
ATOM 5377 C C . LYS A 1 689 ? 5.209 12.858 -5.428 1.00 67.00 689 LYS A C 1
ATOM 5379 O O . LYS A 1 689 ? 4.081 13.160 -5.074 1.00 67.00 689 LYS A O 1
ATOM 5384 N N . ASP A 1 690 ? 5.457 12.300 -6.618 1.00 68.38 690 ASP A N 1
ATOM 5385 C CA . ASP A 1 690 ? 4.437 11.991 -7.638 1.00 68.38 690 ASP A CA 1
ATOM 5386 C C . ASP A 1 690 ? 3.836 10.568 -7.524 1.00 68.38 690 ASP A C 1
ATOM 5388 O O . ASP A 1 690 ? 3.211 10.058 -8.459 1.00 68.38 690 ASP A O 1
ATOM 5392 N N . SER A 1 691 ? 4.031 9.884 -6.391 1.00 77.31 691 SER A N 1
ATOM 5393 C CA . SER A 1 691 ? 3.432 8.570 -6.115 1.00 77.31 691 SER A CA 1
ATOM 5394 C C . SER A 1 691 ? 2.187 8.664 -5.223 1.00 77.31 691 SER A C 1
ATOM 5396 O O . SER A 1 691 ? 1.924 9.680 -4.579 1.00 77.31 691 SER A O 1
ATOM 5398 N N . TRP A 1 692 ? 1.422 7.570 -5.143 1.00 77.94 692 TRP A N 1
ATOM 5399 C CA . TRP A 1 692 ? 0.252 7.500 -4.262 1.00 77.94 692 TRP A CA 1
ATOM 5400 C C . TRP A 1 692 ? 0.609 7.544 -2.770 1.00 77.94 692 TRP A C 1
ATOM 5402 O O . TRP A 1 692 ? -0.235 7.928 -1.968 1.00 77.94 692 TRP A O 1
ATOM 5412 N N . PHE A 1 693 ? 1.863 7.249 -2.399 1.00 81.56 693 PHE A N 1
ATOM 5413 C CA . PHE A 1 693 ? 2.371 7.439 -1.035 1.00 81.56 693 PHE A CA 1
ATOM 5414 C C . PHE A 1 693 ? 2.295 8.903 -0.577 1.00 81.56 693 PHE A C 1
ATOM 5416 O O . PHE A 1 693 ? 2.198 9.156 0.623 1.00 81.56 693 PHE A O 1
ATOM 5423 N N . PHE A 1 694 ? 2.273 9.853 -1.517 1.00 82.50 694 PHE A N 1
ATOM 5424 C CA . PHE A 1 694 ? 2.155 11.288 -1.251 1.00 82.50 694 PHE A CA 1
ATOM 5425 C C . PHE A 1 694 ? 0.824 11.884 -1.744 1.00 82.50 694 PHE A C 1
ATOM 5427 O O . PHE A 1 694 ? 0.698 13.096 -1.881 1.00 82.50 694 PHE A O 1
ATOM 5434 N N . GLY A 1 695 ? -0.160 11.047 -2.098 1.00 76.44 695 GLY A N 1
ATOM 5435 C CA . GLY A 1 695 ? -1.458 11.497 -2.619 1.00 76.44 695 GLY A CA 1
ATOM 5436 C C . GLY A 1 695 ? -1.435 12.120 -4.024 1.00 76.44 695 GLY A C 1
ATOM 5437 O O . GLY A 1 695 ? -2.481 12.524 -4.525 1.00 76.44 695 GLY A O 1
ATOM 5438 N N . ALA A 1 696 ? -0.286 12.173 -4.704 1.00 77.50 696 ALA A N 1
ATOM 5439 C CA . ALA A 1 696 ? -0.138 12.902 -5.966 1.00 77.50 696 ALA A CA 1
ATOM 5440 C C . ALA A 1 696 ? -0.786 12.232 -7.187 1.00 77.50 696 ALA A C 1
ATOM 5442 O O . ALA A 1 696 ? -0.900 12.853 -8.245 1.00 77.50 696 ALA A O 1
ATOM 5443 N N . ASN A 1 697 ? -1.226 10.978 -7.063 1.00 74.94 697 ASN A N 1
ATOM 5444 C CA . ASN A 1 697 ? -1.946 10.288 -8.128 1.00 74.94 697 ASN A CA 1
ATOM 5445 C C . ASN A 1 697 ? -3.407 10.751 -8.269 1.00 74.94 697 ASN A C 1
ATOM 5447 O O . ASN A 1 697 ? -4.004 10.487 -9.310 1.00 74.94 697 ASN A O 1
ATOM 5451 N N . THR A 1 698 ? -3.966 11.454 -7.277 1.00 76.50 698 THR A N 1
ATOM 5452 C CA . THR A 1 698 ? -5.341 11.976 -7.296 1.00 76.50 698 THR A CA 1
ATOM 5453 C C . THR A 1 698 ? -5.334 13.489 -7.563 1.00 76.50 698 THR A C 1
ATOM 5455 O O . THR A 1 698 ? -4.824 14.247 -6.735 1.00 76.50 698 THR A O 1
ATOM 5458 N N . PRO A 1 699 ? -5.898 13.973 -8.688 1.00 77.69 699 PRO A N 1
ATOM 5459 C CA . PRO A 1 699 ? -6.023 15.408 -8.949 1.00 77.69 699 PRO A CA 1
ATOM 5460 C C . PRO A 1 699 ? -6.744 16.148 -7.813 1.00 77.69 699 PRO A C 1
ATOM 5462 O O . PRO A 1 699 ? -7.751 15.671 -7.296 1.00 77.69 699 PRO A O 1
ATOM 5465 N N . GLY A 1 700 ? -6.228 17.316 -7.420 1.00 78.25 700 GLY A N 1
ATOM 5466 C CA . GLY A 1 700 ? -6.806 18.148 -6.354 1.00 78.25 700 GLY A CA 1
ATOM 5467 C C . GLY A 1 700 ? -6.503 17.691 -4.922 1.00 78.25 700 GLY A C 1
ATOM 5468 O O . GLY A 1 700 ? -6.869 18.390 -3.980 1.00 78.25 700 GLY A O 1
ATOM 5469 N N . LYS A 1 701 ? -5.815 16.559 -4.736 1.00 81.12 701 LYS A N 1
ATOM 5470 C CA . LYS A 1 701 ? -5.413 16.068 -3.415 1.00 81.12 701 LYS A CA 1
ATOM 5471 C C . LYS A 1 701 ? -4.128 16.756 -2.925 1.00 81.12 701 LYS A C 1
ATOM 5473 O O . LYS A 1 701 ? -3.222 16.984 -3.733 1.00 81.12 701 LYS A O 1
ATOM 5478 N N . PRO A 1 702 ? -4.011 17.059 -1.619 1.00 82.06 702 PRO A N 1
ATOM 5479 C CA . PRO A 1 702 ? -2.769 17.553 -1.034 1.00 82.06 702 PRO A CA 1
ATOM 5480 C C . PRO A 1 702 ? -1.600 16.597 -1.283 1.00 82.06 702 PRO A C 1
ATOM 5482 O O . PRO A 1 702 ? -1.734 15.384 -1.118 1.00 82.06 702 PRO A O 1
ATOM 5485 N N . ARG A 1 703 ? -0.450 17.160 -1.665 1.00 85.19 703 ARG A N 1
ATOM 5486 C CA . ARG A 1 703 ? 0.788 16.419 -1.935 1.00 85.19 703 ARG A CA 1
ATOM 5487 C C . ARG A 1 703 ? 1.658 16.341 -0.681 1.00 85.19 703 ARG A C 1
ATOM 5489 O O . ARG A 1 703 ? 2.663 17.038 -0.576 1.00 85.19 703 ARG A O 1
ATOM 5496 N N . VAL A 1 704 ? 1.238 15.520 0.274 1.00 86.81 704 VAL A N 1
ATOM 5497 C CA . VAL A 1 704 ? 1.913 15.309 1.567 1.00 86.81 704 VAL A CA 1
ATOM 5498 C C . VAL A 1 704 ? 2.099 13.820 1.823 1.00 86.81 704 VAL A C 1
ATOM 5500 O O . VAL A 1 704 ? 1.369 13.011 1.252 1.00 86.81 704 VAL A O 1
ATOM 5503 N N . ALA A 1 705 ? 3.061 13.438 2.665 1.00 87.31 705 ALA A N 1
ATOM 5504 C CA . ALA A 1 705 ? 3.268 12.030 2.989 1.00 87.31 705 ALA A CA 1
ATOM 5505 C C . ALA A 1 705 ? 2.007 11.450 3.645 1.00 87.31 705 ALA A C 1
ATOM 5507 O O . ALA A 1 705 ? 1.514 11.959 4.640 1.00 87.31 705 ALA A O 1
ATOM 5508 N N . THR A 1 706 ? 1.472 10.371 3.080 1.00 89.31 706 THR A N 1
ATOM 5509 C CA . THR A 1 706 ? 0.270 9.698 3.603 1.00 89.31 706 THR A CA 1
ATOM 5510 C C . THR A 1 706 ? 0.598 8.383 4.303 1.00 89.31 706 THR A C 1
ATOM 5512 O O . THR A 1 706 ? -0.304 7.713 4.801 1.00 89.31 706 THR A O 1
ATOM 5515 N N . ILE A 1 707 ? 1.876 8.008 4.355 1.00 90.94 707 ILE A N 1
ATOM 5516 C CA . ILE A 1 707 ? 2.365 6.729 4.876 1.00 90.94 707 ILE A CA 1
ATOM 5517 C C . ILE A 1 707 ? 3.499 6.963 5.873 1.00 90.94 707 ILE A C 1
ATOM 5519 O O . ILE A 1 707 ? 4.242 7.933 5.750 1.00 90.94 707 ILE A O 1
ATOM 5523 N N . TYR A 1 708 ? 3.664 6.050 6.826 1.00 93.88 708 TYR A N 1
ATOM 5524 C CA . TYR A 1 708 ? 4.801 6.050 7.742 1.00 93.88 708 TYR A CA 1
ATOM 5525 C C . TYR A 1 708 ? 5.978 5.259 7.152 1.00 93.88 708 TYR A C 1
ATOM 5527 O O . TYR A 1 708 ? 5.875 4.052 6.920 1.00 93.88 708 TYR A O 1
ATOM 5535 N N . ALA A 1 709 ? 7.098 5.942 6.902 1.00 91.38 709 ALA A N 1
ATOM 5536 C CA . ALA A 1 709 ? 8.207 5.424 6.099 1.00 91.38 709 ALA A CA 1
ATOM 5537 C C . ALA A 1 709 ? 9.312 4.681 6.880 1.00 91.38 709 ALA A C 1
ATOM 5539 O O . ALA A 1 709 ? 10.168 4.060 6.260 1.00 91.38 709 ALA A O 1
ATOM 5540 N N . ALA A 1 710 ? 9.303 4.667 8.218 1.00 90.56 710 ALA A N 1
ATOM 5541 C CA . ALA A 1 710 ? 10.296 3.913 9.010 1.00 90.56 710 ALA A CA 1
ATOM 5542 C C . ALA A 1 710 ? 9.927 2.430 9.216 1.00 90.56 710 ALA A C 1
ATOM 5544 O O . ALA A 1 710 ? 10.627 1.699 9.915 1.00 90.56 710 ALA A O 1
ATOM 5545 N N . GLY A 1 711 ? 8.848 1.963 8.584 1.00 92.31 711 GLY A N 1
ATOM 5546 C CA . GLY A 1 711 ? 8.433 0.565 8.622 1.00 92.31 711 GLY A CA 1
ATOM 5547 C C . GLY A 1 711 ? 7.564 0.196 9.828 1.00 92.31 711 GLY A C 1
ATOM 5548 O O . GLY A 1 711 ? 7.377 0.949 10.784 1.00 92.31 711 GLY A O 1
ATOM 5549 N N . ALA A 1 712 ? 7.000 -1.005 9.757 1.00 94.88 712 ALA A N 1
ATOM 5550 C CA . ALA A 1 712 ? 6.061 -1.575 10.713 1.00 94.88 712 ALA A CA 1
ATOM 5551 C C . ALA A 1 712 ? 6.671 -1.830 12.097 1.00 94.88 712 ALA A C 1
ATOM 5553 O O . ALA A 1 712 ? 5.964 -1.696 13.094 1.00 94.88 712 ALA A O 1
ATOM 5554 N N . ARG A 1 713 ? 7.962 -2.181 12.179 1.00 94.75 713 ARG A N 1
ATOM 5555 C CA . ARG A 1 713 ? 8.637 -2.387 13.470 1.00 94.75 713 ARG A CA 1
ATOM 5556 C C . ARG A 1 713 ? 8.726 -1.099 14.283 1.00 94.75 713 ARG A C 1
ATOM 5558 O O . ARG A 1 713 ? 8.328 -1.093 15.443 1.00 94.75 713 ARG A O 1
ATOM 5565 N N . GLU A 1 714 ? 9.227 -0.017 13.693 1.00 95.12 714 GLU A N 1
ATOM 5566 C CA . GLU A 1 714 ? 9.333 1.261 14.410 1.00 95.12 714 GLU A CA 1
ATOM 5567 C C . GLU A 1 714 ? 7.945 1.839 14.710 1.00 95.12 714 GLU A C 1
ATOM 5569 O O . GLU A 1 714 ? 7.693 2.287 15.826 1.00 95.12 714 GLU A O 1
ATOM 5574 N N . TYR A 1 715 ? 6.995 1.706 13.777 1.00 97.62 715 TYR A N 1
ATOM 5575 C CA . TYR A 1 715 ? 5.595 2.066 14.012 1.00 97.62 715 TYR A CA 1
ATOM 5576 C C . TYR A 1 715 ? 4.997 1.344 15.231 1.00 97.62 715 TYR A C 1
ATOM 5578 O O . TYR A 1 715 ? 4.377 1.976 16.090 1.00 97.62 715 TYR A O 1
ATOM 5586 N N . ARG A 1 716 ? 5.227 0.027 15.341 1.00 96.62 716 ARG A N 1
ATOM 5587 C CA . ARG A 1 716 ? 4.809 -0.776 16.498 1.00 96.62 716 ARG A CA 1
ATOM 5588 C C . ARG A 1 716 ? 5.366 -0.231 17.800 1.00 96.62 716 ARG A C 1
ATOM 5590 O O . ARG A 1 716 ? 4.606 -0.091 18.750 1.00 96.62 716 ARG A O 1
ATOM 5597 N N . LYS A 1 717 ? 6.657 0.106 17.847 1.00 97.12 717 LYS A N 1
ATOM 5598 C CA . LYS A 1 717 ? 7.274 0.655 19.062 1.00 97.12 717 LYS A CA 1
ATOM 5599 C C . LYS A 1 717 ? 6.580 1.932 19.518 1.00 97.12 717 LYS A C 1
ATOM 5601 O O . LYS A 1 717 ? 6.254 2.027 20.692 1.00 97.12 717 LYS A O 1
ATOM 5606 N N . HIS A 1 718 ? 6.281 2.861 18.607 1.00 97.88 718 HIS A N 1
ATOM 5607 C CA . HIS A 1 718 ? 5.524 4.068 18.954 1.00 97.88 718 HIS A CA 1
ATOM 5608 C C . HIS A 1 718 ? 4.139 3.737 19.530 1.00 97.88 718 HIS A C 1
ATOM 5610 O O . HIS A 1 718 ? 3.750 4.294 20.557 1.00 97.88 718 HIS A O 1
ATOM 5616 N N . CYS A 1 719 ? 3.420 2.792 18.916 1.00 98.00 719 CYS A N 1
ATOM 5617 C CA . CYS A 1 719 ? 2.122 2.336 19.416 1.00 98.00 719 CYS A CA 1
ATOM 5618 C C . CYS A 1 719 ? 2.231 1.719 20.822 1.00 98.00 719 CYS A C 1
ATOM 5620 O O . CYS A 1 719 ? 1.432 2.044 21.704 1.00 98.00 719 CYS A O 1
ATOM 5622 N N . GLU A 1 720 ? 3.226 0.860 21.051 1.00 97.62 720 GLU A N 1
ATOM 5623 C CA . GLU A 1 720 ? 3.458 0.217 22.347 1.00 97.62 720 GLU A CA 1
ATOM 5624 C C . GLU A 1 720 ? 3.903 1.206 23.423 1.00 97.62 720 GLU A C 1
ATOM 5626 O O . GLU A 1 720 ? 3.427 1.120 24.552 1.00 97.62 720 GLU A O 1
ATOM 5631 N N . THR A 1 721 ? 4.749 2.184 23.092 1.00 97.94 721 THR A N 1
ATOM 5632 C CA . THR A 1 721 ? 5.130 3.259 24.017 1.00 97.94 721 THR A CA 1
ATOM 5633 C C . THR A 1 721 ? 3.898 3.998 24.528 1.00 97.94 721 THR A C 1
ATOM 5635 O O . THR A 1 721 ? 3.748 4.163 25.737 1.00 97.94 721 THR A O 1
ATOM 5638 N N . VAL A 1 722 ? 2.981 4.378 23.633 1.00 98.19 722 VAL A N 1
ATOM 5639 C CA . VAL A 1 722 ? 1.733 5.053 24.017 1.00 98.19 722 VAL A CA 1
ATOM 5640 C C . VAL A 1 722 ? 0.852 4.145 24.875 1.00 98.19 722 VAL A C 1
ATOM 5642 O O . VAL A 1 722 ? 0.392 4.569 25.933 1.00 98.19 722 VAL A O 1
ATOM 5645 N N . ALA A 1 723 ? 0.635 2.892 24.467 1.00 97.25 723 ALA A N 1
ATOM 5646 C CA . ALA A 1 723 ? -0.221 1.969 25.214 1.00 97.25 723 ALA A CA 1
ATOM 5647 C C . ALA A 1 723 ? 0.334 1.654 26.618 1.00 97.25 723 ALA A C 1
ATOM 5649 O O . ALA A 1 723 ? -0.428 1.606 27.585 1.00 97.25 723 ALA A O 1
ATOM 5650 N N . ASN A 1 724 ? 1.654 1.490 26.750 1.00 97.06 724 ASN A N 1
ATOM 5651 C CA . ASN A 1 724 ? 2.323 1.219 28.026 1.00 97.06 724 ASN A CA 1
ATOM 5652 C C . ASN A 1 724 ? 2.362 2.448 28.943 1.00 97.06 724 ASN A C 1
ATOM 5654 O O . ASN A 1 724 ? 2.357 2.299 30.162 1.00 97.06 724 ASN A O 1
ATOM 5658 N N . ALA A 1 725 ? 2.330 3.655 28.375 1.00 96.94 725 ALA A N 1
ATOM 5659 C CA . ALA A 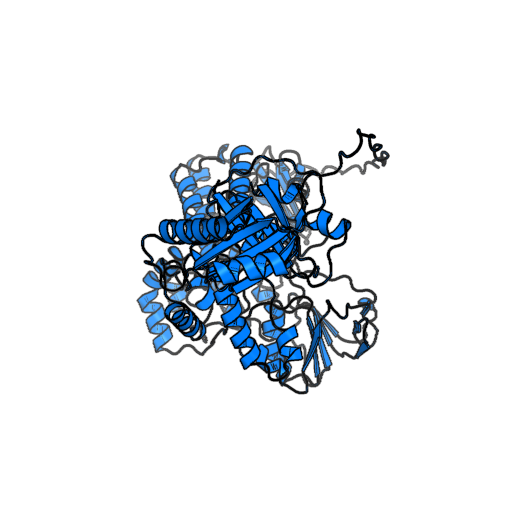1 725 ? 2.201 4.912 29.108 1.00 96.94 725 ALA A CA 1
ATOM 5660 C C . ALA A 1 725 ? 0.738 5.264 29.454 1.00 96.94 725 ALA A C 1
ATOM 5662 O O . ALA A 1 725 ? 0.416 6.431 29.658 1.00 96.94 725 ALA A O 1
ATOM 5663 N N . GLY A 1 726 ? -0.168 4.278 29.483 1.00 95.94 726 GLY A N 1
ATOM 5664 C CA . GLY A 1 726 ? -1.578 4.506 29.804 1.00 95.94 726 GLY A CA 1
ATOM 5665 C C . GLY A 1 726 ? -2.321 5.319 28.744 1.00 95.94 726 GLY A C 1
ATOM 5666 O O . GLY A 1 726 ? -3.216 6.079 29.088 1.00 95.94 726 GLY A O 1
ATOM 5667 N N . PHE A 1 727 ? -1.952 5.158 27.469 1.00 97.56 727 PHE A N 1
ATOM 5668 C CA . PHE A 1 727 ? -2.518 5.884 26.328 1.00 97.56 727 PHE A CA 1
ATOM 5669 C C . PHE A 1 727 ? -2.267 7.401 26.358 1.00 97.56 727 PHE A C 1
ATOM 5671 O O . PHE A 1 727 ? -3.131 8.198 25.993 1.00 97.56 727 PHE A O 1
ATOM 5678 N N . ALA A 1 728 ? -1.053 7.799 26.753 1.00 96.00 728 ALA A N 1
ATOM 5679 C CA . ALA A 1 728 ? -0.610 9.192 26.749 1.00 96.00 728 ALA A CA 1
ATOM 5680 C C . ALA A 1 728 ? -0.881 9.899 25.403 1.00 96.00 728 ALA A C 1
ATOM 5682 O O . ALA A 1 728 ? -0.680 9.331 24.329 1.00 96.00 728 ALA A O 1
ATOM 5683 N N . GLY A 1 729 ? -1.336 11.153 25.475 1.00 95.94 729 GLY A N 1
ATOM 5684 C CA . GLY A 1 729 ? -1.762 11.944 24.314 1.00 95.94 729 GLY A CA 1
ATOM 5685 C C . GLY A 1 729 ? -3.249 11.803 23.959 1.00 95.94 729 GLY A C 1
ATOM 5686 O O . GLY A 1 729 ? -3.740 12.587 23.140 1.00 95.94 729 GLY A O 1
ATOM 5687 N N . LEU A 1 730 ? -3.971 10.868 24.593 1.00 97.75 730 LEU A N 1
ATOM 5688 C CA . LEU A 1 730 ? -5.427 10.731 24.502 1.00 97.75 730 LEU A CA 1
ATOM 5689 C C . LEU A 1 730 ? -6.124 11.333 25.728 1.00 97.75 730 LEU A C 1
ATOM 5691 O O . LEU A 1 730 ? -5.700 11.132 26.863 1.00 97.75 730 LEU A O 1
ATOM 5695 N N . GLU A 1 731 ? -7.224 12.038 25.489 1.00 97.56 731 GLU A N 1
ATOM 5696 C CA . GLU A 1 731 ? -8.134 12.532 26.521 1.00 97.56 731 GLU A CA 1
ATOM 5697 C C . GLU A 1 731 ? -9.293 11.550 26.682 1.00 97.56 731 GLU A C 1
ATOM 5699 O O . GLU A 1 731 ? -9.957 11.210 25.697 1.00 97.56 731 GLU A O 1
ATOM 5704 N N . LEU A 1 732 ? -9.533 11.102 27.916 1.00 96.00 732 LEU A N 1
ATOM 5705 C CA . LEU A 1 732 ? -10.647 10.231 28.283 1.00 96.00 732 LEU A CA 1
ATOM 5706 C C . LEU A 1 732 ? -11.652 11.010 29.137 1.00 96.00 732 LEU A C 1
ATOM 5708 O O . LEU A 1 732 ? -11.253 11.731 30.051 1.00 96.00 732 LEU A O 1
ATOM 5712 N N . SER A 1 733 ? -12.944 10.847 28.851 1.00 92.56 733 SER A N 1
ATOM 5713 C CA . SER A 1 733 ? -14.044 11.459 29.617 1.00 92.56 733 SER A CA 1
ATOM 5714 C C . SER A 1 733 ? -15.301 10.606 29.634 1.00 92.56 733 SER A C 1
ATOM 5716 O O . SER A 1 733 ? -15.464 9.777 28.701 1.00 92.56 733 SER A O 1
#

Foldseek 3Di:
DFKKKWKFFDPDQDDPVNLVLLLPPPLCVVLVKAWAKKKAFPVSGIIMTMIDHPDQVSVVSSCVVSVRPPIDMATKDKDDADDPDPDPDDWWKKKFKAAQPPDDLVCLPVSLVVVVVLLVVLPWDWGIWIDTSVRRIIITTTTDNDQVSSVVSCVVSVTDTPDMTTIDMDGSDDDDDDDDDDDDDDDDDDDDDDDDDDDDDDDDDAPFAEEEEAQALLRLLLLLLCVVVVGGYAYEHLAQDHHQQLRQQPAAQAKDLAQVLLQDADPDLVLLVVDDDWKRIDHSVNSRVSSVCSCVVSVVVVRYDYSKHWAAWAQDPVNCWIFTAIPVRDTGIHLFYEYPLAQFQADDDDDFACPVQAQFAEEESRHDDPPDDQAQFEEEEEEDPQSNLSNLQRCLVGHQAYEYEYAFAAQAAAQPMDTDDVVNSVCSSVCSVVQQVCLLQFQFSGVAAADADDLVVDDLVVQLVCCVVQSPDHRCCNPHNYHPCCWQDPVSQVSSLVSSLVVLCVQAPDNVLSVLNRGPATHPLAPHHHHDCSSNSNNDPRYHYDHCVVWPFNHAHHQGTDTPVGGDGGNYYYYNLTRLGQCVSVLSHQYAFPPRRGLCNVQLQHDFAQLQFADARHKSYGYASHFLEQCRSHNNNSSSSLSSVLSSLVVVLLVVVVFSIKHFDPVSRVVSQVQQQVQCCSTSNVSCLCYSQQSNSDPSHHSGGRYRNSGDNVSSVVSVVCSVVSNPRMDTD

Organism: NCBI:txid463301

Radius of gyration: 30.42 Å; chains: 1; bounding box: 94×78×67 Å

Sequence (733 aa):
MDDFASILPLTAPLDRDGLRRLAIHACLELHRVRWRRGYLAADGQRLLCWYQARDAESVRLVLRQQGAAAAAVWPVMLMGGMAREVLEGTSDRVLVELPLDGCDPSDPTATASALLDALVTAGAVVTRAFLSRPRGRLICLVKGRDIHAVTLCLGTAGLVPTSVWRCTELDPQPPRLFESQSAPRPPDLGRKTQVVRRPAPHPKTAALDAVIIGAGLSGICALERLSRMGLRARVYESGTDVGGVWHWNRYPGARVDSEIHTYGFSFSDALLREWEWQELFPAQPEISRYLCHVVDRFGLRRHIRLGTSMLAATFDEGDALWDVETSTGERVAARYLIAATGTLSVPQLPDYPGMRDFSGESFYTARWPAGVALDGKRVGIIGTGASGVQMIQTIAPEVAHLTVFQRTPTYCIPQRNRPLTDADRREIRRDWAQILATCHESYGGFIHTFDPRSGLAVSAAEREAKFEHLWQKAGFAFWFGNFADLMMSFEVNDHACDFLRRKIQARVHDPETARRLMPSHPFGTKRVPLENGYYEMFNRGNVVLEDLRETPIERVTSGGIRTSRKEYPLDVIVYATGFDAGTGSLSRIDIRGTHGLSLAQKWKEGPKTFLGLLVSGFPNLFIVNGPHNAAALCNAGRCIEQNVDWIVRCIEHMRRQGAARIVPTPAAEDEWTGHVYDVAEASVLATMKDSWFFGANTPGKPRVATIYAAGAREYRKHCETVANAGFAGLELS

Secondary structure (DSSP, 8-state):
-EEEEEEEE-SS---HHHHHHHT-HHHHHHTT-EEEEEEEETTSSEEEEEEEESSHHHHHHHHHHTT-TT--EEE-EE----------S---EEEEEEE-TT--TT-HHHHHHHHHHHHHHTT-EEEEEEEETTTTEEEEEEE-SSHHHHHHHHHHTT---SEEEEEEEE--PPP-PPPP-PPPPPP---------PPPPP---S-SEEEEEE--SHHHHHHHHHHHHTT--EEEEESSSSS-THHHH--STT-B-SS-HHHHS--S-HHHHHH---SBSS-BHHHHHHHHHHHHHHTT-GGGEEET--EEEEEEETTTTEEEEEETTS-EEEEEEEEE---TT-SB-----TTGGG--SEEEEGGGPPTT---TT-EEEEE--SHHHHHHHHHHTTTSSEEEEEESS----EE----BPPHHHHHHHHHSHHHHHHHHHHSTTSSS---BSS-TTSS-HHHHHHHHHHHHTSSTTHHHHSSBTTTTT-HHHHHHHHHHHHHHHHHH-SSHHHHHHHS--SPTTSSPPPEESSTTGGGGSTTEEEEETTTS-EEEE-SSEEEESS-EEE-SEEEE---B--SSTTTTTSEEE-GGG-BHHHHTTTS---BTTTB-TT-TTEEESS-TTSSGGGS-HHHHHHHHHHHHHHHHHHHHHTT-S-EEE-HHHHHHHHHHHHHHHHTSGGGG-TTSGGGTTTSTTS--S--S-TTHHHHHHHHHHHHHHTTSTTEEE-

InterPro domains:
  IPR036188 FAD/NAD(P)-binding domain superfamily [G3DSA:3.50.50.60] (203-472)
  IPR036188 FAD/NAD(P)-binding domain superfamily [G3DSA:3.50.50.60] (535-733)
  IPR036188 FAD/NAD(P)-binding domain superfamily [SSF51905] (198-416)
  IPR036188 FAD/NAD(P)-binding domain superfamily [SSF51905] (347-579)
  IPR036188 FAD/NAD(P)-binding domain superfamily [SSF51905] (516-730)
  IPR050775 Baeyer-Villiger monooxygenase-like [PTHR43098] (196-732)

pLDDT: mean 86.81, std 16.61, range [29.64, 98.88]

=== Feature glossary ===
A reading guide for the features in this record.

Start from the sequence.

  · Sequence gives the chain of amino acids in standard one-letter code (A=alanine, C=cysteine, …, Y=tyrosine), read N→C. It is the only feature that is directly encoded by the gene; all structural features are derived from the folded form of this sequence.

Fold it, and you get atomic coordinates and the backbone conformation that goes with them.

  · Structure coordinates are given as an mmCIF _atom_site loop: one row per atom with element, residue name, chain id, sequence number, and x/y/z position in Å. Only the four main-chain atoms per residue are included here; side chains are omitted to keep the record compact.

  · Backbone dihedral angles. Every residue except chain termini has a φ (preceding-C → N → Cα → C) and a ψ (N → Cα → C → next-N). They are reported in degrees following the IUPAC sign convention. Secondary structure is essentially a statement about which (φ, ψ) basin each residue occupies.

  · Eight-state secondary structure (DSSP): H is the canonical α-helix, G the tighter 3₁₀-helix, I the wider π-helix; E/B are β-structure, T and S are turns and bends, and '-' is everything else. DSSP derives these from the pattern of main-chain N–H···O=C hydrogen bonds, not from the sequence.

  · SS3 is a coarse helix/strand/coil call (letters a/b/c) made by the P-SEA algorithm from inter-Cα distances and dihedrals. It is less detailed than DSSP but needs only Cα positions.

Summarize the fold with a handful of shape descriptors and a per-residue structural alphabet.

  · Radius of gyration (Rg) is the root-mean-square distance of Cα atoms from their centroid — a single number for overall size and compactness. A globular domain of N residues has Rg ≈ 2.2·N^0.38 Å; an extended or disordered chain has a much larger Rg. The Cα contact count is the number of residue pairs whose Cα atoms are within 8 Å and are more than four positions apart in sequence — a standard proxy for tertiary packing density. The bounding box is the smallest axis-aligned box enclosing all Cα atoms.

  · 3Di is Foldseek's structural alphabet. Each residue is assigned one of twenty discrete states based on how its Cα sits relative to its spatial (not sequential) neighbors. Aligning 3Di strings finds structural homologs roughly as well as full 3D superposition, but orders of magnitude faster.

  · Solvent-accessible surface area (SASA) is the area in Å² traced out by the centre of a 1.4 Å probe sphere (a water molecule) rolled over the protein's van der Waals surface (Shrake–Rupley / Lee–Richards construction). Buried residues have near-zero SASA; fully exposed residues can exceed 200 Å². The total SASA scales roughly with the number of surface residues.

Ask how reliable the model is.

  · For AlphaFold models, the B-factor field carries pLDDT — the model's own estimate of local accuracy on a 0–100 scale. Regions with pLDDT<50 should be treated as essentially unmodeled; they often correspond to intrinsically disordered segments.

  · For experimental (PDB) structures, the B-factor (temperature factor) quantifies the positional spread of each atom in the crystal — a combination of thermal vibration and static disorder — in units of Å². High B-factors mark flexible loops or poorly resolved regions; low B-factors mark the rigid, well-ordered core.

  · Predicted Aligned Error (PAE) is an AlphaFold confidence matrix: entry (i, j) is the expected error in the position of residue j, in ångströms, when the prediction is superimposed on the true structure at residue i. Low PAE within a block of residues means that block is internally rigid and well-predicted; high PAE between two blocks means their relative placement is uncertain even if each block individually is confident.

Place it in context: what it resembles, what it is annotated as, and how it looks.

  · Structural nearest neighbors (via Foldseek easy-search vs the PDB). Reported per hit: target PDB id, E-value, and alignment TM-score. A TM-score above ~0.5 is the conventional threshold for 'same fold'.

  · Functional annotations link the protein to curated databases. InterPro entries identify conserved domains and families by matching the sequence against member-database signatures (Pfam, PROSITE, CDD, …). Gene Ontology (GO) terms describe molecular function, biological process, and cellular component in a controlled vocabulary. CATH places the structure in a hierarchical fold classification (Class/Architecture/Topology/Homologous-superfamily). The organism is the source species.

  · The contact map is a binary N×N matrix image: pixel (i, j) is dark where Cα_i and Cα_j are within 8 Å and |i−j|>4. Because the |i−j|>4 filter removes local helical contacts, off-diagonal stripes parallel to the main diagonal indicate parallel β-sheets; stripes perpendicular to it indicate antiparallel β-sheets. The Ramachandran plot scatters every residue's (φ, ψ) pair against the sterically allowed regions. The PAE heatmap renders the predicted-aligned-error matrix.

  · Six rendered views show the 3D structure from the faces of a cube — i.e. along ±x, ±y, ±z. Rendering representation is drawn randomly per protein from cartoon (secondary-structure ribbons), sticks (backbone bonds), or molecular surface; coloring is either N→C rainbow (blue at the N-terminus through red at the C-terminus) or one color per chain.